Protein AF-0000000085068107 (afdb_homodimer)

Foldseek 3Di:
DPPQDPLLVLVVVLLVVDVVNVVLLQQLQCQLLAAQPPGDGGRNGDVSVSVLLRCLLQDADADPSNVQSQCVVLNSSCRGPVCLPPPPVSVVSQVSLQVSLQSSLVNQVAQSNCPRCVRVVPPLLLVCVQFDADVVGASGNQCVQQTHGDPPLAQAQAAWDWAALSDSDRSDDPPDDVVNSVVLLVDQQFFWDFFFWFWADKFFQAQQQWTDQDVPAIDHQCLQVPPDPCSNLLHRWMKTKTKHDSSTNFFTFGRGWFAWADKDKDAFGQRFQWDADPVGGIDGDRDDHCQSGFTWIWTWGQGPQGIKIKIFGFHHHPPQWDAPDDHGDTDGRGHTGTGGGPRTIMMMMTDSHHQWAAPPHDGRTTTHTNHGGTGHD/DPPQDPLLVLVVVLLVVDVVNVVLLQQLQCQLLADQPPGDGGRNHDVSVSVLLRCLLQDADQDDSNVQSVCVVLNSNCRGPVCLPPPPVSVVSQVSLQVSLQSSLVNQQAQSNCPRCVRVVPDLLQVCVQFDADVVGASGNQCVQQTHGDPPLAQAQAAWDWAALSDSDRSHDPPDDVVNSVVLLPDQQFFWDFFFWFWADKFFQAQQQWTDQDVPDIDHQCLQVPPDPCSNLLHRWMKTKTKHDSNTNFFTFGRGWFAWADKDKDAFGQRFDWDADPVRRIDGDRDDHCQSGFTWIWTWGQGPQGIKIKIWGFHHHPPQWDAPDDHGDTDRRGHTGTGGGPRTIMMMMTDSDHQWAAPPHDGRTTTHTNHTGTGHD

Solvent-accessible surface area (backbone atoms only — not comparable to full-atom values): 38391 Å² total; per-residue (Å²): 127,80,76,74,41,71,68,53,52,49,47,49,50,56,35,71,74,30,66,71,56,36,54,45,48,51,48,5,32,58,64,47,62,44,58,47,67,99,50,92,53,54,38,71,46,67,67,46,47,50,49,49,56,48,45,58,51,70,57,51,48,48,50,80,57,45,55,31,46,66,41,41,62,42,35,28,54,52,52,52,88,35,50,76,84,66,39,75,87,44,53,66,55,51,54,46,50,51,52,50,25,39,50,36,47,51,36,32,25,29,58,70,20,30,75,37,47,61,53,50,61,67,34,68,67,50,46,50,89,53,37,57,75,52,55,71,43,59,41,4,35,34,36,51,56,37,40,49,68,25,55,43,38,49,44,47,26,28,74,69,59,80,35,54,71,81,53,65,69,80,59,50,70,84,81,54,60,62,67,56,20,50,49,35,49,61,34,71,47,40,32,28,30,35,33,32,24,28,31,61,49,74,43,61,23,34,83,84,33,29,34,71,79,47,96,89,42,68,44,49,48,55,62,55,50,56,88,50,94,58,52,74,57,36,37,49,6,33,37,35,41,29,34,42,57,93,56,39,59,28,41,33,26,34,33,48,37,31,34,29,74,38,66,46,81,42,84,45,43,57,74,49,58,45,46,67,46,97,86,64,49,50,46,67,66,84,67,92,63,64,71,58,46,23,24,25,33,40,36,33,29,52,27,94,68,41,45,37,32,44,28,42,28,16,38,47,19,60,81,6,52,46,68,49,58,54,66,64,40,50,36,54,55,51,34,51,46,27,33,29,32,73,43,37,35,33,42,33,40,37,25,31,51,63,61,55,53,66,64,72,72,60,65,70,22,22,35,50,33,17,16,36,29,26,32,53,112,127,82,74,73,40,72,70,53,52,50,48,49,49,57,35,70,71,31,65,69,55,39,53,45,48,52,50,4,32,57,63,45,62,42,56,48,69,99,49,92,52,54,37,71,47,67,67,45,46,49,48,50,57,47,45,59,51,71,57,50,50,48,50,79,57,43,56,30,48,66,40,41,60,42,36,27,54,51,53,50,88,34,50,76,81,64,40,77,87,43,51,67,58,53,54,46,49,51,53,51,25,38,51,36,48,52,36,34,24,28,57,70,20,31,75,36,46,61,53,49,62,67,33,68,66,50,47,52,88,52,37,55,74,51,54,69,44,59,41,4,34,34,38,52,56,38,41,49,69,26,54,42,38,48,46,45,26,29,75,69,58,78,35,54,71,82,54,60,72,82,57,49,69,85,81,56,60,61,67,56,19,49,50,36,51,60,34,72,49,38,31,28,30,34,34,31,24,27,32,63,50,74,42,61,23,32,82,85,30,32,34,72,79,47,94,90,42,67,46,50,49,54,64,56,51,55,87,51,93,59,54,75,57,35,37,49,6,32,39,36,41,28,33,43,58,93,55,40,58,28,43,32,25,33,34,46,37,31,33,30,73,39,68,46,79,42,87,46,44,57,74,52,59,44,46,67,48,98,87,65,49,48,43,66,66,82,67,91,62,62,69,58,46,23,23,28,34,41,37,34,28,51,28,94,68,42,46,37,33,43,28,43,27,16,38,47,20,61,83,6,53,46,68,50,56,56,70,64,41,50,36,55,55,51,33,55,43,29,34,29,31,75,40,37,34,34,44,33,40,38,27,30,51,64,60,55,52,66,62,71,72,59,65,69,22,22,35,50,32,16,16,36,30,28,32,53,112

Nearest PDB structures (foldseek):
  8x4q-assembly1_A  TM=7.367E-01  e=9.822E-18  Psilocybe cubensis
  8x4q-assembly3_E  TM=7.174E-01  e=5.443E-17  Psilocybe cubensis
  9jfn-assembly3_C  TM=6.859E-01  e=8.235E-14  Aspergillus oryzae RIB40
  7cnz-assembly2_E  TM=7.225E-01  e=9.271E-12  Escherichia coli K-12
  7cnz-assembly2_G  TM=7.436E-01  e=4.566E-11  Escherichia coli K-12

Sequence (754 aa):
MTSTTSIVRNLKHIIESKQEYRLELIKCIEKAEWIPPYSDTAISNLDGFYEYLDKMLVTTPADSTFSDLFHGIYFIISQGSNKFQKDPNFAEFKNWMVLYTQQFGAFLNSPQSSNDLQSFIDDKGFVIENFIVPPGGFNSFNAFFCRNIKPGKRPIGAKTLAYENSAKGLDSNPDEDRNEIHKNMADDKVITVPADSVYKGTWKISETDTISVSKGNTYSIEELLKHTKYADRFKNGIFTHSYLTVLTYHRYHTPVRGTILELKQLSGDVFANVTRDEQGHLGASDGTDYQFSQERGLMVIDSPVGLVACLPIGMDVISSCNFSVDEGDYLNKGDEFGNFLFGGSDMIMLFERNDIDIQVTQEDMLYKMGQVFGKVKMTSTTSIVRNLKHIIESKQEYRLELIKCIEKAEWIPPYSDTAISNLDGFYEYLDKMLVTTPADSTFSDLFHGIYFIISQGSNKFQKDPNFAEFKNWMVLYTQQFGAFLNSPQSSNDLQSFIDDKGFVIENFIVPPGGFNSFNAFFCRNIKPGKRPIGAKTLAYENSAKGLDSNPDEDRNEIHKNMADDKVITVPADSVYKGTWKISETDTISVSKGNTYSIEELLKHTKYADRFKNGIFTHSYLTVLTYHRYHTPVRGTILELKQLSGDVFANVTRDEQGHLGASDGTDYQFSQERGLMVIDSPVGLVACLPIGMDVISSCNFSVDEGDYLNKGDEFGNFLFGGSDMIMLFERNDIDIQVTQEDMLYKMGQVFGKVK

Secondary structure (DSSP, 8-state):
--PPPHHHHHHHHHHHT-HHHHHHHHHHHHHH----TT-SS---SHHHHHHHHHHHTTPPP-STTHHHHHHHHHHHHTTSSSHHHH-TT-HHHHHHHHHHHHHHHHHHTSGGGGTT-HHHHH-GGG-GGGBPPPTT--SSHHHHHTPPBPTTSS-TTBPP--B-TT----SS-TTS-HHHHHHHHH-TTEEE--SSEEEEEEEEPPTTSEEEEETTEEEEHHHHH-S-TTGGGGTTSEEEEEE--TTS--EEE-SS-EEEEEEEEE--B----EEE-TTS-EEE--SSSGGGTB-EEEEEEEETTEEEEEEEEE-SSTT-EEESS-TT-EE-TT-EEEEE-TTEEEEEEEES---EEE----TT-EE-TTBEEEEE-/--PPPHHHHHHHHHHHT-HHHHHHHHHHHHHH----TT-SS---SHHHHHHHHHHHTTPPP-STTHHHHHHHHHHHHTTSSSHHHH-TT-HHHHHHHHHHHHHHHHHHTSGGGGTT-HHHHH-TTS-GGGBPPPTT--SSHHHHHTPPBPTTSS-TTBPP--B-TT----SS-TTS-HHHHHHHHH-TTEEE--SSEEEEEEEEPPTTSEEEEETTEEEEHHHHH-S-TTGGGGTTSEEEEEE--TTS--EEE-SS-EEEEEEEEE--B----EEE-TTS-EEE--SSSGGGTB-EEEEEEEETTEEEEEEEEE-SSTT-EEESS-TT-EE-TT-EEEEE-TTEEEEEEEES---EEE----TT-EE-TTBEEEEE-

Structure (mmCIF, N/CA/C/O backbone):
data_AF-0000000085068107-model_v1
#
loop_
_entity.id
_entity.type
_entity.pdbx_description
1 polymer 'Phosphatidylserine decarboxylase-related'
#
loop_
_atom_site.group_PDB
_atom_site.id
_atom_site.type_symbol
_atom_site.label_atom_id
_atom_site.label_alt_id
_atom_site.label_comp_id
_atom_site.label_asym_id
_atom_site.label_entity_id
_atom_site.label_seq_id
_atom_site.pdbx_PDB_ins_code
_atom_site.Cartn_x
_atom_site.Cartn_y
_atom_site.Cartn_z
_atom_site.occupancy
_atom_site.B_iso_or_equiv
_atom_site.auth_seq_id
_atom_site.auth_comp_id
_atom_site.auth_asym_id
_atom_site.auth_atom_id
_atom_site.pdbx_PDB_model_num
ATOM 1 N N . MET A 1 1 ? 35.938 16.703 13.32 1 36.09 1 MET A N 1
ATOM 2 C CA . MET A 1 1 ? 35.25 17.984 13.234 1 36.09 1 MET A CA 1
ATOM 3 C C . MET A 1 1 ? 34.281 18 12.047 1 36.09 1 MET A C 1
ATOM 5 O O . MET A 1 1 ? 34.719 17.844 10.898 1 36.09 1 MET A O 1
ATOM 9 N N . THR A 1 2 ? 33.188 17.547 12.188 1 48.81 2 THR A N 1
ATOM 10 C CA . THR A 1 2 ? 32.312 17.297 11.023 1 48.81 2 THR A CA 1
ATOM 11 C C . THR A 1 2 ? 32.188 18.562 10.188 1 48.81 2 THR A C 1
ATOM 13 O O . THR A 1 2 ? 32.125 19.672 10.734 1 48.81 2 THR A O 1
ATOM 16 N N . SER A 1 3 ? 32.719 18.469 8.938 1 62.16 3 SER A N 1
ATOM 17 C CA . SER A 1 3 ? 32.688 19.594 8.008 1 62.16 3 SER A CA 1
ATOM 18 C C . SER A 1 3 ? 31.312 20.219 7.93 1 62.16 3 SER A C 1
ATOM 20 O O . SER A 1 3 ? 30.312 19.516 7.891 1 62.16 3 SER A O 1
ATOM 22 N N . THR A 1 4 ? 31.359 21.406 8.336 1 77.38 4 THR A N 1
ATOM 23 C CA . THR A 1 4 ? 30.141 22.203 8.273 1 77.38 4 THR A CA 1
ATOM 24 C C . THR A 1 4 ? 29.5 22.109 6.887 1 77.38 4 THR A C 1
ATOM 26 O O . THR A 1 4 ? 30.188 22.312 5.875 1 77.38 4 THR A O 1
ATOM 29 N N . THR A 1 5 ? 28.344 21.719 6.859 1 84.94 5 THR A N 1
ATOM 30 C CA . THR A 1 5 ? 27.609 21.578 5.609 1 84.94 5 THR A CA 1
ATOM 31 C C . THR A 1 5 ? 27.391 22.938 4.953 1 84.94 5 THR A C 1
ATOM 33 O O . THR A 1 5 ? 27.484 23.984 5.617 1 84.94 5 THR A O 1
ATOM 36 N N . SER A 1 6 ? 27.188 22.969 3.697 1 87.25 6 SER A N 1
ATOM 37 C CA . SER A 1 6 ? 26.984 24.203 2.949 1 87.25 6 SER A CA 1
ATOM 38 C C . SER A 1 6 ? 25.781 24.984 3.484 1 87.25 6 SER A C 1
ATOM 40 O O . SER A 1 6 ? 25.828 26.219 3.602 1 87.25 6 SER A O 1
ATOM 42 N N . ILE A 1 7 ? 24.875 24.328 3.93 1 93.12 7 ILE A N 1
ATOM 43 C CA . ILE A 1 7 ? 23.656 25 4.367 1 93.12 7 ILE A CA 1
ATOM 44 C C . ILE A 1 7 ? 23.891 25.656 5.727 1 93.12 7 ILE A C 1
ATOM 46 O O . ILE A 1 7 ? 23.375 26.75 5.988 1 93.12 7 ILE A O 1
ATOM 50 N N . VAL A 1 8 ? 24.641 25.109 6.566 1 95.12 8 VAL A N 1
ATOM 51 C CA . VAL A 1 8 ? 24.938 25.703 7.871 1 95.12 8 VAL A CA 1
ATOM 52 C C . VAL A 1 8 ? 25.922 26.859 7.707 1 95.12 8 VAL A C 1
ATOM 54 O O . VAL A 1 8 ? 25.828 27.875 8.406 1 95.12 8 VAL A O 1
ATOM 57 N N . ARG A 1 9 ? 26.859 26.766 6.758 1 92.88 9 ARG A N 1
ATOM 58 C CA . ARG A 1 9 ? 27.766 27.891 6.445 1 92.88 9 ARG A CA 1
ATOM 59 C C . ARG A 1 9 ? 26.969 29.094 5.973 1 92.88 9 ARG A C 1
ATOM 61 O O . ARG A 1 9 ? 27.297 30.234 6.324 1 92.88 9 ARG A O 1
ATOM 68 N N . ASN A 1 10 ? 25.969 28.766 5.242 1 94 10 ASN A N 1
ATOM 69 C CA . ASN A 1 10 ? 25.109 29.844 4.777 1 94 10 ASN A CA 1
ATOM 70 C C . ASN A 1 10 ? 24.422 30.547 5.938 1 94 10 ASN A C 1
ATOM 72 O O . ASN A 1 10 ? 24.359 31.781 5.973 1 94 10 ASN A O 1
ATOM 76 N N . LEU A 1 11 ? 23.953 29.766 6.859 1 95.44 11 LEU A N 1
ATOM 77 C CA . LEU A 1 11 ? 23.344 30.391 8.031 1 95.44 11 LEU A CA 1
ATOM 78 C C . LEU A 1 11 ? 24.359 31.234 8.789 1 95.44 11 LEU A C 1
ATOM 80 O O . LEU A 1 11 ? 24.047 32.344 9.203 1 95.44 11 LEU A O 1
ATOM 84 N N . LYS A 1 12 ? 25.453 30.688 8.953 1 94.62 12 LYS A N 1
ATOM 85 C CA . LYS A 1 12 ? 26.516 31.422 9.633 1 94.62 12 LYS A CA 1
ATOM 86 C C . LYS A 1 12 ? 26.766 32.781 8.961 1 94.62 12 LYS A C 1
ATOM 88 O O . LYS A 1 12 ? 26.875 33.781 9.633 1 94.62 12 LYS A O 1
ATOM 93 N N . HIS A 1 13 ? 26.766 32.719 7.707 1 93.44 13 HIS A N 1
ATOM 94 C CA . HIS A 1 13 ? 26.969 33.969 6.957 1 93.44 13 HIS A CA 1
ATOM 95 C C . HIS A 1 13 ? 25.828 34.938 7.184 1 93.44 13 HIS A C 1
ATOM 97 O O . HIS A 1 13 ? 26.062 36.125 7.422 1 93.44 13 HIS A O 1
ATOM 103 N N . ILE A 1 14 ? 24.688 34.438 7.172 1 93.44 14 ILE A N 1
ATOM 104 C CA . ILE A 1 14 ? 23.5 35.25 7.355 1 93.44 14 ILE A CA 1
ATOM 105 C C . ILE A 1 14 ? 23.516 35.906 8.75 1 93.44 14 ILE A C 1
ATOM 107 O O . ILE A 1 14 ? 23.328 37.094 8.891 1 93.44 14 ILE A O 1
ATOM 111 N N . ILE A 1 15 ? 23.859 35.094 9.719 1 94.88 15 ILE A N 1
ATOM 112 C CA . ILE A 1 15 ? 23.812 35.531 11.109 1 94.88 15 ILE A CA 1
ATOM 113 C C . ILE A 1 15 ? 24.969 36.469 11.375 1 94.88 15 ILE A C 1
ATOM 115 O O . ILE A 1 15 ? 24.781 37.531 12.016 1 94.88 15 ILE A O 1
ATOM 119 N N . GLU A 1 16 ? 26.062 36.219 10.867 1 92.88 16 GLU A N 1
ATOM 120 C CA . GLU A 1 16 ? 27.234 37.031 11.125 1 92.88 16 GLU A CA 1
ATOM 121 C C . GLU A 1 16 ? 27.156 38.375 10.398 1 92.88 16 GLU A C 1
ATOM 123 O O . GLU A 1 16 ? 27.812 39.344 10.789 1 92.88 16 GLU A O 1
ATOM 128 N N . SER A 1 17 ? 26.359 38.375 9.367 1 92.81 17 SER A N 1
ATOM 129 C CA . SER A 1 17 ? 26.25 39.625 8.586 1 92.81 17 SER A CA 1
ATOM 130 C C . SER A 1 17 ? 25.266 40.594 9.219 1 92.81 17 SER A C 1
ATOM 132 O O . SER A 1 17 ? 25.188 41.75 8.82 1 92.81 17 SER A O 1
ATOM 134 N N . LYS A 1 18 ? 24.594 40.125 10.211 1 92.12 18 LYS A N 1
ATOM 135 C CA . LYS A 1 18 ? 23.578 40.938 10.875 1 92.12 18 LYS A CA 1
ATOM 136 C C . LYS A 1 18 ? 23.75 40.906 12.391 1 92.12 18 LYS A C 1
ATOM 138 O O . LYS A 1 18 ? 23.203 40.031 13.062 1 92.12 18 LYS A O 1
ATOM 143 N N . GLN A 1 19 ? 24.297 41.969 12.852 1 91.88 19 GLN A N 1
ATOM 144 C CA . GLN A 1 19 ? 24.688 42 14.258 1 91.88 19 GLN A CA 1
ATOM 145 C C . GLN A 1 19 ? 23.469 41.844 15.172 1 91.88 19 GLN A C 1
ATOM 147 O O . GLN A 1 19 ? 23.547 41.156 16.203 1 91.88 19 GLN A O 1
ATOM 152 N N . GLU A 1 20 ? 22.469 42.406 14.758 1 91.12 20 GLU A N 1
ATOM 153 C CA . GLU A 1 20 ? 21.266 42.375 15.578 1 91.12 20 GLU A CA 1
ATOM 154 C C . GLU A 1 20 ? 20.781 40.938 15.742 1 91.12 20 GLU A C 1
ATOM 156 O O . GLU A 1 20 ? 20.422 40.5 16.844 1 91.12 20 GLU A O 1
ATOM 161 N N . TYR A 1 21 ? 20.797 40.188 14.758 1 93 21 TYR A N 1
ATOM 162 C CA . TYR A 1 21 ? 20.312 38.812 14.797 1 93 21 TYR A CA 1
ATOM 163 C C . TYR A 1 21 ? 21.344 37.875 15.445 1 93 21 TYR A C 1
ATOM 165 O O . TYR A 1 21 ? 21 36.906 16.109 1 93 21 TYR A O 1
ATOM 173 N N . ARG A 1 22 ? 22.562 38.219 15.266 1 94.94 22 ARG A N 1
ATOM 174 C CA . ARG A 1 22 ? 23.625 37.469 15.945 1 94.94 22 ARG A CA 1
ATOM 175 C C . ARG A 1 22 ? 23.453 37.531 17.453 1 94.94 22 ARG A C 1
ATOM 177 O O . ARG A 1 22 ? 23.484 36.531 18.141 1 94.94 22 ARG A O 1
ATOM 184 N N . LEU A 1 23 ? 23.281 38.75 17.891 1 94.81 23 LEU A N 1
ATOM 185 C CA . LEU A 1 23 ? 23.141 38.969 19.328 1 94.81 23 LEU A CA 1
ATOM 186 C C . LEU A 1 23 ? 21.859 38.312 19.844 1 94.81 23 LEU A C 1
ATOM 188 O O . LEU A 1 23 ? 21.844 37.719 20.938 1 94.81 23 LEU A O 1
ATOM 192 N N . GLU A 1 24 ? 20.844 38.406 19.062 1 94.31 24 GLU A N 1
ATOM 193 C CA . GLU A 1 24 ? 19.578 37.75 19.422 1 94.31 24 GLU A CA 1
ATOM 194 C C . GLU A 1 24 ? 19.75 36.25 19.531 1 94.31 24 GLU A C 1
ATOM 196 O O . GLU A 1 24 ? 19.234 35.625 20.469 1 94.31 24 GLU A O 1
ATOM 201 N N . LEU A 1 25 ? 20.453 35.656 18.672 1 95.69 25 LEU A N 1
ATOM 202 C CA . LEU A 1 25 ? 20.641 34.219 18.672 1 95.69 25 LEU A CA 1
ATOM 203 C C . LEU A 1 25 ? 21.453 33.781 19.891 1 95.69 25 LEU A C 1
ATOM 205 O O . LEU A 1 25 ? 21.156 32.75 20.516 1 95.69 25 LEU A O 1
ATOM 209 N N . ILE A 1 26 ? 22.453 34.594 20.188 1 96.19 26 ILE A N 1
ATOM 210 C CA . ILE A 1 26 ? 23.281 34.281 21.375 1 96.19 26 ILE A CA 1
ATOM 211 C C . ILE A 1 26 ? 22.391 34.312 22.609 1 96.19 26 ILE A C 1
ATOM 213 O O . ILE A 1 26 ? 22.484 33.406 23.453 1 96.19 26 ILE A O 1
ATOM 217 N N . LYS A 1 27 ? 21.594 35.25 22.641 1 95.88 27 LYS A N 1
ATOM 218 C CA . LYS A 1 27 ? 20.688 35.344 23.766 1 95.88 27 LYS A CA 1
ATOM 219 C C . LYS A 1 27 ? 19.75 34.125 23.812 1 95.88 27 LYS A C 1
ATOM 221 O O . LYS A 1 27 ? 19.5 33.594 24.891 1 95.88 27 LYS A O 1
ATOM 226 N N . CYS A 1 28 ? 19.219 33.75 22.734 1 95.81 28 CYS A N 1
ATOM 227 C CA . CYS A 1 28 ? 18.328 32.594 22.656 1 95.81 28 CYS A CA 1
ATOM 228 C C . CYS A 1 28 ? 19.031 31.328 23.156 1 95.81 28 CYS A C 1
ATOM 230 O O . CYS A 1 28 ? 18.469 30.562 23.938 1 95.81 28 CYS A O 1
ATOM 232 N N . ILE A 1 29 ? 20.234 31.141 22.719 1 96.38 29 ILE A N 1
ATOM 233 C CA . ILE A 1 29 ? 21.016 29.969 23.078 1 96.38 29 ILE A CA 1
ATOM 234 C C . ILE A 1 29 ? 21.234 29.922 24.594 1 96.38 29 ILE A C 1
ATOM 236 O O . ILE A 1 29 ? 21.031 28.891 25.234 1 96.38 29 ILE A O 1
ATOM 240 N N . GLU A 1 30 ? 21.578 31.078 25.141 1 95.25 30 GLU A N 1
ATOM 241 C CA . GLU A 1 30 ? 21.859 31.172 26.578 1 95.25 30 GLU A CA 1
ATOM 242 C C . GLU A 1 30 ? 20.625 30.875 27.406 1 95.25 30 GLU A C 1
ATOM 244 O O . GLU A 1 30 ? 20.688 30.172 28.422 1 95.25 30 GLU A O 1
ATOM 249 N N . LYS A 1 31 ? 19.594 31.359 26.906 1 94.88 31 LYS A N 1
ATOM 250 C CA . LYS A 1 31 ? 18.359 31.203 27.656 1 94.88 31 LYS A CA 1
ATOM 251 C C . LYS A 1 31 ? 17.812 29.781 27.547 1 94.88 31 LYS A C 1
ATOM 253 O O . LYS A 1 31 ? 17.203 29.266 28.484 1 94.88 31 LYS A O 1
ATOM 258 N N . ALA A 1 32 ? 17.984 29.203 26.484 1 93.81 32 ALA A N 1
ATOM 259 C CA . ALA A 1 32 ? 17.438 27.875 26.219 1 93.81 32 ALA A CA 1
ATOM 260 C C . ALA A 1 32 ? 18.047 26.828 27.172 1 93.81 32 ALA A C 1
ATOM 262 O O . ALA A 1 32 ? 17.359 25.906 27.609 1 93.81 32 ALA A O 1
ATOM 263 N N . GLU A 1 33 ? 19.328 26.906 27.375 1 93.44 33 GLU A N 1
ATOM 264 C CA . GLU A 1 33 ? 20.062 25.922 28.172 1 93.44 33 GLU A CA 1
ATOM 265 C C . GLU A 1 33 ? 19.672 24.5 27.781 1 93.44 33 GLU A C 1
ATOM 267 O O . GLU A 1 33 ? 19.359 23.672 28.641 1 93.44 33 GLU A O 1
ATOM 272 N N . TRP A 1 34 ? 19.625 24.281 26.609 1 93.56 34 TRP A N 1
ATOM 273 C CA . TRP A 1 34 ? 19.094 23.031 26.109 1 93.56 34 TRP A CA 1
ATOM 274 C C . TRP A 1 34 ? 20.219 22.031 25.828 1 93.56 34 TRP A C 1
ATOM 276 O O . TRP A 1 34 ? 21.219 22.375 25.203 1 93.56 34 TRP A O 1
ATOM 286 N N . ILE A 1 35 ? 20.031 20.844 26.25 1 92.44 35 ILE A N 1
ATOM 287 C CA . ILE A 1 35 ? 20.906 19.703 25.953 1 92.44 35 ILE A CA 1
ATOM 288 C C . ILE A 1 35 ? 20.234 18.812 24.906 1 92.44 35 ILE A C 1
ATOM 290 O O . ILE A 1 35 ? 19.266 18.125 25.219 1 92.44 35 ILE A O 1
ATOM 294 N N . PRO A 1 36 ? 20.781 18.844 23.656 1 91.38 36 PRO A N 1
ATOM 295 C CA . PRO A 1 36 ? 20.172 18 22.625 1 91.38 36 PRO A CA 1
ATOM 296 C C . PRO A 1 36 ? 20.25 16.5 22.969 1 91.38 36 PRO A C 1
ATOM 298 O O . PRO A 1 36 ? 21.172 16.078 23.656 1 91.38 36 PRO A O 1
ATOM 301 N N . PRO A 1 37 ? 19.297 15.797 22.453 1 88.19 37 PRO A N 1
ATOM 302 C CA . PRO A 1 37 ? 19.438 14.344 22.531 1 88.19 37 PRO A CA 1
ATOM 303 C C . PRO A 1 37 ? 20.781 13.859 21.984 1 88.19 37 PRO A C 1
ATOM 305 O O . PRO A 1 37 ? 21.312 14.453 21.031 1 88.19 37 PRO A O 1
ATOM 308 N N . TYR A 1 38 ? 21.312 12.789 22.562 1 82.38 38 TYR A N 1
ATOM 309 C CA . TYR A 1 38 ? 22.547 12.133 22.141 1 82.38 38 TYR A CA 1
ATOM 310 C C . TYR A 1 38 ? 23.766 13 22.469 1 82.38 38 TYR A C 1
ATOM 312 O O . TYR A 1 38 ? 24.828 12.828 21.875 1 82.38 38 TYR A O 1
ATOM 320 N N . SER A 1 39 ? 23.531 14.117 23.172 1 86 39 SER A N 1
ATOM 321 C CA . SER A 1 39 ? 24.625 14.953 23.656 1 86 39 SER A CA 1
ATOM 322 C C . SER A 1 39 ? 24.672 14.977 25.188 1 86 39 SER A C 1
ATOM 324 O O . SER A 1 39 ? 23.656 14.75 25.844 1 86 39 SER A O 1
ATOM 326 N N . ASP A 1 40 ? 25.812 15.281 25.688 1 87.62 40 ASP A N 1
ATOM 327 C CA . ASP A 1 40 ? 25.984 15.352 27.125 1 87.62 40 ASP A CA 1
ATOM 328 C C . ASP A 1 40 ? 26 16.797 27.609 1 87.62 40 ASP A C 1
ATOM 330 O O . ASP A 1 40 ? 25.922 17.062 28.812 1 87.62 40 ASP A O 1
ATOM 334 N N . THR A 1 41 ? 26.172 17.656 26.688 1 88.44 41 THR A N 1
ATOM 335 C CA . THR A 1 41 ? 26.297 19.047 27.094 1 88.44 41 THR A CA 1
ATOM 336 C C . THR A 1 41 ? 25.266 19.922 26.375 1 88.44 41 THR A C 1
ATOM 338 O O . THR A 1 41 ? 24.797 19.562 25.281 1 88.44 41 THR A O 1
ATOM 341 N N . ALA A 1 42 ? 25 20.984 27.062 1 92.12 42 ALA A N 1
ATOM 342 C CA . ALA A 1 42 ? 24.078 21.953 26.484 1 92.12 42 ALA A CA 1
ATOM 343 C C . ALA A 1 42 ? 24.734 22.75 25.359 1 92.12 42 ALA A C 1
ATOM 345 O O . ALA A 1 42 ? 25.953 22.938 25.359 1 92.12 42 ALA A O 1
ATOM 346 N N . ILE A 1 43 ? 23.984 23.219 24.438 1 94.62 43 ILE A N 1
ATOM 347 C CA . ILE A 1 43 ? 24.438 24.203 23.469 1 94.62 43 ILE A CA 1
ATOM 348 C C . ILE A 1 43 ? 24.641 25.562 24.141 1 94.62 43 ILE A C 1
ATOM 350 O O . ILE A 1 43 ? 23.688 26.141 24.656 1 94.62 43 ILE A O 1
ATOM 354 N N . SER A 1 44 ? 25.859 26.047 24.125 1 94.44 44 SER A N 1
ATOM 355 C CA . SER A 1 44 ? 26.125 27.219 24.953 1 94.44 44 SER A CA 1
ATOM 356 C C . SER A 1 44 ? 26.609 28.391 24.125 1 94.44 44 SER A C 1
ATOM 358 O O . SER A 1 44 ? 26.766 29.5 24.641 1 94.44 44 SER A O 1
ATOM 360 N N . ASN A 1 45 ? 26.844 28.141 22.891 1 95.56 45 ASN A N 1
ATOM 361 C CA . ASN A 1 45 ? 27.312 29.219 22.031 1 95.56 45 ASN A CA 1
ATOM 362 C C . ASN A 1 45 ? 26.938 28.984 20.578 1 95.56 45 ASN A C 1
ATOM 364 O O . ASN A 1 45 ? 26.312 27.969 20.25 1 95.56 45 ASN A O 1
ATOM 368 N N . LEU A 1 46 ? 27.359 29.844 19.734 1 95.94 46 LEU A N 1
ATOM 369 C CA . LEU A 1 46 ? 26.984 29.797 18.312 1 95.94 46 LEU A CA 1
ATOM 370 C C . LEU A 1 46 ? 27.609 28.594 17.625 1 95.94 46 LEU A C 1
ATOM 372 O O . LEU A 1 46 ? 26.969 27.938 16.812 1 95.94 46 LEU A O 1
ATOM 376 N N . ASP A 1 47 ? 28.828 28.344 17.953 1 94.56 47 ASP A N 1
ATOM 377 C CA . ASP A 1 47 ? 29.5 27.203 17.344 1 94.56 47 ASP A CA 1
ATOM 378 C C . ASP A 1 47 ? 28.781 25.891 17.672 1 94.56 47 ASP A C 1
ATOM 380 O O . ASP A 1 47 ? 28.609 25.031 16.812 1 94.56 47 ASP A O 1
ATOM 384 N N . GLY A 1 48 ? 28.453 25.844 18.828 1 94.75 48 GLY A N 1
ATOM 385 C CA . GLY A 1 48 ? 27.688 24.672 19.234 1 94.75 48 GLY A CA 1
ATOM 386 C C . GLY A 1 48 ? 26.359 24.562 18.531 1 94.75 48 GLY A C 1
ATOM 387 O O . GLY A 1 48 ? 25.922 23.453 18.203 1 94.75 48 GLY A O 1
ATOM 388 N N . PHE A 1 49 ? 25.75 25.703 18.391 1 96.31 49 PHE A N 1
ATOM 389 C CA . PHE A 1 49 ? 24.469 25.734 17.688 1 96.31 49 PHE A CA 1
ATOM 390 C C . PHE A 1 49 ? 24.641 25.266 16.25 1 96.31 49 PHE A C 1
ATOM 392 O O . PHE A 1 49 ? 23.859 24.438 15.766 1 96.31 49 PHE A O 1
ATOM 399 N N . TYR A 1 50 ? 25.672 25.703 15.539 1 95.56 50 TYR A N 1
ATOM 400 C CA . TYR A 1 50 ? 25.938 25.312 14.164 1 95.56 50 TYR A CA 1
ATOM 401 C C . TYR A 1 50 ? 26.297 23.828 14.078 1 95.56 50 TYR A C 1
ATOM 403 O O . TYR A 1 50 ? 25.891 23.141 13.141 1 95.56 50 TYR A O 1
ATOM 411 N N . GLU A 1 51 ? 26.984 23.375 15.062 1 94.19 51 GLU A N 1
ATOM 412 C CA . GLU A 1 51 ? 27.328 21.953 15.109 1 94.19 51 GLU A CA 1
ATOM 413 C C . GLU A 1 51 ? 26.078 21.094 15.25 1 94.19 51 GLU A C 1
ATOM 415 O O . GLU A 1 51 ? 25.969 20.031 14.617 1 94.19 51 GLU A O 1
ATOM 420 N N . TYR A 1 52 ? 25.312 21.562 16.109 1 94.44 52 TYR A N 1
ATOM 421 C CA . TYR A 1 52 ? 24.031 20.875 16.297 1 94.44 52 TYR A CA 1
ATOM 422 C C . TYR A 1 52 ? 23.266 20.812 14.984 1 94.44 52 TYR A C 1
ATOM 424 O O . TYR A 1 52 ? 22.734 19.75 14.625 1 94.44 52 TYR A O 1
ATOM 432 N N . LEU A 1 53 ? 23.203 21.875 14.273 1 94.69 53 LEU A N 1
ATOM 433 C CA . LEU A 1 53 ? 22.484 21.922 13.008 1 94.69 53 LEU A CA 1
ATOM 434 C C . LEU A 1 53 ? 23.109 20.984 11.984 1 94.69 53 LEU A C 1
ATOM 436 O O . LEU A 1 53 ? 22.391 20.344 11.219 1 94.69 53 LEU A O 1
ATOM 440 N N . ASP A 1 54 ? 24.391 20.906 12 1 93.88 54 ASP A N 1
ATOM 441 C CA . ASP A 1 54 ? 25.094 20 11.102 1 93.88 54 ASP A CA 1
ATOM 442 C C . ASP A 1 54 ? 24.781 18.547 11.43 1 93.88 54 ASP A C 1
ATOM 444 O O . ASP A 1 54 ? 24.516 17.734 10.539 1 93.88 54 ASP A O 1
ATOM 448 N N . LYS A 1 55 ? 24.781 18.297 12.609 1 90.62 55 LYS A N 1
ATOM 449 C CA . LYS A 1 55 ? 24.547 16.922 13.062 1 90.62 55 LYS A CA 1
ATOM 450 C C . LYS A 1 55 ? 23.125 16.484 12.742 1 90.62 55 LYS A C 1
ATOM 452 O O . LYS A 1 55 ? 22.891 15.32 12.383 1 90.62 55 LYS A O 1
ATOM 457 N N . MET A 1 56 ? 22.312 17.344 12.906 1 90 56 MET A N 1
ATOM 458 C CA . MET A 1 56 ? 20.891 17.047 12.68 1 90 56 MET A CA 1
ATOM 459 C C . MET A 1 56 ? 20.672 16.562 11.25 1 90 56 MET A C 1
ATOM 461 O O . MET A 1 56 ? 19.828 15.688 11.016 1 90 56 MET A O 1
ATOM 465 N N . LEU A 1 57 ? 21.391 17 10.297 1 90.44 57 LEU A N 1
ATOM 466 C CA . LEU A 1 57 ? 21.188 16.719 8.883 1 90.44 57 LEU A CA 1
ATOM 467 C C . LEU A 1 57 ? 21.625 15.289 8.539 1 90.44 57 LEU A C 1
ATOM 469 O O . LEU A 1 57 ? 21.297 14.781 7.465 1 90.44 57 LEU A O 1
ATOM 473 N N . VAL A 1 58 ? 22.312 14.633 9.562 1 89.44 58 VAL A N 1
ATOM 474 C CA . VAL A 1 58 ? 22.844 13.328 9.211 1 89.44 58 VAL A CA 1
ATOM 475 C C . VAL A 1 58 ? 22.562 12.328 10.336 1 89.44 58 VAL A C 1
ATOM 477 O O . VAL A 1 58 ? 23.062 11.211 10.32 1 89.44 58 VAL A O 1
ATOM 480 N N . THR A 1 59 ? 21.891 12.805 11.25 1 90.88 59 THR A N 1
ATOM 481 C CA . THR A 1 59 ? 21.609 11.906 12.367 1 90.88 59 THR A CA 1
ATOM 482 C C . THR A 1 59 ? 20.5 10.922 12.016 1 90.88 59 THR A C 1
ATOM 484 O O . THR A 1 59 ? 19.391 11.328 11.648 1 90.88 59 THR A O 1
ATOM 487 N N . THR A 1 60 ? 20.797 9.711 12.188 1 90.69 60 THR A N 1
ATOM 488 C CA . THR A 1 60 ? 19.812 8.648 11.992 1 90.69 60 THR A CA 1
ATOM 489 C C . THR A 1 60 ? 18.875 8.562 13.195 1 90.69 60 THR A C 1
ATOM 491 O O . THR A 1 60 ? 19.328 8.477 14.336 1 90.69 60 THR A O 1
ATOM 494 N N . PRO A 1 61 ? 17.578 8.633 12.953 1 90.12 61 PRO A N 1
ATOM 495 C CA . PRO A 1 61 ? 16.656 8.453 14.078 1 90.12 61 PRO A CA 1
ATOM 496 C C . PRO A 1 61 ? 16.812 7.086 14.75 1 90.12 61 PRO A C 1
ATOM 498 O O . PRO A 1 61 ? 16.828 6.059 14.07 1 90.12 61 PRO A O 1
ATOM 501 N N . ALA A 1 62 ? 16.906 7.113 16.031 1 86.44 62 ALA A N 1
ATOM 502 C CA . ALA A 1 62 ? 17.141 5.863 16.75 1 86.44 62 ALA A CA 1
ATOM 503 C C . ALA A 1 62 ? 16.031 5.582 17.75 1 86.44 62 ALA A C 1
ATOM 505 O O . ALA A 1 62 ? 15.812 4.434 18.141 1 86.44 62 ALA A O 1
ATOM 506 N N . ASP A 1 63 ? 15.422 6.625 18.172 1 83.75 63 ASP A N 1
ATOM 507 C CA . ASP A 1 63 ? 14.312 6.488 19.125 1 83.75 63 ASP A CA 1
ATOM 508 C C . ASP A 1 63 ? 13.43 7.734 19.109 1 83.75 63 ASP A C 1
ATOM 510 O O . ASP A 1 63 ? 13.617 8.633 18.297 1 83.75 63 ASP A O 1
ATOM 514 N N . SER A 1 64 ? 12.477 7.793 20.031 1 77.69 64 SER A N 1
ATOM 515 C CA . SER A 1 64 ? 11.469 8.844 20 1 77.69 64 SER A CA 1
ATOM 516 C C . SER A 1 64 ? 12.062 10.195 20.375 1 77.69 64 SER A C 1
ATOM 518 O O . SER A 1 64 ? 11.484 11.242 20.078 1 77.69 64 SER A O 1
ATOM 520 N N . THR A 1 65 ? 13.227 10.281 21 1 82.44 65 THR A N 1
ATOM 521 C CA . THR A 1 65 ? 13.859 11.539 21.375 1 82.44 65 THR A CA 1
ATOM 522 C C . THR A 1 65 ? 14.383 12.266 20.141 1 82.44 65 THR A C 1
ATOM 524 O O . THR A 1 65 ? 14.742 13.445 20.203 1 82.44 65 THR A O 1
ATOM 527 N N . PHE A 1 66 ? 14.391 11.516 19.062 1 86.06 66 PHE A N 1
ATOM 528 C CA . PHE A 1 66 ? 14.773 12.133 17.797 1 86.06 66 PHE A CA 1
ATOM 529 C C . PHE A 1 66 ? 13.891 13.344 17.5 1 86.06 66 PHE A C 1
ATOM 531 O O . PHE A 1 66 ? 14.359 14.344 16.953 1 86.06 66 PHE A O 1
ATOM 538 N N . SER A 1 67 ? 12.688 13.273 17.906 1 84.56 67 SER A N 1
ATOM 539 C CA . SER A 1 67 ? 11.781 14.398 17.703 1 84.56 67 SER A CA 1
ATOM 540 C C . SER A 1 67 ? 12.25 15.641 18.453 1 84.56 67 SER A C 1
ATOM 542 O O . SER A 1 67 ? 12.117 16.766 17.953 1 84.56 67 SER A O 1
ATOM 544 N N . ASP A 1 68 ? 12.844 15.492 19.547 1 87.81 68 ASP A N 1
ATOM 545 C CA . ASP A 1 68 ? 13.414 16.594 20.328 1 87.81 68 ASP A CA 1
ATOM 546 C C . ASP A 1 68 ? 14.547 17.266 19.562 1 87.81 68 ASP A C 1
ATOM 548 O O . ASP A 1 68 ? 14.68 18.5 19.578 1 87.81 68 ASP A O 1
ATOM 552 N N . LEU A 1 69 ? 15.273 16.391 19.031 1 87.88 69 LEU A N 1
ATOM 553 C CA . LEU A 1 69 ? 16.391 16.922 18.266 1 87.88 69 LEU A CA 1
ATOM 554 C C . LEU A 1 69 ? 15.898 17.844 17.156 1 87.88 69 LEU A C 1
ATOM 556 O O . LEU A 1 69 ? 16.453 18.938 16.953 1 87.88 69 LEU A O 1
ATOM 560 N N . PHE A 1 70 ? 14.945 17.484 16.562 1 86.12 70 PHE A N 1
ATOM 561 C CA . PHE A 1 70 ? 14.398 18.281 15.453 1 86.12 70 PHE A CA 1
ATOM 562 C C . PHE A 1 70 ? 13.734 19.547 15.969 1 86.12 70 PHE A C 1
ATOM 564 O O . PHE A 1 70 ? 13.867 20.609 15.367 1 86.12 70 PHE A O 1
ATOM 571 N N . HIS A 1 71 ? 13.102 19.5 17.078 1 89.06 71 HIS A N 1
ATOM 572 C CA . HIS A 1 71 ? 12.398 20.641 17.641 1 89.06 71 HIS A CA 1
ATOM 573 C C . HIS A 1 71 ? 13.367 21.641 18.266 1 89.06 71 HIS A C 1
ATOM 575 O O . HIS A 1 71 ? 12.992 22.781 18.547 1 89.06 71 HIS A O 1
ATOM 581 N N . GLY A 1 72 ? 14.547 21.219 18.391 1 91.5 72 GLY A N 1
ATOM 582 C CA . GLY A 1 72 ? 15.539 22.016 19.109 1 91.5 72 GLY A CA 1
ATOM 583 C C . GLY A 1 72 ? 15.711 23.406 18.531 1 91.5 72 GLY A C 1
ATOM 584 O O . GLY A 1 72 ? 15.781 24.391 19.266 1 91.5 72 GLY A O 1
ATOM 585 N N . ILE A 1 73 ? 15.805 23.453 17.25 1 91.5 73 ILE A N 1
ATOM 586 C CA . ILE A 1 73 ? 16.031 24.734 16.625 1 91.5 73 ILE A CA 1
ATOM 587 C C . ILE A 1 73 ? 14.859 25.672 16.906 1 91.5 73 ILE A C 1
ATOM 589 O O . ILE A 1 73 ? 15.055 26.844 17.219 1 91.5 73 ILE A O 1
ATOM 593 N N . TYR A 1 74 ? 13.695 25.203 16.844 1 88.88 74 TYR A N 1
ATOM 594 C CA . TYR A 1 74 ? 12.508 26.016 17.094 1 88.88 74 TYR A CA 1
ATOM 595 C C . TYR A 1 74 ? 12.445 26.453 18.562 1 88.88 74 TYR A C 1
ATOM 597 O O . TYR A 1 74 ? 12.094 27.594 18.859 1 88.88 74 TYR A O 1
ATOM 605 N N . PHE A 1 75 ? 12.805 25.578 19.391 1 91.44 75 PHE A N 1
ATOM 606 C CA . PHE A 1 75 ? 12.836 25.891 20.812 1 91.44 75 PHE A CA 1
ATOM 607 C C . PHE A 1 75 ? 13.844 27 21.094 1 91.44 75 PHE A C 1
ATOM 609 O O . PHE A 1 75 ? 13.523 27.984 21.75 1 91.44 75 PHE A O 1
ATOM 616 N N . ILE A 1 76 ? 14.969 26.875 20.547 1 93.94 76 ILE A N 1
ATOM 617 C CA . ILE A 1 76 ? 16.047 27.812 20.828 1 93.94 76 ILE A CA 1
ATOM 618 C C . ILE A 1 76 ? 15.664 29.203 20.312 1 93.94 76 ILE A C 1
ATOM 620 O O . ILE A 1 76 ? 15.734 30.188 21.047 1 93.94 76 ILE A O 1
ATOM 624 N N . ILE A 1 77 ? 15.227 29.25 19.141 1 91.06 77 ILE A N 1
ATOM 625 C CA . ILE A 1 77 ? 15.008 30.562 18.547 1 91.06 77 ILE A CA 1
ATOM 626 C C . ILE A 1 77 ? 13.781 31.219 19.172 1 91.06 77 ILE A C 1
ATOM 628 O O . ILE A 1 77 ? 13.562 32.438 19.016 1 91.06 77 ILE A O 1
ATOM 632 N N . SER A 1 78 ? 13.023 30.531 19.875 1 88.94 78 SER A N 1
ATOM 633 C CA . SER A 1 78 ? 11.828 31.078 20.5 1 88.94 78 SER A CA 1
ATOM 634 C C . SER A 1 78 ? 12.141 31.656 21.875 1 88.94 78 SER A C 1
ATOM 636 O O . SER A 1 78 ? 11.289 32.281 22.5 1 88.94 78 SER A O 1
ATOM 638 N N . GLN A 1 79 ? 13.297 31.484 22.391 1 90.75 79 GLN A N 1
ATOM 639 C CA . GLN A 1 79 ? 13.648 31.875 23.75 1 90.75 79 GLN A CA 1
ATOM 640 C C . GLN A 1 79 ? 13.922 33.375 23.828 1 90.75 79 GLN A C 1
ATOM 642 O O . GLN A 1 79 ? 14.109 33.938 24.922 1 90.75 79 GLN A O 1
ATOM 647 N N . GLY A 1 80 ? 13.836 34 22.766 1 86.25 80 GLY A N 1
ATOM 648 C CA . GLY A 1 80 ? 14.094 35.438 22.75 1 86.25 80 GLY A CA 1
ATOM 649 C C . GLY A 1 80 ? 12.844 36.281 22.516 1 86.25 80 GLY A C 1
ATOM 650 O O . GLY A 1 80 ? 11.836 36.094 23.203 1 86.25 80 GLY A O 1
ATOM 651 N N . SER A 1 81 ? 13.047 37.281 21.656 1 81.38 81 SER A N 1
ATOM 652 C CA . SER A 1 81 ? 11.953 38.219 21.391 1 81.38 81 SER A CA 1
ATOM 653 C C . SER A 1 81 ? 11.086 37.719 20.234 1 81.38 81 SER A C 1
ATOM 655 O O . SER A 1 81 ? 10.305 38.5 19.688 1 81.38 81 SER A O 1
ATOM 657 N N . ASN A 1 82 ? 11.336 36.5 19.797 1 77.31 82 ASN A N 1
ATOM 658 C CA . ASN A 1 82 ? 10.641 35.875 18.688 1 77.31 82 ASN A CA 1
ATOM 659 C C . ASN A 1 82 ? 10.922 36.594 17.375 1 77.31 82 ASN A C 1
ATOM 661 O O . ASN A 1 82 ? 10.109 36.562 16.453 1 77.31 82 ASN A O 1
ATOM 665 N N . LYS A 1 83 ? 11.992 37.25 17.234 1 79 83 LYS A N 1
ATOM 666 C CA . LYS A 1 83 ? 12.383 38 16.031 1 79 83 LYS A CA 1
ATOM 667 C C . LYS A 1 83 ? 12.578 37.031 14.852 1 79 83 LYS A C 1
ATOM 669 O O . LYS A 1 83 ? 12.242 37.375 13.711 1 79 83 LYS A O 1
ATOM 674 N N . PHE A 1 84 ? 13.133 36 15.164 1 83.88 84 PHE A N 1
ATOM 675 C CA . PHE A 1 84 ? 13.422 35.062 14.094 1 83.88 84 PHE A CA 1
ATOM 676 C C . PHE A 1 84 ? 12.133 34.594 13.422 1 83.88 84 PHE A C 1
ATOM 678 O O . PHE A 1 84 ? 12.086 34.469 12.195 1 83.88 84 PHE A O 1
ATOM 685 N N . GLN A 1 85 ? 11.086 34.469 14.148 1 77.38 85 GLN A N 1
ATOM 686 C CA . GLN A 1 85 ? 9.836 33.906 13.633 1 77.38 85 GLN A CA 1
ATOM 687 C C . GLN A 1 85 ? 8.938 35.031 13.086 1 77.38 85 GLN A C 1
ATOM 689 O O . GLN A 1 85 ? 8.164 34.812 12.156 1 77.38 85 GLN A O 1
ATOM 694 N N . LYS A 1 86 ? 9.117 36.219 13.594 1 76.81 86 LYS A N 1
ATOM 695 C CA . LYS A 1 86 ? 8.07 37.219 13.352 1 76.81 86 LYS A CA 1
ATOM 696 C C . LYS A 1 86 ? 8.609 38.406 12.562 1 76.81 86 LYS A C 1
ATOM 698 O O . LYS A 1 86 ? 7.84 39.188 12 1 76.81 86 LYS A O 1
ATOM 703 N N . ASP A 1 87 ? 9.883 38.531 12.547 1 79.38 87 ASP A N 1
ATOM 704 C CA . ASP A 1 87 ? 10.422 39.719 11.883 1 79.38 87 ASP A CA 1
ATOM 705 C C . ASP A 1 87 ? 10.336 39.562 10.359 1 79.38 87 ASP A C 1
ATOM 707 O O . ASP A 1 87 ? 11.055 38.75 9.766 1 79.38 87 ASP A O 1
ATOM 711 N N . PRO A 1 88 ? 9.562 40.312 9.742 1 76.81 88 PRO A N 1
ATOM 712 C CA . PRO A 1 88 ? 9.43 40.219 8.289 1 76.81 88 PRO A CA 1
ATOM 713 C C . PRO A 1 88 ? 10.695 40.656 7.555 1 76.81 88 PRO A C 1
ATOM 715 O O . PRO A 1 88 ? 10.875 40.344 6.379 1 76.81 88 PRO A O 1
ATOM 718 N N . ASN A 1 89 ? 11.516 41.375 8.188 1 77.19 89 ASN A N 1
ATOM 719 C CA . ASN A 1 89 ? 12.742 41.844 7.555 1 77.19 89 ASN A CA 1
ATOM 720 C C . ASN A 1 89 ? 13.828 40.781 7.535 1 77.19 89 ASN A C 1
ATOM 722 O O . ASN A 1 89 ? 14.898 41 6.953 1 77.19 89 ASN A O 1
ATOM 726 N N . PHE A 1 90 ? 13.562 39.719 8.133 1 83.06 90 PHE A N 1
ATOM 727 C CA . PHE A 1 90 ? 14.547 38.656 8.125 1 83.06 90 PHE A CA 1
ATOM 728 C C . PHE A 1 90 ? 14.094 37.5 7.227 1 83.06 90 PHE A C 1
ATOM 730 O O . PHE A 1 90 ? 14.07 36.344 7.648 1 83.06 90 PHE A O 1
ATOM 737 N N . ALA A 1 91 ? 13.812 37.875 6.047 1 83.12 91 ALA A N 1
ATOM 738 C CA . ALA A 1 91 ? 13.328 36.938 5.039 1 83.12 91 ALA A CA 1
ATOM 739 C C . ALA A 1 91 ? 14.383 35.875 4.734 1 83.12 91 ALA A C 1
ATOM 741 O O . ALA A 1 91 ? 14.055 34.719 4.441 1 83.12 91 ALA A O 1
ATOM 742 N N . GLU A 1 92 ? 15.625 36.219 4.906 1 87.69 92 GLU A N 1
ATOM 743 C CA . GLU A 1 92 ? 16.719 35.281 4.613 1 87.69 92 GLU A CA 1
ATOM 744 C C . GLU A 1 92 ? 16.688 34.094 5.551 1 87.69 92 GLU A C 1
ATOM 746 O O . GLU A 1 92 ? 16.984 32.969 5.129 1 87.69 92 GLU A O 1
ATOM 751 N N . PHE A 1 93 ? 16.391 34.375 6.758 1 89.62 93 PHE A N 1
ATOM 752 C CA . PHE A 1 93 ? 16.359 33.281 7.719 1 89.62 93 PHE A CA 1
ATOM 753 C C . PHE A 1 93 ? 15.203 32.344 7.41 1 89.62 93 PHE A C 1
ATOM 755 O O . PHE A 1 93 ? 15.367 31.125 7.469 1 89.62 93 PHE A O 1
ATOM 762 N N . LYS A 1 94 ? 14.156 32.938 7.129 1 83.81 94 LYS A N 1
ATOM 763 C CA . LYS A 1 94 ? 13 32.125 6.77 1 83.81 94 LYS A CA 1
ATOM 764 C C . LYS A 1 94 ? 13.305 31.234 5.566 1 83.81 94 LYS A C 1
ATOM 766 O O . LYS A 1 94 ? 12.984 30.031 5.562 1 83.81 94 LYS A O 1
ATOM 771 N N . ASN A 1 95 ? 13.844 31.797 4.574 1 84.44 95 ASN A N 1
ATOM 772 C CA . ASN A 1 95 ? 14.227 31.031 3.393 1 84.44 95 ASN A CA 1
ATOM 773 C C . ASN A 1 95 ? 15.234 29.938 3.734 1 84.44 95 ASN A C 1
ATOM 775 O O . ASN A 1 95 ? 15.172 28.844 3.189 1 84.44 95 ASN A O 1
ATOM 779 N N . TRP A 1 96 ? 16.172 30.297 4.598 1 89.62 96 TRP A N 1
ATOM 780 C CA . TRP A 1 96 ? 17.156 29.312 5.039 1 89.62 96 TRP A CA 1
ATOM 781 C C . TRP A 1 96 ? 16.484 28.156 5.754 1 89.62 96 TRP A C 1
ATOM 783 O O . TRP A 1 96 ? 16.828 27 5.52 1 89.62 96 TRP A O 1
ATOM 793 N N . MET A 1 97 ? 15.562 28.562 6.594 1 88.31 97 MET A N 1
ATOM 794 C CA . MET A 1 97 ? 14.844 27.531 7.34 1 88.31 97 MET A CA 1
ATOM 795 C C . MET A 1 97 ? 14.133 26.578 6.391 1 88.31 97 MET A C 1
ATOM 797 O O . MET A 1 97 ? 14.117 25.359 6.617 1 88.31 97 MET A O 1
ATOM 801 N N . VAL A 1 98 ? 13.539 27.062 5.383 1 82.31 98 VAL A N 1
ATOM 802 C CA . VAL A 1 98 ? 12.852 26.25 4.387 1 82.31 98 VAL A CA 1
ATOM 803 C C . VAL A 1 98 ? 13.836 25.266 3.752 1 82.31 98 VAL A C 1
ATOM 805 O O . VAL A 1 98 ? 13.562 24.062 3.689 1 82.31 98 VAL A O 1
ATOM 808 N N . LEU A 1 99 ? 14.984 25.719 3.357 1 84.25 99 LEU A N 1
ATOM 809 C CA . LEU A 1 99 ? 15.992 24.891 2.721 1 84.25 99 LEU A CA 1
ATOM 810 C C . LEU A 1 99 ? 16.547 23.859 3.701 1 84.25 99 LEU A C 1
ATOM 812 O O . LEU A 1 99 ? 16.781 22.703 3.328 1 84.25 99 LEU A O 1
ATOM 816 N N . TYR A 1 100 ? 16.766 24.375 4.887 1 90.31 100 TYR A N 1
ATOM 817 C CA . TYR A 1 100 ? 17.312 23.484 5.914 1 90.31 100 TYR A CA 1
ATOM 818 C C . TYR A 1 100 ? 16.359 22.328 6.191 1 90.31 100 TYR A C 1
ATOM 820 O O . TYR A 1 100 ? 16.781 21.172 6.254 1 90.31 100 TYR A O 1
ATOM 828 N N . THR A 1 101 ? 15.086 22.656 6.328 1 87.12 101 THR A N 1
ATOM 829 C CA . THR A 1 101 ? 14.109 21.609 6.621 1 87.12 101 THR A CA 1
ATOM 830 C C . THR A 1 101 ? 13.922 20.688 5.418 1 87.12 101 THR A C 1
ATOM 832 O O . THR A 1 101 ? 13.672 19.5 5.574 1 87.12 101 THR A O 1
ATOM 835 N N . GLN A 1 102 ? 14.047 21.172 4.266 1 83.44 102 GLN A N 1
ATOM 836 C CA . GLN A 1 102 ? 13.992 20.344 3.064 1 83.44 102 GLN A CA 1
ATOM 837 C C . GLN A 1 102 ? 15.148 19.344 3.041 1 83.44 102 GLN A C 1
ATOM 839 O O . GLN A 1 102 ? 14.953 18.172 2.688 1 83.44 102 GLN A O 1
ATOM 844 N N . GLN A 1 103 ? 16.312 19.844 3.361 1 87.88 103 GLN A N 1
ATOM 845 C CA . GLN A 1 103 ? 17.484 18.953 3.408 1 87.88 103 GLN A CA 1
ATOM 846 C C . GLN A 1 103 ? 17.312 17.891 4.477 1 87.88 103 GLN A C 1
ATOM 848 O O . GLN A 1 103 ? 17.672 16.719 4.266 1 87.88 103 GLN A O 1
ATOM 853 N N . PHE A 1 104 ? 16.812 18.375 5.527 1 89.38 104 PHE A N 1
ATOM 854 C CA . PHE A 1 104 ? 16.531 17.438 6.605 1 89.38 104 PHE A CA 1
ATOM 855 C C . PHE A 1 104 ? 15.539 16.359 6.148 1 89.38 104 PHE A C 1
ATOM 857 O O . PHE A 1 104 ? 15.773 15.172 6.359 1 89.38 104 PHE A O 1
ATOM 864 N N . GLY A 1 105 ? 14.477 16.766 5.586 1 87.81 105 GLY A N 1
ATOM 865 C CA . GLY A 1 105 ? 13.5 15.836 5.043 1 87.81 105 GLY A CA 1
ATOM 866 C C . GLY A 1 105 ? 14.086 14.883 4.02 1 87.81 105 GLY A C 1
ATOM 867 O O . GLY A 1 105 ? 13.742 13.695 4 1 87.81 105 GLY A O 1
ATOM 868 N N . ALA A 1 106 ? 15 15.375 3.209 1 87.19 106 ALA A N 1
ATOM 869 C CA . ALA A 1 106 ? 15.664 14.555 2.199 1 87.19 106 ALA A CA 1
ATOM 870 C C . ALA A 1 106 ? 16.5 13.453 2.85 1 87.19 106 ALA A C 1
ATOM 872 O O . ALA A 1 106 ? 16.562 12.328 2.352 1 87.19 106 ALA A O 1
ATOM 873 N N . PHE A 1 107 ? 17.219 13.805 3.871 1 90.94 107 PHE A N 1
ATOM 874 C CA . PHE A 1 107 ? 18 12.805 4.594 1 90.94 107 PHE A CA 1
ATOM 875 C C . PHE A 1 107 ? 17.094 11.695 5.113 1 90.94 107 PHE A C 1
ATOM 877 O O . PHE A 1 107 ? 17.422 10.508 5.004 1 90.94 107 PHE A O 1
ATOM 884 N N . LEU A 1 108 ? 15.914 12.102 5.617 1 92 108 LEU A N 1
ATOM 885 C CA . LEU A 1 108 ? 15 11.133 6.203 1 92 108 LEU A CA 1
ATOM 886 C C . LEU A 1 108 ? 14.375 10.258 5.121 1 92 108 LEU A C 1
ATOM 888 O O . LEU A 1 108 ? 13.773 9.227 5.426 1 92 108 LEU A O 1
ATOM 892 N N . ASN A 1 109 ? 14.562 10.609 3.871 1 89.94 109 ASN A N 1
ATOM 893 C CA . ASN A 1 109 ? 14.117 9.789 2.744 1 89.94 109 ASN A CA 1
ATOM 894 C C . ASN A 1 109 ? 15.242 8.906 2.217 1 89.94 109 ASN A C 1
ATOM 896 O O . ASN A 1 109 ? 15.031 8.102 1.311 1 89.94 109 ASN A O 1
ATOM 900 N N . SER A 1 110 ? 16.391 8.992 2.807 1 89.31 110 SER A N 1
ATOM 901 C CA . SER A 1 110 ? 17.547 8.25 2.316 1 89.31 110 SER A CA 1
ATOM 902 C C . SER A 1 110 ? 17.672 6.898 3.018 1 89.31 110 SER A C 1
ATOM 904 O O . SER A 1 110 ? 17.172 6.719 4.129 1 89.31 110 SER A O 1
ATOM 906 N N . PRO A 1 111 ? 18.375 5.973 2.379 1 87.38 111 PRO A N 1
ATOM 907 C CA . PRO A 1 111 ? 18.594 4.668 3.012 1 87.38 111 PRO A CA 1
ATOM 908 C C . PRO A 1 111 ? 19.359 4.773 4.324 1 87.38 111 PRO A C 1
ATOM 910 O O . PRO A 1 111 ? 19.125 3.998 5.254 1 87.38 111 PRO A O 1
ATOM 913 N N . GLN A 1 112 ? 20.219 5.68 4.453 1 89.88 112 GLN A N 1
ATOM 914 C CA . GLN A 1 112 ? 21 5.855 5.668 1 89.88 112 GLN A CA 1
ATOM 915 C C . GLN A 1 112 ? 20.109 6.168 6.863 1 89.88 112 GLN A C 1
ATOM 917 O O . GLN A 1 112 ? 20.453 5.836 8 1 89.88 112 GLN A O 1
ATOM 922 N N . SER A 1 113 ? 19.031 6.77 6.625 1 92.12 113 SER A N 1
ATOM 923 C CA . SER A 1 113 ? 18.141 7.188 7.707 1 92.12 113 SER A CA 1
ATOM 924 C C . SER A 1 113 ? 17.453 5.992 8.352 1 92.12 113 SER A C 1
ATOM 926 O O . SER A 1 113 ? 16.844 6.117 9.414 1 92.12 113 SER A O 1
ATOM 928 N N . SER A 1 114 ? 17.516 4.801 7.746 1 90.5 114 SER A N 1
ATOM 929 C CA . SER A 1 114 ? 16.828 3.621 8.266 1 90.5 114 SER A CA 1
ATOM 930 C C . SER A 1 114 ? 17.812 2.666 8.938 1 90.5 114 SER A C 1
ATOM 932 O O . SER A 1 114 ? 17.453 1.522 9.234 1 90.5 114 SER A O 1
ATOM 934 N N . ASN A 1 115 ? 18.953 3.062 9.266 1 88.81 115 ASN A N 1
ATOM 935 C CA . ASN A 1 115 ? 20 2.182 9.781 1 88.81 115 ASN A CA 1
ATOM 936 C C . ASN A 1 115 ? 19.719 1.762 11.219 1 88.81 115 ASN A C 1
ATOM 938 O O . ASN A 1 115 ? 20.297 0.794 11.719 1 88.81 115 ASN A O 1
ATOM 942 N N . ASP A 1 116 ? 18.844 2.475 11.93 1 89.75 116 ASP A N 1
ATOM 943 C CA . ASP A 1 116 ? 18.594 2.182 13.336 1 89.75 116 ASP A CA 1
ATOM 944 C C . ASP A 1 116 ? 17.094 2.209 13.648 1 89.75 116 ASP A C 1
ATOM 946 O O . ASP A 1 116 ? 16.672 2.838 14.617 1 89.75 116 ASP A O 1
ATOM 950 N N . LEU A 1 117 ? 16.359 1.468 12.836 1 89.94 117 LEU A N 1
ATOM 951 C CA . LEU A 1 117 ? 14.914 1.466 13.008 1 89.94 117 LEU A CA 1
ATOM 952 C C . LEU A 1 117 ? 14.492 0.465 14.078 1 89.94 117 LEU A C 1
ATOM 954 O O . LEU A 1 117 ? 13.336 0.446 14.492 1 89.94 117 LEU A O 1
ATOM 958 N N . GLN A 1 118 ? 15.438 -0.328 14.539 1 87.06 118 GLN A N 1
ATOM 959 C CA . GLN A 1 118 ? 15.086 -1.454 15.398 1 87.06 118 GLN A CA 1
ATOM 960 C C . GLN A 1 118 ? 14.414 -0.977 16.688 1 87.06 118 GLN A C 1
ATOM 962 O O . GLN A 1 118 ? 13.461 -1.594 17.156 1 87.06 118 GLN A O 1
ATOM 967 N N . SER A 1 119 ? 14.938 0.081 17.281 1 84.88 119 SER A N 1
ATOM 968 C CA . SER A 1 119 ? 14.359 0.604 18.5 1 84.88 119 SER A CA 1
ATOM 969 C C . SER A 1 119 ? 12.906 1.024 18.297 1 84.88 119 SER A C 1
ATOM 971 O O . SER A 1 119 ? 12.07 0.857 19.188 1 84.88 119 SER A O 1
ATOM 973 N N . PHE A 1 120 ? 12.625 1.551 17.141 1 85.75 120 PHE A N 1
ATOM 974 C CA . PHE A 1 120 ? 11.25 1.923 16.844 1 85.75 120 PHE A CA 1
ATOM 975 C C . PHE A 1 120 ? 10.383 0.684 16.656 1 85.75 120 PHE A C 1
ATOM 977 O O . PHE A 1 120 ? 9.25 0.634 17.156 1 85.75 120 PHE A O 1
ATOM 984 N N . ILE A 1 121 ? 10.938 -0.22 16.016 1 85 121 ILE A N 1
ATOM 985 C CA . ILE A 1 121 ? 10.227 -1.465 15.742 1 85 121 ILE A CA 1
ATOM 986 C C . ILE A 1 121 ? 9.922 -2.188 17.047 1 85 121 ILE A C 1
ATOM 988 O O . ILE A 1 121 ? 8.852 -2.771 17.203 1 85 121 ILE A O 1
ATOM 992 N N . ASP A 1 122 ? 10.773 -2.088 18.016 1 85.5 122 ASP A N 1
ATOM 993 C CA . ASP A 1 122 ? 10.625 -2.773 19.297 1 85.5 122 ASP A CA 1
ATOM 994 C C . ASP A 1 122 ? 9.719 -1.986 20.234 1 85.5 122 ASP A C 1
ATOM 996 O O . ASP A 1 122 ? 9.25 -2.521 21.25 1 85.5 122 ASP A O 1
ATOM 1000 N N . ASP A 1 123 ? 9.555 -0.737 20 1 82.62 123 ASP A N 1
ATOM 1001 C CA . ASP A 1 123 ? 8.688 0.096 20.828 1 82.62 123 ASP A CA 1
ATOM 1002 C C . ASP A 1 123 ? 7.227 -0.316 20.672 1 82.62 123 ASP A C 1
ATOM 1004 O O . ASP A 1 123 ? 6.656 -0.208 19.578 1 82.62 123 ASP A O 1
ATOM 1008 N N . LYS A 1 124 ? 6.562 -0.75 21.688 1 79.62 124 LYS A N 1
ATOM 1009 C CA . LYS A 1 124 ? 5.199 -1.274 21.688 1 79.62 124 LYS A CA 1
ATOM 1010 C C . LYS A 1 124 ? 4.191 -0.187 21.328 1 79.62 124 LYS A C 1
ATOM 1012 O O . LYS A 1 124 ? 3.053 -0.485 20.953 1 79.62 124 LYS A O 1
ATOM 1017 N N . GLY A 1 125 ? 4.684 1.039 21.453 1 79.56 125 GLY A N 1
ATOM 1018 C CA . GLY A 1 125 ? 3.809 2.143 21.094 1 79.56 125 GLY A CA 1
ATOM 1019 C C . GLY A 1 125 ? 3.486 2.191 19.609 1 79.56 125 GLY A C 1
ATOM 1020 O O . GLY A 1 125 ? 2.414 2.656 19.219 1 79.56 125 GLY A O 1
ATOM 1021 N N . PHE A 1 126 ? 4.316 1.66 18.844 1 82.31 126 PHE A N 1
ATOM 1022 C CA . PHE A 1 126 ? 4.125 1.703 17.391 1 82.31 126 PHE A CA 1
ATOM 1023 C C . PHE A 1 126 ? 3.289 0.518 16.922 1 82.31 126 PHE A C 1
ATOM 1025 O O . PHE A 1 126 ? 2.771 0.522 15.805 1 82.31 126 PHE A O 1
ATOM 1032 N N . VAL A 1 127 ? 3.092 -0.508 17.719 1 82.19 127 VAL A N 1
ATOM 1033 C CA . VAL A 1 127 ? 2.301 -1.699 17.422 1 82.19 127 VAL A CA 1
ATOM 1034 C C . VAL A 1 127 ? 2.598 -2.178 16 1 82.19 127 VAL A C 1
ATOM 1036 O O . VAL A 1 127 ? 1.68 -2.385 15.203 1 82.19 127 VAL A O 1
ATOM 1039 N N . ILE A 1 128 ? 3.818 -2.426 15.672 1 85.25 128 ILE A N 1
ATOM 1040 C CA . ILE A 1 128 ? 4.309 -2.699 14.32 1 85.25 128 ILE A CA 1
ATOM 1041 C C . ILE A 1 128 ? 3.615 -3.938 13.758 1 85.25 128 ILE A C 1
ATOM 1043 O O . ILE A 1 128 ? 3.506 -4.098 12.547 1 85.25 128 ILE A O 1
ATOM 1047 N N . GLU A 1 129 ? 3.098 -4.812 14.586 1 83.88 129 GLU A N 1
ATOM 1048 C CA . GLU A 1 129 ? 2.436 -6.035 14.148 1 83.88 129 GLU A CA 1
ATOM 1049 C C . GLU A 1 129 ? 1.194 -5.727 13.312 1 83.88 129 GLU A C 1
ATOM 1051 O O . GLU A 1 129 ? 0.704 -6.586 12.578 1 83.88 129 GLU A O 1
ATOM 1056 N N . ASN A 1 130 ? 0.683 -4.496 13.422 1 86.5 130 ASN A N 1
ATOM 1057 C CA . ASN A 1 130 ? -0.498 -4.09 12.664 1 86.5 130 ASN A CA 1
ATOM 1058 C C . ASN A 1 130 ? -0.12 -3.455 11.328 1 86.5 130 ASN A C 1
ATOM 1060 O O . ASN A 1 130 ? -0.993 -3.031 10.57 1 86.5 130 ASN A O 1
ATOM 1064 N N . PHE A 1 131 ? 1.109 -3.527 11.023 1 89.12 131 PHE A N 1
ATOM 1065 C CA . PHE A 1 131 ? 1.545 -2.816 9.828 1 89.12 131 PHE A CA 1
ATOM 1066 C C . PHE A 1 131 ? 2.291 -3.752 8.883 1 89.12 131 PHE A C 1
ATOM 1068 O O . PHE A 1 131 ? 2.742 -4.824 9.289 1 89.12 131 PHE A O 1
ATOM 1075 N N . ILE A 1 132 ? 2.363 -3.309 7.695 1 87.56 132 ILE A N 1
ATOM 1076 C CA . ILE A 1 132 ? 3.021 -4.082 6.648 1 87.56 132 ILE A CA 1
ATOM 1077 C C . ILE A 1 132 ? 4.5 -3.697 6.578 1 87.56 132 ILE A C 1
ATOM 1079 O O . ILE A 1 132 ? 4.832 -2.518 6.441 1 87.56 132 ILE A O 1
ATOM 1083 N N . VAL A 1 133 ? 5.332 -4.715 6.676 1 86.12 133 VAL A N 1
ATOM 1084 C CA . VAL A 1 133 ? 6.758 -4.531 6.418 1 86.12 133 VAL A CA 1
ATOM 1085 C C . VAL A 1 133 ? 7.09 -4.969 4.992 1 86.12 133 VAL A C 1
ATOM 1087 O O . VAL A 1 133 ? 6.863 -6.125 4.625 1 86.12 133 VAL A O 1
ATOM 1090 N N . PRO A 1 134 ? 7.609 -4.02 4.176 1 85.38 134 PRO A N 1
ATOM 1091 C CA . PRO A 1 134 ? 7.934 -4.402 2.799 1 85.38 134 PRO A CA 1
ATOM 1092 C C . PRO A 1 134 ? 9.055 -5.438 2.725 1 85.38 134 PRO A C 1
ATOM 1094 O O . PRO A 1 134 ? 9.852 -5.562 3.658 1 85.38 134 PRO A O 1
ATOM 1097 N N . PRO A 1 135 ? 9.031 -6.188 1.616 1 82.12 135 PRO A N 1
ATOM 1098 C CA . PRO A 1 135 ? 10.164 -7.094 1.438 1 82.12 135 PRO A CA 1
ATOM 1099 C C . PRO A 1 135 ? 11.508 -6.371 1.474 1 82.12 135 PRO A C 1
ATOM 1101 O O . PRO A 1 135 ? 11.703 -5.395 0.75 1 82.12 135 PRO A O 1
ATOM 1104 N N . GLY A 1 136 ? 12.359 -6.844 2.338 1 81.81 136 GLY A N 1
ATOM 1105 C CA . GLY A 1 136 ? 13.664 -6.215 2.502 1 81.81 136 GLY A CA 1
ATOM 1106 C C . GLY A 1 136 ? 13.672 -5.141 3.574 1 81.81 136 GLY A C 1
ATOM 1107 O O . GLY A 1 136 ? 14.727 -4.578 3.885 1 81.81 136 GLY A O 1
ATOM 1108 N N . GLY A 1 137 ? 12.484 -4.867 4.066 1 86.75 137 GLY A N 1
ATOM 1109 C CA . GLY A 1 137 ? 12.398 -3.865 5.113 1 86.75 137 GLY A CA 1
ATOM 1110 C C . GLY A 1 137 ? 12.172 -2.463 4.582 1 86.75 137 GLY A C 1
ATOM 1111 O O . GLY A 1 137 ? 11.898 -2.281 3.395 1 86.75 137 GLY A O 1
ATOM 1112 N N . PHE A 1 138 ? 12.234 -1.53 5.398 1 89.38 138 PHE A N 1
ATOM 1113 C CA . PHE A 1 138 ? 12.008 -0.137 5.031 1 89.38 138 PHE A CA 1
ATOM 1114 C C . PHE A 1 138 ? 13.297 0.497 4.504 1 89.38 138 PHE A C 1
ATOM 1116 O O . PHE A 1 138 ? 14.352 0.375 5.125 1 89.38 138 PHE A O 1
ATOM 1123 N N . ASN A 1 139 ? 13.211 1.258 3.459 1 88.31 139 ASN A N 1
ATOM 1124 C CA . ASN A 1 139 ? 14.383 1.823 2.787 1 88.31 139 ASN A CA 1
ATOM 1125 C C . ASN A 1 139 ? 14.773 3.172 3.387 1 88.31 139 ASN A C 1
ATOM 1127 O O . ASN A 1 139 ? 15.812 3.73 3.037 1 88.31 139 ASN A O 1
ATOM 1131 N N . SER A 1 140 ? 14.008 3.697 4.234 1 92.06 140 SER A N 1
ATOM 1132 C CA . SER A 1 140 ? 14.25 4.984 4.875 1 92.06 140 SER A CA 1
ATOM 1133 C C . SER A 1 140 ? 13.414 5.148 6.137 1 92.06 140 SER A C 1
ATOM 1135 O O . SER A 1 140 ? 12.469 4.387 6.359 1 92.06 140 SER A O 1
ATOM 1137 N N . PHE A 1 141 ? 13.781 6.066 6.938 1 93 141 PHE A N 1
ATOM 1138 C CA . PHE A 1 141 ? 12.992 6.352 8.125 1 93 141 PHE A CA 1
ATOM 1139 C C . PHE A 1 141 ? 11.578 6.773 7.746 1 93 141 PHE A C 1
ATOM 1141 O O . PHE A 1 141 ? 10.602 6.312 8.352 1 93 141 PHE A O 1
ATOM 1148 N N . ASN A 1 142 ? 11.5 7.664 6.723 1 93.19 142 ASN A N 1
ATOM 1149 C CA . ASN A 1 142 ? 10.172 8.133 6.332 1 93.19 142 ASN A CA 1
ATOM 1150 C C . ASN A 1 142 ? 9.328 7.008 5.754 1 93.19 142 ASN A C 1
ATOM 1152 O O . ASN A 1 142 ? 8.102 6.992 5.926 1 93.19 142 ASN A O 1
ATOM 1156 N N . ALA A 1 143 ? 9.938 6.059 5.145 1 92.12 143 ALA A N 1
ATOM 1157 C CA . ALA A 1 143 ? 9.195 4.883 4.703 1 92.12 143 ALA A CA 1
ATOM 1158 C C . ALA A 1 143 ? 8.617 4.125 5.895 1 92.12 143 ALA A C 1
ATOM 1160 O O . ALA A 1 143 ? 7.496 3.607 5.82 1 92.12 143 ALA A O 1
ATOM 1161 N N . PHE A 1 144 ? 9.391 4.035 6.895 1 92.25 144 PHE A N 1
ATOM 1162 C CA . PHE A 1 144 ? 8.914 3.426 8.133 1 92.25 144 PHE A CA 1
ATOM 1163 C C . PHE A 1 144 ? 7.82 4.277 8.766 1 92.25 144 PHE A C 1
ATOM 1165 O O . PHE A 1 144 ? 6.785 3.758 9.188 1 92.25 144 PHE A O 1
ATOM 1172 N N . PHE A 1 145 ? 8.078 5.586 8.836 1 92 145 PHE A N 1
ATOM 1173 C CA . PHE A 1 145 ? 7.199 6.523 9.531 1 92 145 PHE A CA 1
ATOM 1174 C C . PHE A 1 145 ? 5.805 6.52 8.906 1 92 145 PHE A C 1
ATOM 1176 O O . PHE A 1 145 ? 4.801 6.566 9.617 1 92 145 PHE A O 1
ATOM 1183 N N . CYS A 1 146 ? 5.715 6.449 7.586 1 92.62 146 CYS A N 1
ATOM 1184 C CA . CYS A 1 146 ? 4.422 6.426 6.906 1 92.62 146 CYS A CA 1
ATOM 1185 C C . CYS A 1 146 ? 4.059 5.008 6.477 1 92.62 146 CYS A C 1
ATOM 1187 O O . CYS A 1 146 ? 3.432 4.816 5.434 1 92.62 146 CYS A O 1
ATOM 1189 N N . ARG A 1 147 ? 4.391 4.039 7.266 1 91.19 147 ARG A N 1
ATOM 1190 C CA . ARG A 1 147 ? 4.133 2.627 7.004 1 91.19 147 ARG A CA 1
ATOM 1191 C C . ARG A 1 147 ? 2.656 2.379 6.727 1 91.19 147 ARG A C 1
ATOM 1193 O O . ARG A 1 147 ? 1.793 3.09 7.246 1 91.19 147 ARG A O 1
ATOM 1200 N N . ASN A 1 148 ? 2.48 1.401 5.945 1 90.75 148 ASN A N 1
ATOM 1201 C CA . ASN A 1 148 ? 1.109 1.034 5.605 1 90.75 148 ASN A CA 1
ATOM 1202 C C . ASN A 1 148 ? 0.497 0.121 6.664 1 90.75 148 ASN A C 1
ATOM 1204 O O . ASN A 1 148 ? 1.166 -0.775 7.18 1 90.75 148 ASN A O 1
ATOM 1208 N N . ILE A 1 149 ? -0.723 0.327 6.945 1 91 149 ILE A N 1
ATOM 1209 C CA . ILE A 1 149 ? -1.454 -0.493 7.906 1 91 149 ILE A CA 1
ATOM 1210 C C . ILE A 1 149 ? -1.972 -1.754 7.215 1 91 149 ILE A C 1
ATOM 1212 O O . ILE A 1 149 ? -2.336 -1.721 6.039 1 91 149 ILE A O 1
ATOM 1216 N N . LYS A 1 150 ? -2.008 -2.852 7.98 1 88.69 150 LYS A N 1
ATOM 1217 C CA . LYS A 1 150 ? -2.607 -4.078 7.461 1 88.69 150 LYS A CA 1
ATOM 1218 C C . LYS A 1 150 ? -4.109 -3.912 7.258 1 88.69 150 LYS A C 1
ATOM 1220 O O . LYS A 1 150 ? -4.789 -3.299 8.086 1 88.69 150 LYS A O 1
ATOM 1225 N N . PRO A 1 151 ? -4.613 -4.535 6.164 1 87.69 151 PRO A N 1
ATOM 1226 C CA . PRO A 1 151 ? -6.066 -4.492 5.984 1 87.69 151 PRO A CA 1
ATOM 1227 C C . PRO A 1 151 ? -6.824 -5.078 7.172 1 87.69 151 PRO A C 1
ATOM 1229 O O . PRO A 1 151 ? -6.367 -6.047 7.785 1 87.69 151 PRO A O 1
ATOM 1232 N N . GLY A 1 152 ? -7.961 -4.477 7.512 1 85.31 152 GLY A N 1
ATOM 1233 C CA . GLY A 1 152 ? -8.805 -4.977 8.586 1 85.31 152 GLY A CA 1
ATOM 1234 C C . GLY A 1 152 ? -8.484 -4.359 9.938 1 85.31 152 GLY A C 1
ATOM 1235 O O . GLY A 1 152 ? -9.266 -4.469 10.883 1 85.31 152 GLY A O 1
ATOM 1236 N N . LYS A 1 153 ? -7.348 -3.707 9.969 1 89.69 153 LYS A N 1
ATOM 1237 C CA . LYS A 1 153 ? -6.934 -3.17 11.266 1 89.69 153 LYS A CA 1
ATOM 1238 C C . LYS A 1 153 ? -7.555 -1.799 11.516 1 89.69 153 LYS A C 1
ATOM 1240 O O . LYS A 1 153 ? -7.555 -1.31 12.641 1 89.69 153 LYS A O 1
ATOM 1245 N N . ARG A 1 154 ? -8.047 -1.231 10.484 1 90.69 154 ARG A N 1
ATOM 1246 C CA . ARG A 1 154 ? -8.836 -0.006 10.57 1 90.69 154 ARG A CA 1
ATOM 1247 C C . ARG A 1 154 ? -10.125 -0.126 9.766 1 90.69 154 ARG A C 1
ATOM 1249 O O . ARG A 1 154 ? -10.273 0.511 8.719 1 90.69 154 ARG A O 1
ATOM 1256 N N . PRO A 1 155 ? -11.125 -0.804 10.32 1 90.88 155 PRO A N 1
ATOM 1257 C CA . PRO A 1 155 ? -12.352 -0.96 9.539 1 90.88 155 PRO A CA 1
ATOM 1258 C C . PRO A 1 155 ? -13.07 0.364 9.297 1 90.88 155 PRO A C 1
ATOM 1260 O O . PRO A 1 155 ? -13.266 1.144 10.234 1 90.88 155 PRO A O 1
ATOM 1263 N N . ILE A 1 156 ? -13.398 0.598 8.023 1 94.19 156 ILE A N 1
ATOM 1264 C CA . ILE A 1 156 ? -14.109 1.819 7.652 1 94.19 156 ILE A CA 1
ATOM 1265 C C . ILE A 1 156 ? -15.57 1.719 8.086 1 94.19 156 ILE A C 1
ATOM 1267 O O . ILE A 1 156 ? -16.312 0.845 7.621 1 94.19 156 ILE A O 1
ATOM 1271 N N . GLY A 1 157 ? -15.992 2.613 9.016 1 95.88 157 GLY A N 1
ATOM 1272 C CA . GLY A 1 157 ? -17.344 2.582 9.562 1 95.88 157 GLY A CA 1
ATOM 1273 C C . GLY A 1 157 ? -17.406 1.987 10.953 1 95.88 157 GLY A C 1
ATOM 1274 O O . GLY A 1 157 ? -18.484 1.737 11.477 1 95.88 157 GLY A O 1
ATOM 1275 N N . ALA A 1 158 ? -16.281 1.696 11.531 1 94 158 ALA A N 1
ATOM 1276 C CA . ALA A 1 158 ? -16.25 1.164 12.891 1 94 158 ALA A CA 1
ATOM 1277 C C . ALA A 1 158 ? -16.859 2.146 13.883 1 94 158 ALA A C 1
ATOM 1279 O O . ALA A 1 158 ? -16.906 3.352 13.625 1 94 158 ALA A O 1
ATOM 1280 N N . LYS A 1 159 ? -17.234 1.672 14.992 1 94.44 159 LYS A N 1
ATOM 1281 C CA . LYS A 1 159 ? -17.844 2.484 16.047 1 94.44 159 LYS A CA 1
ATOM 1282 C C . LYS A 1 159 ? -16.844 3.502 16.594 1 94.44 159 LYS A C 1
ATOM 1284 O O . LYS A 1 159 ? -15.656 3.217 16.688 1 94.44 159 LYS A O 1
ATOM 1289 N N . THR A 1 160 ? -17.406 4.59 16.969 1 94.69 160 THR A N 1
ATOM 1290 C CA . THR A 1 160 ? -16.609 5.637 17.578 1 94.69 160 THR A CA 1
ATOM 1291 C C . THR A 1 160 ? -16.141 5.219 18.969 1 94.69 160 THR A C 1
ATOM 1293 O O . THR A 1 160 ? -16.969 5.023 19.875 1 94.69 160 THR A O 1
ATOM 1296 N N . LEU A 1 161 ? -14.883 5.152 19.094 1 92 161 LEU A N 1
ATOM 1297 C CA . LEU A 1 161 ? -14.273 4.84 20.375 1 92 161 LEU A CA 1
ATOM 1298 C C . LEU A 1 161 ? -13.102 5.773 20.672 1 92 161 LEU A C 1
ATOM 1300 O O . LEU A 1 161 ? -12.227 5.961 19.812 1 92 161 LEU A O 1
ATOM 1304 N N . ALA A 1 162 ? -13.094 6.305 21.797 1 92.19 162 ALA A N 1
ATOM 1305 C CA . ALA A 1 162 ? -12.008 7.188 22.219 1 92.19 162 ALA A CA 1
ATOM 1306 C C . ALA A 1 162 ? -10.938 6.406 22.969 1 92.19 162 ALA A C 1
ATOM 1308 O O . ALA A 1 162 ? -11.242 5.559 23.812 1 92.19 162 ALA A O 1
ATOM 1309 N N . TYR A 1 163 ? -9.742 6.738 22.672 1 88.12 163 TYR A N 1
ATOM 1310 C CA . TYR A 1 163 ? -8.617 6.109 23.344 1 88.12 163 TYR A CA 1
ATOM 1311 C C . TYR A 1 163 ? -7.723 7.156 24 1 88.12 163 TYR A C 1
ATOM 1313 O O . TYR A 1 163 ? -7.66 8.305 23.547 1 88.12 163 TYR A O 1
ATOM 1321 N N . GLU A 1 164 ? -7.031 6.668 24.953 1 82.94 164 GLU A N 1
ATOM 1322 C CA . GLU A 1 164 ? -5.988 7.531 25.5 1 82.94 164 GLU A CA 1
ATOM 1323 C C . GLU A 1 164 ? -4.82 7.664 24.531 1 82.94 164 GLU A C 1
ATOM 1325 O O . GLU A 1 164 ? -4.477 6.711 23.828 1 82.94 164 GLU A O 1
ATOM 1330 N N . ASN A 1 165 ? -4.312 8.836 24.391 1 69.12 165 ASN A N 1
ATOM 1331 C CA . ASN A 1 165 ? -3.229 9.156 23.469 1 69.12 165 ASN A CA 1
ATOM 1332 C C . ASN A 1 165 ? -2.066 8.172 23.609 1 69.12 165 ASN A C 1
ATOM 1334 O O . ASN A 1 165 ? -1.388 7.867 22.625 1 69.12 165 ASN A O 1
ATOM 1338 N N . SER A 1 166 ? -1.872 7.766 24.891 1 59 166 SER A N 1
ATOM 1339 C CA . SER A 1 166 ? -0.789 6.82 25.141 1 59 166 SER A CA 1
ATOM 1340 C C . SER A 1 166 ? -1.212 5.395 24.812 1 59 166 SER A C 1
ATOM 1342 O O . SER A 1 166 ? -0.416 4.461 24.938 1 59 166 SER A O 1
ATOM 1344 N N . ALA A 1 167 ? -2.609 5.406 24.594 1 54.5 167 ALA A N 1
ATOM 1345 C CA . ALA A 1 167 ? -3.225 4.086 24.562 1 54.5 167 ALA A CA 1
ATOM 1346 C C . ALA A 1 167 ? -2.652 3.246 23.422 1 54.5 167 ALA A C 1
ATOM 1348 O O . ALA A 1 167 ? -2.496 3.736 22.297 1 54.5 167 ALA A O 1
ATOM 1349 N N . LYS A 1 168 ? -1.98 2.455 23.969 1 49.28 168 LYS A N 1
ATOM 1350 C CA . LYS A 1 168 ? -1.54 1.244 23.281 1 49.28 168 LYS A CA 1
ATOM 1351 C C . LYS A 1 168 ? -2.729 0.365 22.906 1 49.28 168 LYS A C 1
ATOM 1353 O O . LYS A 1 168 ? -3.615 0.122 23.719 1 49.28 168 LYS A O 1
ATOM 1358 N N . GLY A 1 169 ? -3.467 0.601 22.016 1 50.47 169 GLY A N 1
ATOM 1359 C CA . GLY A 1 169 ? -4.617 -0.287 22 1 50.47 169 GLY A CA 1
ATOM 1360 C C . GLY A 1 169 ? -4.969 -0.78 20.609 1 50.47 169 GLY A C 1
ATOM 1361 O O . GLY A 1 169 ? -4.34 -0.383 19.625 1 50.47 169 GLY A O 1
ATOM 1362 N N . LEU A 1 170 ? -6.324 -1.465 20.703 1 53.75 170 LEU A N 1
ATOM 1363 C CA . LEU A 1 170 ? -6.871 -2.457 19.781 1 53.75 170 LEU A CA 1
ATOM 1364 C C . LEU A 1 170 ? -7.262 -1.812 18.453 1 53.75 170 LEU A C 1
ATOM 1366 O O . LEU A 1 170 ? -7.992 -0.82 18.438 1 53.75 170 LEU A O 1
ATOM 1370 N N . ASP A 1 171 ? -6.539 -1.85 17.438 1 61.62 171 ASP A N 1
ATOM 1371 C CA . ASP A 1 171 ? -6.812 -1.389 16.078 1 61.62 171 ASP A CA 1
ATOM 1372 C C . ASP A 1 171 ? -8.195 -1.846 15.617 1 61.62 171 ASP A C 1
ATOM 1374 O O . ASP A 1 171 ? -8.898 -1.1 14.938 1 61.62 171 ASP A O 1
ATOM 1378 N N . SER A 1 172 ? -8.648 -3.082 15.797 1 64.81 172 SER A N 1
ATOM 1379 C CA . SER A 1 172 ? -9.992 -3.514 15.422 1 64.81 172 SER A CA 1
ATOM 1380 C C . SER A 1 172 ? -10.672 -4.27 16.562 1 64.81 172 SER A C 1
ATOM 1382 O O . SER A 1 172 ? -10.031 -5.062 17.25 1 64.81 172 SER A O 1
ATOM 1384 N N . ASN A 1 173 ? -11.922 -3.707 16.984 1 73.06 173 ASN A N 1
ATOM 1385 C CA . ASN A 1 173 ? -12.75 -4.449 17.922 1 73.06 173 ASN A CA 1
ATOM 1386 C C . ASN A 1 173 ? -13.344 -5.699 17.281 1 73.06 173 ASN A C 1
ATOM 1388 O O . ASN A 1 173 ? -14.258 -5.605 16.469 1 73.06 173 ASN A O 1
ATOM 1392 N N . PRO A 1 174 ? -12.805 -6.789 17.625 1 71.94 174 PRO A N 1
ATOM 1393 C CA . PRO A 1 174 ? -13.281 -8.016 16.984 1 71.94 174 PRO A CA 1
ATOM 1394 C C . PRO A 1 174 ? -14.75 -8.305 17.297 1 71.94 174 PRO A C 1
ATOM 1396 O O . PRO A 1 174 ? -15.398 -9.07 16.578 1 71.94 174 PRO A O 1
ATOM 1399 N N . ASP A 1 175 ? -15.289 -7.68 18.328 1 81.44 175 ASP A N 1
ATOM 1400 C CA . ASP A 1 175 ? -16.641 -7.996 18.766 1 81.44 175 ASP A CA 1
ATOM 1401 C C . ASP A 1 175 ? -17.656 -7.07 18.109 1 81.44 175 ASP A C 1
ATOM 1403 O O . ASP A 1 175 ? -18.875 -7.27 18.234 1 81.44 175 ASP A O 1
ATOM 1407 N N . GLU A 1 176 ? -17.125 -6.199 17.469 1 88.44 176 GLU A N 1
ATOM 1408 C CA . GLU A 1 176 ? -18.062 -5.293 16.812 1 88.44 176 GLU A CA 1
ATOM 1409 C C . GLU A 1 176 ? -18.797 -5.988 15.68 1 88.44 176 GLU A C 1
ATOM 1411 O O . GLU A 1 176 ? -18.219 -6.805 14.961 1 88.44 176 GLU A O 1
ATOM 1416 N N . ASP A 1 177 ? -20.094 -5.605 15.555 1 91.44 177 ASP A N 1
ATOM 1417 C CA . ASP A 1 177 ? -20.938 -6.18 14.516 1 91.44 177 ASP A CA 1
ATOM 1418 C C . ASP A 1 177 ? -20.453 -5.758 13.125 1 91.44 177 ASP A C 1
ATOM 1420 O O . ASP A 1 177 ? -20.578 -4.59 12.75 1 91.44 177 ASP A O 1
ATOM 1424 N N . ARG A 1 178 ? -20.062 -6.719 12.344 1 90.12 178 ARG A N 1
ATOM 1425 C CA . ARG A 1 178 ? -19.484 -6.453 11.031 1 90.12 178 ARG A CA 1
ATOM 1426 C C . ARG A 1 178 ? -20.531 -5.914 10.07 1 90.12 178 ARG A C 1
ATOM 1428 O O . ARG A 1 178 ? -20.219 -5.133 9.172 1 90.12 178 ARG A O 1
ATOM 1435 N N . ASN A 1 179 ? -21.766 -6.332 10.234 1 93.5 179 ASN A N 1
ATOM 1436 C CA . ASN A 1 179 ? -22.844 -5.809 9.398 1 93.5 179 ASN A CA 1
ATOM 1437 C C . ASN A 1 179 ? -23.062 -4.32 9.648 1 93.5 179 ASN A C 1
ATOM 1439 O O . ASN A 1 179 ? -23.375 -3.57 8.727 1 93.5 179 ASN A O 1
ATOM 1443 N N . GLU A 1 180 ? -22.938 -3.963 10.859 1 94.81 180 GLU A N 1
ATOM 1444 C CA . GLU A 1 180 ? -23.078 -2.547 11.172 1 94.81 180 GLU A CA 1
ATOM 1445 C C . GLU A 1 180 ? -21.922 -1.73 10.586 1 94.81 180 GLU A C 1
ATOM 1447 O O . GLU A 1 180 ? -22.141 -0.64 10.055 1 94.81 180 GLU A O 1
ATOM 1452 N N . ILE A 1 181 ? -20.734 -2.279 10.68 1 94.06 181 ILE A N 1
ATOM 1453 C CA . ILE A 1 181 ? -19.562 -1.628 10.086 1 94.06 181 ILE A CA 1
ATOM 1454 C C . ILE A 1 181 ? -19.781 -1.45 8.586 1 94.06 181 ILE A C 1
ATOM 1456 O O . ILE A 1 181 ? -19.562 -0.36 8.047 1 94.06 181 ILE A O 1
ATOM 1460 N N . HIS A 1 182 ? -20.234 -2.467 7.957 1 94.38 182 HIS A N 1
ATOM 1461 C CA . HIS A 1 182 ? -20.469 -2.428 6.52 1 94.38 182 HIS A CA 1
ATOM 1462 C C . HIS A 1 182 ? -21.547 -1.4 6.172 1 94.38 182 HIS A C 1
ATOM 1464 O O . HIS A 1 182 ? -21.406 -0.651 5.203 1 94.38 182 HIS A O 1
ATOM 1470 N N . LYS A 1 183 ? -22.609 -1.396 6.926 1 96.12 183 LYS A N 1
ATOM 1471 C CA . LYS A 1 183 ? -23.688 -0.433 6.711 1 96.12 183 LYS A CA 1
ATOM 1472 C C . LYS A 1 183 ? -23.172 0.999 6.824 1 96.12 183 LYS A C 1
ATOM 1474 O O . LYS A 1 183 ? -23.516 1.853 6 1 96.12 183 LYS A O 1
ATOM 1479 N N . ASN A 1 184 ? -22.359 1.204 7.84 1 97 184 ASN A N 1
ATOM 1480 C CA . ASN A 1 184 ? -21.781 2.531 8.031 1 97 184 ASN A CA 1
ATOM 1481 C C . ASN A 1 184 ? -20.875 2.92 6.871 1 97 184 ASN A C 1
ATOM 1483 O O . ASN A 1 184 ? -20.906 4.059 6.402 1 97 184 ASN A O 1
ATOM 1487 N N . MET A 1 185 ? -20.078 2.045 6.465 1 95.62 185 MET A N 1
ATOM 1488 C CA . MET A 1 185 ? -19.188 2.289 5.34 1 95.62 185 MET A CA 1
ATOM 1489 C C . MET A 1 185 ? -19.969 2.633 4.082 1 95.62 185 MET A C 1
ATOM 1491 O O . MET A 1 185 ? -19.594 3.535 3.332 1 95.62 185 MET A O 1
ATOM 1495 N N . ALA A 1 186 ? -21.125 1.971 3.883 1 96.12 186 ALA A N 1
ATOM 1496 C CA . ALA A 1 186 ? -21.922 2.111 2.662 1 96.12 186 ALA A CA 1
ATOM 1497 C C . ALA A 1 186 ? -22.828 3.34 2.732 1 96.12 186 ALA A C 1
ATOM 1499 O O . ALA A 1 186 ? -23.312 3.82 1.706 1 96.12 186 ALA A O 1
ATOM 1500 N N . ASP A 1 187 ? -23.141 3.857 3.926 1 97.88 187 ASP A N 1
ATOM 1501 C CA . ASP A 1 187 ? -24.078 4.961 4.133 1 97.88 187 ASP A CA 1
ATOM 1502 C C . ASP A 1 187 ? -23.406 6.305 3.852 1 97.88 187 ASP A C 1
ATOM 1504 O O . ASP A 1 187 ? -22.516 6.727 4.594 1 97.88 187 ASP A O 1
ATOM 1508 N N . ASP A 1 188 ? -23.891 6.969 2.885 1 97.56 188 ASP A N 1
ATOM 1509 C CA . ASP A 1 188 ? -23.328 8.25 2.479 1 97.56 188 ASP A CA 1
ATOM 1510 C C . ASP A 1 188 ? -23.438 9.281 3.598 1 97.56 188 ASP A C 1
ATOM 1512 O O . ASP A 1 188 ? -22.719 10.281 3.609 1 97.56 188 ASP A O 1
ATOM 1516 N N . LYS A 1 189 ? -24.297 9.109 4.496 1 98.38 189 LYS A N 1
ATOM 1517 C CA . LYS A 1 189 ? -24.516 10.07 5.574 1 98.38 189 LYS A CA 1
ATOM 1518 C C . LYS A 1 189 ? -23.453 9.922 6.664 1 98.38 189 LYS A C 1
ATOM 1520 O O . LYS A 1 189 ? -23.328 10.781 7.535 1 98.38 189 LYS A O 1
ATOM 1525 N N . VAL A 1 190 ? -22.766 8.844 6.613 1 98.56 190 VAL A N 1
ATOM 1526 C CA . VAL A 1 190 ? -21.75 8.586 7.629 1 98.56 190 VAL A CA 1
ATOM 1527 C C . VAL A 1 190 ? -20.422 9.156 7.176 1 98.56 190 VAL A C 1
ATOM 1529 O O . VAL A 1 190 ? -19.984 8.922 6.047 1 98.56 190 VAL A O 1
ATOM 1532 N N . ILE A 1 191 ? -19.812 9.891 8.047 1 98.69 191 ILE A N 1
ATOM 1533 C CA . ILE A 1 191 ? -18.469 10.453 7.867 1 98.69 191 ILE A CA 1
ATOM 1534 C C . ILE A 1 191 ? -17.484 9.742 8.781 1 98.69 191 ILE A C 1
ATOM 1536 O O . ILE A 1 191 ? -17.797 9.461 9.945 1 98.69 191 ILE A O 1
ATOM 1540 N N . THR A 1 192 ? -16.297 9.477 8.297 1 98.62 192 THR A N 1
ATOM 1541 C CA . THR A 1 192 ? -15.344 8.727 9.109 1 98.62 192 THR A CA 1
ATOM 1542 C C . THR A 1 192 ? -14.141 9.586 9.469 1 98.62 192 THR A C 1
ATOM 1544 O O . THR A 1 192 ? -13.922 10.641 8.867 1 98.62 192 THR A O 1
ATOM 1547 N N . VAL A 1 193 ? -13.406 9.164 10.523 1 98.12 193 VAL A N 1
ATOM 1548 C CA . VAL A 1 193 ? -12.164 9.805 10.953 1 98.12 193 VAL A CA 1
ATOM 1549 C C . VAL A 1 193 ? -11.086 9.594 9.898 1 98.12 193 VAL A C 1
ATOM 1551 O O . VAL A 1 193 ? -10.781 8.461 9.523 1 98.12 193 VAL A O 1
ATOM 1554 N N . PRO A 1 194 ? -10.477 10.656 9.445 1 98.25 194 PRO A N 1
ATOM 1555 C CA . PRO A 1 194 ? -9.594 10.555 8.281 1 98.25 194 PRO A CA 1
ATOM 1556 C C . PRO A 1 194 ? -8.195 10.047 8.641 1 98.25 194 PRO A C 1
AT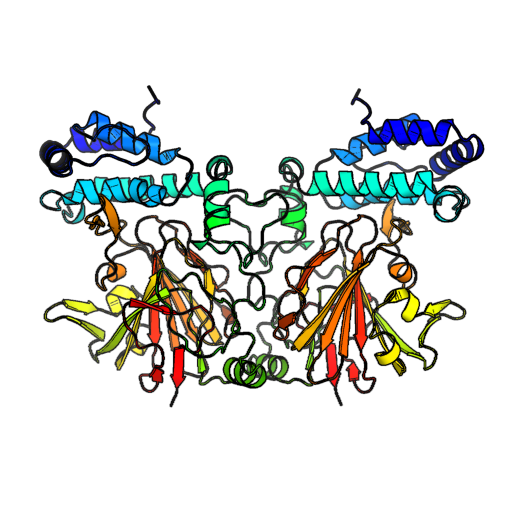OM 1558 O O . PRO A 1 194 ? -7.461 9.578 7.77 1 98.25 194 PRO A O 1
ATOM 1561 N N . ALA A 1 195 ? -7.789 10.18 9.883 1 96.5 195 ALA A N 1
ATOM 1562 C CA . ALA A 1 195 ? -6.457 9.781 10.328 1 96.5 195 ALA A CA 1
ATOM 1563 C C . ALA A 1 195 ? -6.453 9.453 11.82 1 96.5 195 ALA A C 1
ATOM 1565 O O . ALA A 1 195 ? -7.246 10.008 12.586 1 96.5 195 ALA A O 1
ATOM 1566 N N . ASP A 1 196 ? -5.539 8.477 12.211 1 94.12 196 ASP A N 1
ATOM 1567 C CA . ASP A 1 196 ? -5.297 8.391 13.641 1 94.12 196 ASP A CA 1
ATOM 1568 C C . ASP A 1 196 ? -4.871 9.742 14.211 1 94.12 196 ASP A C 1
ATOM 1570 O O . ASP A 1 196 ? -3.818 10.273 13.852 1 94.12 196 ASP A O 1
ATOM 1574 N N . SER A 1 197 ? -5.719 10.25 15.078 1 94.12 197 SER A N 1
ATOM 1575 C CA . SER A 1 197 ? -5.418 11.602 15.531 1 94.12 197 SER A CA 1
ATOM 1576 C C . SER A 1 197 ? -6.102 11.898 16.859 1 94.12 197 SER A C 1
ATOM 1578 O O . SER A 1 197 ? -7.098 11.266 17.219 1 94.12 197 SER A O 1
ATOM 1580 N N . VAL A 1 198 ? -5.547 12.812 17.531 1 93.5 198 VAL A N 1
ATOM 1581 C CA . VAL A 1 198 ? -6.086 13.305 18.797 1 93.5 198 VAL A CA 1
ATOM 1582 C C . VAL A 1 198 ? -7.004 14.5 18.531 1 93.5 198 VAL A C 1
ATOM 1584 O O . VAL A 1 198 ? -6.574 15.516 17.984 1 93.5 198 VAL A O 1
ATOM 1587 N N . TYR A 1 199 ? -8.172 14.352 18.984 1 95.75 199 TYR A N 1
ATOM 1588 C CA . TYR A 1 199 ? -9.195 15.359 18.719 1 95.75 199 TYR A CA 1
ATOM 1589 C C . TYR A 1 199 ? -8.961 16.609 19.562 1 95.75 199 TYR A C 1
ATOM 1591 O O . TYR A 1 199 ? -8.773 16.516 20.781 1 95.75 199 TYR A O 1
ATOM 1599 N N . LYS A 1 200 ? -8.984 17.766 18.922 1 94.38 200 LYS A N 1
ATOM 1600 C CA . LYS A 1 200 ? -8.812 19.031 19.625 1 94.38 200 LYS A CA 1
ATOM 1601 C C . LYS A 1 200 ? -10.133 19.797 19.734 1 94.38 200 LYS A C 1
ATOM 1603 O O . LYS A 1 200 ? -10.453 20.375 20.766 1 94.38 200 LYS A O 1
ATOM 1608 N N . GLY A 1 201 ? -10.883 19.844 18.531 1 95.5 201 GLY A N 1
ATOM 1609 C CA . GLY A 1 201 ? -12.125 20.578 18.641 1 95.5 201 GLY A CA 1
ATOM 1610 C C . GLY A 1 201 ? -12.875 20.703 17.328 1 95.5 201 GLY A C 1
ATOM 1611 O O . GLY A 1 201 ? -12.352 20.312 16.281 1 95.5 201 GLY A O 1
ATOM 1612 N N . THR A 1 202 ? -14.086 21.156 17.484 1 96.44 202 THR A N 1
ATOM 1613 C CA . THR A 1 202 ? -14.992 21.484 16.391 1 96.44 202 THR A CA 1
ATOM 1614 C C . THR A 1 202 ? -15.555 22.891 16.562 1 96.44 202 THR A C 1
ATOM 1616 O O . THR A 1 202 ? -15.969 23.266 17.672 1 96.44 202 THR A O 1
ATOM 1619 N N . TRP A 1 203 ? -15.547 23.703 15.523 1 96.19 203 TRP A N 1
ATOM 1620 C CA . TRP A 1 203 ? -16.047 25.078 15.562 1 96.19 203 TRP A CA 1
ATOM 1621 C C . TRP A 1 203 ? -16.984 25.359 14.398 1 96.19 203 TRP A C 1
ATOM 1623 O O . TRP A 1 203 ? -16.812 24.812 13.305 1 96.19 203 TRP A O 1
ATOM 1633 N N . LYS A 1 204 ? -17.891 26.125 14.656 1 96 204 LYS A N 1
ATOM 1634 C CA . LYS A 1 204 ? -18.703 26.656 13.578 1 96 204 LYS A CA 1
ATOM 1635 C C . LYS A 1 204 ? -17.969 27.75 12.805 1 96 204 LYS A C 1
ATOM 1637 O O . LYS A 1 204 ? -17.312 28.609 13.406 1 96 204 LYS A O 1
ATOM 1642 N N . ILE A 1 205 ? -18.094 27.656 11.531 1 95.88 205 ILE A N 1
ATOM 1643 C CA . ILE A 1 205 ? -17.578 28.734 10.695 1 95.88 205 ILE A CA 1
ATOM 1644 C C . ILE A 1 205 ? -18.656 29.812 10.547 1 95.88 205 ILE A C 1
ATOM 1646 O O . ILE A 1 205 ? -19.781 29.516 10.172 1 95.88 205 ILE A O 1
ATOM 1650 N N . SER A 1 206 ? -18.234 31.016 10.766 1 94.81 206 SER A N 1
ATOM 1651 C CA . SER A 1 206 ? -19.203 32.125 10.719 1 94.81 206 SER A CA 1
ATOM 1652 C C . SER A 1 206 ? -19.562 32.469 9.281 1 94.81 206 SER A C 1
ATOM 1654 O O . SER A 1 206 ? -18.922 32 8.336 1 94.81 206 SER A O 1
ATOM 1656 N N . GLU A 1 207 ? -20.484 33.281 9.188 1 92.94 207 GLU A N 1
ATOM 1657 C CA . GLU A 1 207 ? -20.906 33.812 7.895 1 92.94 207 GLU A CA 1
ATOM 1658 C C . GLU A 1 207 ? -19.797 34.656 7.273 1 92.94 207 GLU A C 1
ATOM 1660 O O . GLU A 1 207 ? -19.719 34.781 6.051 1 92.94 207 GLU A O 1
ATOM 1665 N N . THR A 1 208 ? -18.984 35.188 8.141 1 87.94 208 THR A N 1
ATOM 1666 C CA . THR A 1 208 ? -17.891 36.031 7.668 1 87.94 208 THR A CA 1
ATOM 1667 C C . THR A 1 208 ? -16.625 35.219 7.469 1 87.94 208 THR A C 1
ATOM 1669 O O . THR A 1 208 ? -15.531 35.781 7.391 1 87.94 208 THR A O 1
ATOM 1672 N N . ASP A 1 209 ? -16.766 33.906 7.539 1 90.06 209 ASP A N 1
ATOM 1673 C CA . ASP A 1 209 ? -15.711 32.969 7.141 1 90.06 209 ASP A CA 1
ATOM 1674 C C . ASP A 1 209 ? -14.609 32.906 8.195 1 90.06 209 ASP A C 1
ATOM 1676 O O . ASP A 1 209 ? -13.422 32.906 7.867 1 90.06 209 ASP A O 1
ATOM 1680 N N . THR A 1 210 ? -15 33 9.43 1 91.5 210 THR A N 1
ATOM 1681 C CA . THR A 1 210 ? -14.031 32.938 10.516 1 91.5 210 THR A CA 1
ATOM 1682 C C . THR A 1 210 ? -14.445 31.906 11.555 1 91.5 210 THR A C 1
ATOM 1684 O O . THR A 1 210 ? -15.617 31.531 11.641 1 91.5 210 THR A O 1
ATOM 1687 N N . ILE A 1 211 ? -13.406 31.406 12.219 1 91.94 211 ILE A N 1
ATOM 1688 C CA . ILE A 1 211 ? -13.68 30.625 13.414 1 91.94 211 ILE A CA 1
ATOM 1689 C C . ILE A 1 211 ? -13.102 31.344 14.641 1 91.94 211 ILE A C 1
ATOM 1691 O O . ILE A 1 211 ? -12.078 32.031 14.539 1 91.94 211 ILE A O 1
ATOM 1695 N N . SER A 1 212 ? -13.82 31.188 15.766 1 90.44 212 SER A N 1
ATOM 1696 C CA . SER A 1 212 ? -13.359 31.703 17.047 1 90.44 212 SER A CA 1
ATOM 1697 C C . SER A 1 212 ? -12.93 30.578 17.984 1 90.44 212 SER A C 1
ATOM 1699 O O . SER A 1 212 ? -13.773 29.844 18.516 1 90.44 212 SER A O 1
ATOM 1701 N N . VAL A 1 213 ? -11.664 30.406 18.172 1 86.94 213 VAL A N 1
ATOM 1702 C CA . VAL A 1 213 ? -11.133 29.297 18.969 1 86.94 213 VAL A CA 1
ATOM 1703 C C . VAL A 1 213 ? -11.148 29.672 20.453 1 86.94 213 VAL A C 1
ATOM 1705 O O . VAL A 1 213 ? -11.445 28.828 21.297 1 86.94 213 VAL A O 1
ATOM 1708 N N . SER A 1 214 ? -10.773 30.781 20.766 1 79.5 214 SER A N 1
ATOM 1709 C CA . SER A 1 214 ? -10.852 31.375 22.109 1 79.5 214 SER A CA 1
ATOM 1710 C C . SER A 1 214 ? -11.078 32.875 22.031 1 79.5 214 SER A C 1
ATOM 1712 O O . SER A 1 214 ? -11.133 33.469 20.953 1 79.5 214 SER A O 1
ATOM 1714 N N . LYS A 1 215 ? -11.391 33.406 23.234 1 72.56 215 LYS A N 1
ATOM 1715 C CA . LYS A 1 215 ? -11.648 34.844 23.266 1 72.56 215 LYS A CA 1
ATOM 1716 C C . LYS A 1 215 ? -10.484 35.625 22.672 1 72.56 215 LYS A C 1
ATOM 1718 O O . LYS A 1 215 ? -9.352 35.5 23.125 1 72.56 215 LYS A O 1
ATOM 1723 N N . GLY A 1 216 ? -10.75 36.188 21.641 1 75.44 216 GLY A N 1
ATOM 1724 C CA . GLY A 1 216 ? -9.773 37.062 21 1 75.44 216 GLY A CA 1
ATOM 1725 C C . GLY A 1 216 ? -8.961 36.344 19.938 1 75.44 216 GLY A C 1
ATOM 1726 O O . GLY A 1 216 ? -8.188 36.969 19.219 1 75.44 216 GLY A O 1
ATOM 1727 N N . ASN A 1 217 ? -9.117 35.094 19.734 1 86.69 217 ASN A N 1
ATOM 1728 C CA . ASN A 1 217 ? -8.391 34.344 18.719 1 86.69 217 ASN A CA 1
ATOM 1729 C C . ASN A 1 217 ? -9.312 33.875 17.594 1 86.69 217 ASN A C 1
ATOM 1731 O O . ASN A 1 217 ? -10.016 32.875 17.734 1 86.69 217 ASN A O 1
ATOM 1735 N N . THR A 1 218 ? -9.344 34.656 16.578 1 89.31 218 THR A N 1
ATOM 1736 C CA . THR A 1 218 ? -10.172 34.406 15.398 1 89.31 218 THR A CA 1
ATOM 1737 C C . THR A 1 218 ? -9.297 34.156 14.172 1 89.31 218 THR A C 1
ATOM 1739 O O . THR A 1 218 ? -8.281 34.812 13.977 1 89.31 218 THR A O 1
ATOM 1742 N N . TYR A 1 219 ? -9.727 33.281 13.406 1 90.88 219 TYR A N 1
ATOM 1743 C CA . TYR A 1 219 ? -8.953 32.875 12.234 1 90.88 219 TYR A CA 1
ATOM 1744 C C . TYR A 1 219 ? -9.844 32.812 10.992 1 90.88 219 TYR A C 1
ATOM 1746 O O . TYR A 1 219 ? -11 32.375 11.078 1 90.88 219 TYR A O 1
ATOM 1754 N N . SER A 1 220 ? -9.273 33.156 9.914 1 90 220 SER A N 1
ATOM 1755 C CA . SER A 1 220 ? -10.008 33.219 8.656 1 90 220 SER A CA 1
ATOM 1756 C C . SER A 1 220 ? -9.859 31.922 7.867 1 90 220 SER A C 1
ATOM 1758 O O . SER A 1 220 ? -8.75 31.453 7.637 1 90 220 SER A O 1
ATOM 1760 N N . ILE A 1 221 ? -10.977 31.453 7.402 1 91.62 221 ILE A N 1
ATOM 1761 C CA . ILE A 1 221 ? -10.977 30.25 6.582 1 91.62 221 ILE A CA 1
ATOM 1762 C C . ILE A 1 221 ? -10.406 30.562 5.199 1 91.62 221 ILE A C 1
ATOM 1764 O O . ILE A 1 221 ? -9.727 29.734 4.59 1 91.62 221 ILE A O 1
ATOM 1768 N N . GLU A 1 222 ? -10.703 31.656 4.762 1 87.56 222 GLU A N 1
ATOM 1769 C CA . GLU A 1 222 ? -10.148 32.094 3.482 1 87.56 222 GLU A CA 1
ATOM 1770 C C . GLU A 1 222 ? -8.625 32.062 3.512 1 87.56 222 GLU A C 1
ATOM 1772 O O . GLU A 1 222 ? -7.98 31.641 2.547 1 87.56 222 GLU A O 1
ATOM 1777 N N . GLU A 1 223 ? -8.062 32.531 4.598 1 85.44 223 GLU A N 1
ATOM 1778 C CA . GLU A 1 223 ? -6.613 32.5 4.742 1 85.44 223 GLU A CA 1
ATOM 1779 C C . GLU A 1 223 ? -6.082 31.078 4.793 1 85.44 223 GLU A C 1
ATOM 1781 O O . GLU A 1 223 ? -5.027 30.766 4.223 1 85.44 223 GLU A O 1
ATOM 1786 N N . LEU A 1 224 ? -6.855 30.234 5.465 1 91.25 224 LEU A N 1
ATOM 1787 C CA . LEU A 1 224 ? -6.48 28.828 5.578 1 91.25 224 LEU A CA 1
ATOM 1788 C C . LEU A 1 224 ? -6.473 28.156 4.207 1 91.25 224 LEU A C 1
ATOM 1790 O O . LEU A 1 224 ? -5.562 27.391 3.895 1 91.25 224 LEU A O 1
ATOM 1794 N N . LEU A 1 225 ? -7.422 28.438 3.418 1 91.19 225 LEU A N 1
ATOM 1795 C CA . LEU A 1 225 ? -7.625 27.766 2.146 1 91.19 225 LEU A CA 1
ATOM 1796 C C . LEU A 1 225 ? -6.934 28.516 1.011 1 91.19 225 LEU A C 1
ATOM 1798 O O . LEU A 1 225 ? -6.898 28.031 -0.125 1 91.19 225 LEU A O 1
ATOM 1802 N N . LYS A 1 226 ? -6.211 29.422 1.309 1 76.44 226 LYS A N 1
ATOM 1803 C CA . LYS A 1 226 ? -5.512 30.281 0.35 1 76.44 226 LYS A CA 1
ATOM 1804 C C . LYS A 1 226 ? -6.07 30.094 -1.059 1 76.44 226 LYS A C 1
ATOM 1806 O O . LYS A 1 226 ? -5.852 29.047 -1.685 1 76.44 226 LYS A O 1
ATOM 1811 N N . HIS A 1 227 ? -6.805 30.891 -1.691 1 70.75 227 HIS A N 1
ATOM 1812 C CA . HIS A 1 227 ? -7.129 31.016 -3.107 1 70.75 227 HIS A CA 1
ATOM 1813 C C . HIS A 1 227 ? -7.895 29.797 -3.611 1 70.75 227 HIS A C 1
ATOM 1815 O O . HIS A 1 227 ? -7.684 29.344 -4.742 1 70.75 227 HIS A O 1
ATOM 1821 N N . THR A 1 228 ? -8.438 28.906 -2.84 1 80.69 228 THR A N 1
ATOM 1822 C CA . THR A 1 228 ? -9.336 27.938 -3.453 1 80.69 228 THR A CA 1
ATOM 1823 C C . THR A 1 228 ? -10.609 28.609 -3.951 1 80.69 228 THR A C 1
ATOM 1825 O O . THR A 1 228 ? -11.062 29.594 -3.365 1 80.69 228 THR A O 1
ATOM 1828 N N . LYS A 1 229 ? -11.109 28.109 -5.012 1 88.38 229 LYS A N 1
ATOM 1829 C CA . LYS A 1 229 ? -12.352 28.656 -5.555 1 88.38 229 LYS A CA 1
ATOM 1830 C C . LYS A 1 229 ? -13.555 28.188 -4.746 1 88.38 229 LYS A C 1
ATOM 1832 O O . LYS A 1 229 ? -14.672 28.688 -4.938 1 88.38 229 LYS A O 1
ATOM 1837 N N . TYR A 1 230 ? -13.312 27.422 -3.672 1 92.38 230 TYR A N 1
ATOM 1838 C CA . TYR A 1 230 ? -14.445 26.844 -2.949 1 92.38 230 TYR A CA 1
ATOM 1839 C C . TYR A 1 230 ? -14.547 27.422 -1.545 1 92.38 230 TYR A C 1
ATOM 1841 O O . TYR A 1 230 ? -15.375 26.984 -0.743 1 92.38 230 TYR A O 1
ATOM 1849 N N . ALA A 1 231 ? -13.766 28.375 -1.216 1 91.38 231 ALA A N 1
ATOM 1850 C CA . ALA A 1 231 ? -13.688 28.906 0.143 1 91.38 231 ALA A CA 1
ATOM 1851 C C . ALA A 1 231 ? -15.062 29.375 0.63 1 91.38 231 ALA A C 1
ATOM 1853 O O . ALA A 1 231 ? -15.453 29.094 1.766 1 91.38 231 ALA A O 1
ATOM 1854 N N . ASP A 1 232 ? -15.828 30.016 -0.22 1 92.75 232 ASP A N 1
ATOM 1855 C CA . ASP A 1 232 ? -17.125 30.594 0.147 1 92.75 232 ASP A CA 1
ATOM 1856 C C . ASP A 1 232 ? -18.125 29.5 0.494 1 92.75 232 ASP A C 1
ATOM 1858 O O . ASP A 1 232 ? -19.062 29.734 1.265 1 92.75 232 ASP A O 1
ATOM 1862 N N . ARG A 1 233 ? -17.906 28.344 0.032 1 95.56 233 ARG A N 1
ATOM 1863 C CA . ARG A 1 233 ? -18.859 27.25 0.211 1 95.56 233 ARG A CA 1
ATOM 1864 C C . ARG A 1 233 ? -18.781 26.688 1.622 1 95.56 233 ARG A C 1
ATOM 1866 O O . ARG A 1 233 ? -19.672 25.953 2.055 1 95.56 233 ARG A O 1
ATOM 1873 N N . PHE A 1 234 ? -17.781 27.094 2.357 1 96.44 234 PHE A N 1
ATOM 1874 C CA . PHE A 1 234 ? -17.609 26.531 3.693 1 96.44 234 PHE A CA 1
ATOM 1875 C C . PHE A 1 234 ? -18.141 27.484 4.754 1 96.44 234 PHE A C 1
ATOM 1877 O O . PHE A 1 234 ? -18.172 27.156 5.941 1 96.44 234 PHE A O 1
ATOM 1884 N N . LYS A 1 235 ? -18.609 28.688 4.297 1 94.94 235 LYS A N 1
ATOM 1885 C CA . LYS A 1 235 ? -19.266 29.594 5.242 1 94.94 235 LYS A CA 1
ATOM 1886 C C . LYS A 1 235 ? -20.469 28.922 5.902 1 94.94 235 LYS A C 1
ATOM 1888 O O . LYS A 1 235 ? -21.219 28.203 5.246 1 94.94 235 LYS A O 1
ATOM 1893 N N . ASN A 1 236 ? -20.562 29.219 7.223 1 96.88 236 ASN A N 1
ATOM 1894 C CA . ASN A 1 236 ? -21.625 28.656 8.039 1 96.88 236 ASN A CA 1
ATOM 1895 C C . ASN A 1 236 ? -21.484 27.156 8.18 1 96.88 236 ASN A C 1
ATOM 1897 O O . ASN A 1 236 ? -22.438 26.469 8.586 1 96.88 236 ASN A O 1
ATOM 1901 N N . GLY A 1 237 ? -20.375 26.625 7.777 1 97.88 237 GLY A N 1
ATOM 1902 C CA . GLY A 1 237 ? -20.109 25.203 7.922 1 97.88 237 GLY A CA 1
ATOM 1903 C C . GLY A 1 237 ? -19.422 24.859 9.227 1 97.88 237 GLY A C 1
ATOM 1904 O O . GLY A 1 237 ? -19.703 25.469 10.258 1 97.88 237 GLY A O 1
ATOM 1905 N N . ILE A 1 238 ? -18.641 23.797 9.141 1 97.88 238 ILE A N 1
ATOM 1906 C CA . ILE A 1 238 ? -18 23.281 10.336 1 97.88 238 ILE A CA 1
ATOM 1907 C C . ILE A 1 238 ? -16.484 23.156 10.094 1 97.88 238 ILE A C 1
ATOM 1909 O O . ILE A 1 238 ? -16.062 22.75 9.016 1 97.88 238 ILE A O 1
ATOM 1913 N N . PHE A 1 239 ? -15.727 23.562 11.07 1 97.44 239 PHE A N 1
ATOM 1914 C CA . PHE A 1 239 ? -14.281 23.406 11.156 1 97.44 239 PHE A CA 1
ATOM 1915 C C . PHE A 1 239 ? -13.906 22.422 12.258 1 97.44 239 PHE A C 1
ATOM 1917 O O . PHE A 1 239 ? -14.414 22.5 13.375 1 97.44 239 PHE A O 1
ATOM 1924 N N . THR A 1 240 ? -13.062 21.406 11.898 1 97.56 240 THR A N 1
ATOM 1925 C CA . THR A 1 240 ? -12.562 20.516 12.938 1 97.56 240 THR A CA 1
ATOM 1926 C C . THR A 1 240 ? -11.039 20.438 12.883 1 97.56 240 THR A C 1
ATOM 1928 O O . THR A 1 240 ? -10.438 20.625 11.82 1 97.56 240 THR A O 1
ATOM 1931 N N . HIS A 1 241 ? -10.461 20.188 14.039 1 96.44 241 HIS A N 1
ATOM 1932 C CA . HIS A 1 241 ? -9.008 20.094 14.164 1 96.44 241 HIS A CA 1
ATOM 1933 C C . HIS A 1 241 ? -8.602 18.906 15.031 1 96.44 241 HIS A C 1
ATOM 1935 O O . HIS A 1 241 ? -9.172 18.703 16.109 1 96.44 241 HIS A O 1
ATOM 1941 N N . SER A 1 242 ? -7.719 18.141 14.523 1 95.31 242 SER A N 1
ATOM 1942 C CA . SER A 1 242 ? -7.047 17.078 15.266 1 95.31 242 SER A CA 1
ATOM 1943 C C . SER A 1 242 ? -5.551 17.062 14.984 1 95.31 242 SER A C 1
ATOM 1945 O O . SER A 1 242 ? -5.09 17.688 14.023 1 95.31 242 SER A O 1
ATOM 1947 N N . TYR A 1 243 ? -4.809 16.438 15.883 1 92.06 243 TYR A N 1
ATOM 1948 C CA . TYR A 1 243 ? -3.367 16.344 15.68 1 92.06 243 TYR A CA 1
ATOM 1949 C C . TYR A 1 243 ? -2.871 14.922 15.875 1 92.06 243 TYR A C 1
ATOM 1951 O O . TYR A 1 243 ? -3.521 14.125 16.547 1 92.06 243 TYR A O 1
ATOM 1959 N N . LEU A 1 244 ? -1.786 14.633 15.234 1 90.12 244 LEU A N 1
ATOM 1960 C CA . LEU A 1 244 ? -1.184 13.305 15.32 1 90.12 244 LEU A CA 1
ATOM 1961 C C . LEU A 1 244 ? 0.023 13.312 16.25 1 90.12 244 LEU A C 1
ATOM 1963 O O . LEU A 1 244 ? 0.684 14.344 16.406 1 90.12 244 LEU A O 1
ATOM 1967 N N . THR A 1 245 ? 0.26 12.234 16.812 1 84.44 245 THR A N 1
ATOM 1968 C CA . THR A 1 245 ? 1.484 12.039 17.594 1 84.44 245 THR A CA 1
ATOM 1969 C C . THR A 1 245 ? 2.479 11.18 16.812 1 84.44 245 THR A C 1
ATOM 1971 O O . THR A 1 245 ? 2.123 10.57 15.797 1 84.44 245 THR A O 1
ATOM 1974 N N . VAL A 1 246 ? 3.676 11.094 17.312 1 81.44 246 VAL A N 1
ATOM 1975 C CA . VAL A 1 246 ? 4.738 10.375 16.609 1 81.44 246 VAL A CA 1
ATOM 1976 C C . VAL A 1 246 ? 4.387 8.891 16.516 1 81.44 246 VAL A C 1
ATOM 1978 O O . VAL A 1 246 ? 4.797 8.211 15.578 1 81.44 246 VAL A O 1
ATOM 1981 N N . LEU A 1 247 ? 3.514 8.391 17.359 1 82.44 247 LEU A N 1
ATOM 1982 C CA . LEU A 1 247 ? 3.219 6.961 17.453 1 82.44 247 LEU A CA 1
ATOM 1983 C C . LEU A 1 247 ? 2.051 6.582 16.562 1 82.44 247 LEU A C 1
ATOM 1985 O O . LEU A 1 247 ? 1.829 5.402 16.281 1 82.44 247 LEU A O 1
ATOM 1989 N N . THR A 1 248 ? 1.338 7.578 16.109 1 88.19 248 THR A N 1
ATOM 1990 C CA . THR A 1 248 ? 0.109 7.305 15.367 1 88.19 248 THR A CA 1
ATOM 1991 C C . THR A 1 248 ? 0.422 6.875 13.938 1 88.19 248 THR A C 1
ATOM 1993 O O . THR A 1 248 ? 1.548 7.043 13.469 1 88.19 248 THR A O 1
ATOM 1996 N N . TYR A 1 249 ? -0.541 6.164 13.352 1 91.38 249 TYR A N 1
ATOM 1997 C CA . TYR A 1 249 ? -0.528 5.859 11.93 1 91.38 249 TYR A CA 1
ATOM 1998 C C . TYR A 1 249 ? -0.587 7.133 11.094 1 91.38 249 TYR A C 1
ATOM 2000 O O . TYR A 1 249 ? -1.535 7.914 11.211 1 91.38 249 TYR A O 1
ATOM 2008 N N . HIS A 1 250 ? 0.456 7.375 10.203 1 93.69 250 HIS A N 1
ATOM 2009 C CA . HIS A 1 250 ? 0.639 8.68 9.578 1 93.69 250 HIS A CA 1
ATOM 2010 C C . HIS A 1 250 ? 0.216 8.656 8.109 1 93.69 250 HIS A C 1
ATOM 2012 O O . HIS A 1 250 ? 0.906 9.203 7.25 1 93.69 250 HIS A O 1
ATOM 2018 N N . ARG A 1 251 ? -0.789 8.062 7.875 1 94.62 251 ARG A N 1
ATOM 2019 C CA . ARG A 1 251 ? -1.456 8.203 6.582 1 94.62 251 ARG A CA 1
ATOM 2020 C C . ARG A 1 251 ? -2.898 8.672 6.762 1 94.62 251 ARG A C 1
ATOM 2022 O O . ARG A 1 251 ? -3.475 8.523 7.84 1 94.62 251 ARG A O 1
ATOM 2029 N N . TYR A 1 252 ? -3.445 9.242 5.762 1 96.56 252 TYR A N 1
ATOM 2030 C CA . TYR A 1 252 ? -4.801 9.766 5.883 1 96.56 252 TYR A CA 1
ATOM 2031 C C . TYR A 1 252 ? -5.68 9.289 4.734 1 96.56 252 TYR A C 1
ATOM 2033 O O . TYR A 1 252 ? -5.184 9.031 3.633 1 96.56 252 TYR A O 1
ATOM 2041 N N . HIS A 1 253 ? -6.914 9.156 5.082 1 97.12 253 HIS A N 1
ATOM 2042 C CA . HIS A 1 253 ? -7.922 8.516 4.246 1 97.12 253 HIS A CA 1
ATOM 2043 C C . HIS A 1 253 ? -9.172 9.383 4.121 1 97.12 253 HIS A C 1
ATOM 2045 O O . HIS A 1 253 ? -9.477 10.164 5.023 1 97.12 253 HIS A O 1
ATOM 2051 N N . THR A 1 254 ? -9.875 9.188 3.045 1 98.06 254 THR A N 1
ATOM 2052 C CA . THR A 1 254 ? -11.047 10.031 2.805 1 98.06 254 THR A CA 1
ATOM 2053 C C . THR A 1 254 ? -12.148 9.734 3.812 1 98.06 254 THR A C 1
ATOM 2055 O O . THR A 1 254 ? -12.547 8.578 3.979 1 98.06 254 THR A O 1
ATOM 2058 N N . PRO A 1 255 ? -12.734 10.781 4.379 1 98.62 255 PRO A N 1
ATOM 2059 C CA . PRO A 1 255 ? -13.828 10.578 5.336 1 98.62 255 PRO A CA 1
ATOM 2060 C C . PRO A 1 255 ? -15.164 10.305 4.652 1 98.62 255 PRO A C 1
ATOM 2062 O O . PRO A 1 255 ? -16.109 9.867 5.305 1 98.62 255 PRO A O 1
ATOM 2065 N N . VAL A 1 256 ? -15.273 10.656 3.438 1 98.38 256 VAL A N 1
ATOM 2066 C CA . VAL A 1 256 ? -16.438 10.484 2.59 1 98.38 256 VAL A CA 1
ATOM 2067 C C . VAL A 1 256 ? -16.016 10.023 1.199 1 98.38 256 VAL A C 1
ATOM 2069 O O . VAL A 1 256 ? -14.852 10.18 0.817 1 98.38 256 VAL A O 1
ATOM 2072 N N . ARG A 1 257 ? -16.969 9.375 0.468 1 96.44 257 ARG A N 1
ATOM 2073 C CA . ARG A 1 257 ? -16.656 9.109 -0.935 1 96.44 257 ARG A CA 1
ATOM 2074 C C . ARG A 1 257 ? -16.906 10.344 -1.795 1 96.44 257 ARG A C 1
ATOM 2076 O O . ARG A 1 257 ? -17.641 11.25 -1.395 1 96.44 257 ARG A O 1
ATOM 2083 N N . GLY A 1 258 ? -16.188 10.406 -2.938 1 95.88 258 GLY A N 1
ATOM 2084 C CA . GLY A 1 258 ? -16.484 11.492 -3.861 1 95.88 258 GLY A CA 1
ATOM 2085 C C . GLY A 1 258 ? -15.352 11.75 -4.844 1 95.88 258 GLY A C 1
ATOM 2086 O O . GLY A 1 258 ? -14.391 10.984 -4.91 1 95.88 258 GLY A O 1
ATOM 2087 N N . THR A 1 259 ? -15.586 12.758 -5.574 1 94.31 259 THR A N 1
ATOM 2088 C CA . THR A 1 259 ? -14.609 13.164 -6.586 1 94.31 259 THR A CA 1
ATOM 2089 C C . THR A 1 259 ? -13.766 14.328 -6.082 1 94.31 259 THR A C 1
ATOM 2091 O O . THR A 1 259 ? -14.289 15.297 -5.539 1 94.31 259 THR A O 1
ATOM 2094 N N . ILE A 1 260 ? -12.477 14.234 -6.234 1 95.94 260 ILE A N 1
ATOM 2095 C CA . ILE A 1 260 ? -11.57 15.305 -5.852 1 95.94 260 ILE A CA 1
ATOM 2096 C C . ILE A 1 260 ? -11.719 16.484 -6.82 1 95.94 260 ILE A C 1
ATOM 2098 O O . ILE A 1 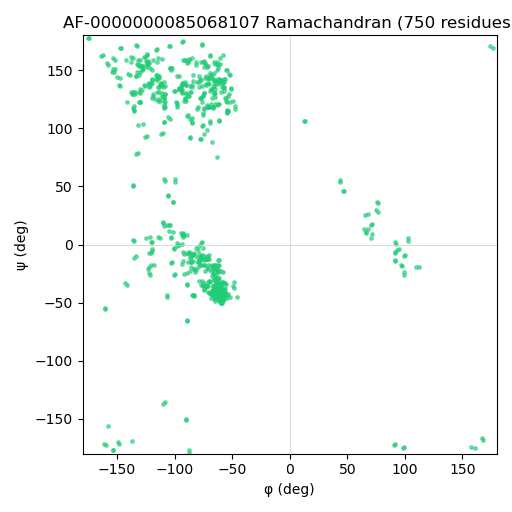260 ? -11.43 16.344 -8.016 1 95.94 260 ILE A O 1
ATOM 2102 N N . LEU A 1 261 ? -12.117 17.609 -6.316 1 96.62 261 LEU A N 1
ATOM 2103 C CA . LEU A 1 261 ? -12.273 18.812 -7.129 1 96.62 261 LEU A CA 1
ATOM 2104 C C . LEU A 1 261 ? -10.977 19.609 -7.188 1 96.62 261 LEU A C 1
ATOM 2106 O O . LEU A 1 261 ? -10.68 20.234 -8.203 1 96.62 261 LEU A O 1
ATOM 2110 N N . GLU A 1 262 ? -10.305 19.562 -6.105 1 96.25 262 GLU A N 1
ATOM 2111 C CA . GLU A 1 262 ? -9.07 20.344 -5.984 1 96.25 262 GLU A CA 1
ATOM 2112 C C . GLU A 1 262 ? -8.062 19.625 -5.098 1 96.25 262 GLU A C 1
ATOM 2114 O O . GLU A 1 262 ? -8.422 19.062 -4.066 1 96.25 262 GLU A O 1
ATOM 2119 N N . LEU A 1 263 ? -6.918 19.625 -5.512 1 94.75 263 LEU A N 1
ATOM 2120 C CA . LEU A 1 263 ? -5.762 19.109 -4.781 1 94.75 263 LEU A CA 1
ATOM 2121 C C . LEU A 1 263 ? -4.586 20.078 -4.887 1 94.75 263 LEU A C 1
ATOM 2123 O O . LEU A 1 263 ? -4.074 20.328 -5.98 1 94.75 263 LEU A O 1
ATOM 2127 N N . LYS A 1 264 ? -4.168 20.688 -3.691 1 92.44 264 LYS A N 1
ATOM 2128 C CA . LYS A 1 264 ? -3.131 21.719 -3.719 1 92.44 264 LYS A CA 1
ATOM 2129 C C . LYS A 1 264 ? -2.158 21.547 -2.555 1 92.44 264 LYS A C 1
ATOM 2131 O O . LYS A 1 264 ? -2.547 21.094 -1.477 1 92.44 264 LYS A O 1
ATOM 2136 N N . GLN A 1 265 ? -0.992 21.891 -2.898 1 89.44 265 GLN A N 1
ATOM 2137 C CA . GLN A 1 265 ? -0.004 22.125 -1.852 1 89.44 265 GLN A CA 1
ATOM 2138 C C . GLN A 1 265 ? 0.113 23.625 -1.545 1 89.44 265 GLN A C 1
ATOM 2140 O O . GLN A 1 265 ? 0.398 24.422 -2.438 1 89.44 265 GLN A O 1
ATOM 2145 N N . LEU A 1 266 ? -0.129 23.938 -0.347 1 86.75 266 LEU A N 1
ATOM 2146 C CA . LEU A 1 266 ? -0.079 25.344 0.058 1 86.75 266 LEU A CA 1
ATOM 2147 C C . LEU A 1 266 ? 1.15 25.609 0.919 1 86.75 266 LEU A C 1
ATOM 2149 O O . LEU A 1 266 ? 1.292 25.047 2.004 1 86.75 266 LEU A O 1
ATOM 2153 N N . SER A 1 267 ? 1.944 26.469 0.369 1 80.75 267 SER A N 1
ATOM 2154 C CA . SER A 1 267 ? 3.16 26.812 1.095 1 80.75 267 SER A CA 1
ATOM 2155 C C . SER A 1 267 ? 2.844 27.656 2.328 1 80.75 267 SER A C 1
ATOM 2157 O O . SER A 1 267 ? 1.885 28.438 2.33 1 80.75 267 SER A O 1
ATOM 2159 N N . GLY A 1 268 ? 3.535 27.422 3.344 1 79.19 268 GLY A N 1
ATOM 2160 C CA . GLY A 1 268 ? 3.4 28.172 4.578 1 79.19 268 GLY A CA 1
ATOM 2161 C C . GLY A 1 268 ? 4.703 28.297 5.348 1 79.19 268 GLY A C 1
ATOM 2162 O O . GLY A 1 268 ? 5.781 28.109 4.785 1 79.19 268 GLY A O 1
ATOM 2163 N N . ASP A 1 269 ? 4.445 28.812 6.504 1 75.38 269 ASP A N 1
ATOM 2164 C CA . ASP A 1 269 ? 5.602 29 7.375 1 75.38 269 ASP A CA 1
ATOM 2165 C C . ASP A 1 269 ? 6.117 27.672 7.906 1 75.38 269 ASP A C 1
ATOM 2167 O O . ASP A 1 269 ? 5.395 26.672 7.902 1 75.38 269 ASP A O 1
ATOM 2171 N N . VAL A 1 270 ? 7.398 27.688 8.188 1 74.88 270 VAL A N 1
ATOM 2172 C CA . VAL A 1 270 ? 8 26.438 8.68 1 74.88 270 VAL A CA 1
ATOM 2173 C C . VAL A 1 270 ? 8.289 26.562 10.172 1 74.88 270 VAL A C 1
ATOM 2175 O O . VAL A 1 270 ? 8.984 25.719 10.742 1 74.88 270 VAL A O 1
ATOM 2178 N N . PHE A 1 271 ? 7.645 27.562 10.805 1 77.19 271 PHE A N 1
ATOM 2179 C CA . PHE A 1 271 ? 7.969 27.75 12.219 1 77.19 271 PHE A CA 1
ATOM 2180 C C . PHE A 1 271 ? 6.977 27 13.102 1 77.19 271 PHE A C 1
ATOM 2182 O O . PHE A 1 271 ? 5.777 26.969 12.805 1 77.19 271 PHE A O 1
ATOM 2189 N N . ALA A 1 272 ? 7.469 26.391 14.023 1 76.31 272 ALA A N 1
ATOM 2190 C CA . ALA A 1 272 ? 6.656 25.688 15.016 1 76.31 272 ALA A CA 1
ATOM 2191 C C . ALA A 1 272 ? 6.785 26.344 16.391 1 76.31 272 ALA A C 1
ATOM 2193 O O . ALA A 1 272 ? 7.836 26.891 16.719 1 76.31 272 ALA A O 1
ATOM 2194 N N . ASN A 1 273 ? 5.676 26.359 17.094 1 78.25 273 ASN A N 1
ATOM 2195 C CA . ASN A 1 273 ? 5.73 26.734 18.5 1 78.25 273 ASN A CA 1
ATOM 2196 C C . ASN A 1 273 ? 6.07 25.547 19.391 1 78.25 273 ASN A C 1
ATOM 2198 O O . ASN A 1 273 ? 5.262 24.625 19.547 1 78.25 273 ASN A O 1
ATOM 2202 N N . VAL A 1 274 ? 7.289 25.625 19.906 1 84.25 274 VAL A N 1
ATOM 2203 C CA . VAL A 1 274 ? 7.801 24.484 20.656 1 84.25 274 VAL A CA 1
ATOM 2204 C C . VAL A 1 274 ? 7.992 24.875 22.125 1 84.25 274 VAL A C 1
ATOM 2206 O O . VAL A 1 274 ? 8.5 25.953 22.422 1 84.25 274 VAL A O 1
ATOM 2209 N N . THR A 1 275 ? 7.562 24 22.969 1 85 275 THR A N 1
ATOM 2210 C CA . THR A 1 275 ? 7.758 24.172 24.391 1 85 275 THR A CA 1
ATOM 2211 C C . THR A 1 275 ? 8.477 22.969 25 1 85 275 THR A C 1
ATOM 2213 O O . THR A 1 275 ? 8.602 21.938 24.344 1 85 275 THR A O 1
ATOM 2216 N N . ARG A 1 276 ? 8.938 23.188 26.125 1 89.56 276 ARG A N 1
ATOM 2217 C CA . ARG A 1 276 ? 9.617 22.156 26.906 1 89.56 276 ARG A CA 1
ATOM 2218 C C . ARG A 1 276 ? 8.766 21.703 28.078 1 89.56 276 ARG A C 1
ATOM 2220 O O . ARG A 1 276 ? 8.258 22.531 28.844 1 89.56 276 ARG A O 1
ATOM 2227 N N . ASP A 1 277 ? 8.617 20.391 28.172 1 84.56 277 ASP A N 1
ATOM 2228 C CA . ASP A 1 277 ? 7.82 19.906 29.297 1 84.56 277 ASP A CA 1
ATOM 2229 C C . ASP A 1 277 ? 8.688 19.703 30.531 1 84.56 277 ASP A C 1
ATOM 2231 O O . ASP A 1 277 ? 9.875 20.047 30.531 1 84.56 277 ASP A O 1
ATOM 2235 N N . GLU A 1 278 ? 8.008 19.25 31.562 1 83.88 278 GLU A N 1
ATOM 2236 C CA . GLU A 1 278 ? 8.672 19.109 32.844 1 83.88 278 GLU A CA 1
ATOM 2237 C C . GLU A 1 278 ? 9.82 18.094 32.781 1 83.88 278 GLU A C 1
ATOM 2239 O O . GLU A 1 278 ? 10.781 18.188 33.531 1 83.88 278 GLU A O 1
ATOM 2244 N N . GLN A 1 279 ? 9.734 17.188 31.812 1 81.75 279 GLN A N 1
ATOM 2245 C CA . GLN A 1 279 ? 10.766 16.156 31.688 1 81.75 279 GLN A CA 1
ATOM 2246 C C . GLN A 1 279 ? 11.852 16.578 30.703 1 81.75 279 GLN A C 1
ATOM 2248 O O . GLN A 1 279 ? 12.805 15.836 30.453 1 81.75 279 GLN A O 1
ATOM 2253 N N . GLY A 1 280 ? 11.672 17.781 30.156 1 83.94 280 GLY A N 1
ATOM 2254 C CA . GLY A 1 280 ? 12.688 18.312 29.266 1 83.94 280 GLY A CA 1
ATOM 2255 C C . GLY A 1 280 ? 12.438 17.984 27.812 1 83.94 280 GLY A C 1
ATOM 2256 O O . GLY A 1 280 ? 13.211 18.391 26.938 1 83.94 280 GLY A O 1
ATOM 2257 N N . HIS A 1 281 ? 11.398 17.312 27.609 1 87.12 281 HIS A N 1
ATOM 2258 C CA . HIS A 1 281 ? 11.078 16.969 26.219 1 87.12 281 HIS A CA 1
ATOM 2259 C C . HIS A 1 281 ? 10.453 18.156 25.5 1 87.12 281 HIS A C 1
ATOM 2261 O O . HIS A 1 281 ? 9.648 18.891 26.078 1 87.12 281 HIS A O 1
ATOM 2267 N N . LEU A 1 282 ? 10.93 18.234 24.266 1 88.31 282 LEU A N 1
ATOM 2268 C CA . LEU A 1 282 ? 10.391 19.312 23.422 1 88.31 282 LEU A CA 1
ATOM 2269 C C . LEU A 1 282 ? 9.195 18.828 22.625 1 88.31 282 LEU A C 1
ATOM 2271 O O . LEU A 1 282 ? 9.188 17.688 22.141 1 88.31 282 LEU A O 1
ATOM 2275 N N . GLY A 1 283 ? 8.156 19.641 22.531 1 82.31 283 GLY A N 1
ATOM 2276 C CA . GLY A 1 283 ? 6.988 19.312 21.734 1 82.31 283 GLY A CA 1
ATOM 2277 C C . GLY A 1 283 ? 6.324 20.547 21.125 1 82.31 283 GLY A C 1
ATOM 2278 O O . GLY A 1 283 ? 6.305 21.609 21.734 1 82.31 283 GLY A O 1
ATOM 2279 N N . ALA A 1 284 ? 5.863 20.359 19.953 1 76.56 284 ALA A N 1
ATOM 2280 C CA . ALA A 1 284 ? 5.105 21.438 19.312 1 76.56 284 ALA A CA 1
ATOM 2281 C C . ALA A 1 284 ? 3.73 21.594 19.953 1 76.56 284 ALA A C 1
ATOM 2283 O O . ALA A 1 284 ? 3.139 20.625 20.422 1 76.56 284 ALA A O 1
ATOM 2284 N N . SER A 1 285 ? 3.328 22.875 20 1 75.44 285 SER A N 1
ATOM 2285 C CA . SER A 1 285 ? 1.993 23.156 20.516 1 75.44 285 SER A CA 1
ATOM 2286 C C . SER A 1 285 ? 0.918 22.469 19.688 1 75.44 285 SER A C 1
ATOM 2288 O O . SER A 1 285 ? 1.029 22.406 18.469 1 75.44 285 SER A O 1
ATOM 2290 N N . ASP A 1 286 ? -0.101 21.984 20.391 1 70.56 286 ASP A N 1
ATOM 2291 C CA . ASP A 1 286 ? -1.19 21.266 19.734 1 70.56 286 ASP A CA 1
ATOM 2292 C C . ASP A 1 286 ? -2.43 22.156 19.609 1 70.56 286 ASP A C 1
ATOM 2294 O O . ASP A 1 286 ? -3.477 21.703 19.141 1 70.56 286 ASP A O 1
ATOM 2298 N N . GLY A 1 287 ? -2.244 23.422 20 1 77.44 287 GLY A N 1
ATOM 2299 C CA . GLY A 1 287 ? -3.377 24.344 19.922 1 77.44 287 GLY A CA 1
ATOM 2300 C C . GLY A 1 287 ? -3.775 24.672 18.484 1 77.44 287 GLY A C 1
ATOM 2301 O O . GLY A 1 287 ? -3.055 24.344 17.547 1 77.44 287 GLY A O 1
ATOM 2302 N N . THR A 1 288 ? -4.961 25.172 18.359 1 79.56 288 THR A N 1
ATOM 2303 C CA . THR A 1 288 ? -5.465 25.594 17.062 1 79.56 288 THR A CA 1
ATOM 2304 C C . THR A 1 288 ? -5.059 27.031 16.75 1 79.56 288 THR A C 1
ATOM 2306 O O . THR A 1 288 ? -5.699 27.984 17.219 1 79.56 288 THR A O 1
ATOM 2309 N N . ASP A 1 289 ? -4.016 27.25 16.125 1 80.69 289 ASP A N 1
ATOM 2310 C CA . ASP A 1 289 ? -3.51 28.594 15.859 1 80.69 289 ASP A CA 1
ATOM 2311 C C . ASP A 1 289 ? -2.51 28.578 14.703 1 80.69 289 ASP A C 1
ATOM 2313 O O . ASP A 1 289 ? -2.785 29.109 13.633 1 80.69 289 ASP A O 1
ATOM 2317 N N . TYR A 1 290 ? -1.511 27.766 14.852 1 73.31 290 TYR A N 1
ATOM 2318 C CA . TYR A 1 290 ? -0.382 27.828 13.93 1 73.31 290 TYR A CA 1
ATOM 2319 C C . TYR A 1 290 ? -0.719 27.172 12.602 1 73.31 290 TYR A C 1
ATOM 2321 O O . TYR A 1 290 ? -0.071 27.422 11.586 1 73.31 290 TYR A O 1
ATOM 2329 N N . GLN A 1 291 ? -1.737 26.375 12.562 1 78.75 291 GLN A N 1
ATOM 2330 C CA . GLN A 1 291 ? -2.111 25.625 11.367 1 78.75 291 GLN A CA 1
ATOM 2331 C C . GLN A 1 291 ? -2.479 26.562 10.227 1 78.75 291 GLN A C 1
ATOM 2333 O O . GLN A 1 291 ? -2.314 26.219 9.055 1 78.75 291 GLN A O 1
ATOM 2338 N N . PHE A 1 292 ? -2.832 27.734 10.57 1 82.06 292 PHE A N 1
ATOM 2339 C CA . PHE A 1 292 ? -3.307 28.688 9.57 1 82.06 292 PHE A CA 1
ATOM 2340 C C . PHE A 1 292 ? -2.137 29.297 8.812 1 82.06 292 PHE A C 1
ATOM 2342 O O . PHE A 1 292 ? -2.324 29.891 7.746 1 82.06 292 PHE A O 1
ATOM 2349 N N . SER A 1 293 ? -1.01 29.078 9.352 1 80.12 293 SER A N 1
ATOM 2350 C CA . SER A 1 293 ? 0.142 29.672 8.688 1 80.12 293 SER A CA 1
ATOM 2351 C C . SER A 1 293 ? 1.135 28.609 8.227 1 80.12 293 SER A C 1
ATOM 2353 O O . SER A 1 293 ? 2.068 28.922 7.48 1 80.12 293 SER A O 1
ATOM 2355 N N . GLN A 1 294 ? 0.949 27.438 8.523 1 82.62 294 GLN A N 1
ATOM 2356 C CA . GLN A 1 294 ? 1.891 26.359 8.211 1 82.62 294 GLN A CA 1
ATOM 2357 C C . GLN A 1 294 ? 1.67 25.828 6.805 1 82.62 294 GLN A C 1
ATOM 2359 O O . GLN A 1 294 ? 0.616 26.047 6.207 1 82.62 294 GLN A O 1
ATOM 2364 N N . GLU A 1 295 ? 2.725 25.172 6.328 1 84.25 295 GLU A N 1
ATOM 2365 C CA . GLU A 1 295 ? 2.547 24.422 5.094 1 84.25 295 GLU A CA 1
ATOM 2366 C C . GLU A 1 295 ? 1.449 23.359 5.234 1 84.25 295 GLU A C 1
ATOM 2368 O O . GLU A 1 295 ? 1.346 22.703 6.273 1 84.25 295 GLU A O 1
ATOM 2373 N N . ARG A 1 296 ? 0.626 23.297 4.219 1 89.88 296 ARG A N 1
ATOM 2374 C CA . ARG A 1 296 ? -0.503 22.375 4.312 1 89.88 296 ARG A CA 1
ATOM 2375 C C . ARG A 1 296 ? -0.937 21.891 2.934 1 89.88 296 ARG A C 1
ATOM 2377 O O . ARG A 1 296 ? -0.611 22.516 1.922 1 89.88 296 ARG A O 1
ATOM 2384 N N . GLY A 1 297 ? -1.45 20.734 2.963 1 91.81 297 GLY A N 1
ATOM 2385 C CA . GLY A 1 297 ? -2.193 20.266 1.806 1 91.81 297 GLY A CA 1
ATOM 2386 C C . GLY A 1 297 ? -3.664 20.641 1.847 1 91.81 297 GLY A C 1
ATOM 2387 O O . GLY A 1 297 ? -4.195 20.953 2.91 1 91.81 297 GLY A O 1
ATOM 2388 N N . LEU A 1 298 ? -4.297 20.672 0.657 1 95.06 298 LEU A N 1
ATOM 2389 C CA . LEU A 1 298 ? -5.73 20.906 0.533 1 95.06 298 LEU A CA 1
ATOM 2390 C C . LEU A 1 298 ? -6.359 19.922 -0.455 1 95.06 298 LEU A C 1
ATOM 2392 O O . LEU A 1 298 ? -5.941 19.859 -1.612 1 95.06 298 LEU A O 1
ATOM 2396 N N . MET A 1 299 ? -7.246 19.188 0.055 1 96.62 299 MET A N 1
ATOM 2397 C CA . MET A 1 299 ? -8.117 18.406 -0.805 1 96.62 299 MET A CA 1
ATOM 2398 C C . MET A 1 299 ? -9.578 18.797 -0.616 1 96.62 299 MET A C 1
ATOM 2400 O O . MET A 1 299 ? -10.086 18.812 0.509 1 96.62 299 MET A O 1
ATOM 2404 N N . VAL A 1 300 ? -10.25 19.141 -1.684 1 97.56 300 VAL A N 1
ATOM 2405 C CA . VAL A 1 300 ? -11.688 19.391 -1.668 1 97.56 300 VAL A CA 1
ATOM 2406 C C . VAL A 1 300 ? -12.406 18.266 -2.42 1 97.56 300 VAL A C 1
ATOM 2408 O O . VAL A 1 300 ? -12.125 18.016 -3.594 1 97.56 300 VAL A O 1
ATOM 2411 N N . ILE A 1 301 ? -13.352 17.703 -1.771 1 97.31 301 ILE A N 1
ATOM 2412 C CA . ILE A 1 301 ? -14.086 16.578 -2.334 1 97.31 301 ILE A CA 1
ATOM 2413 C C . ILE A 1 301 ? -15.547 16.984 -2.545 1 97.31 301 ILE A C 1
ATOM 2415 O O . ILE A 1 301 ? -16.172 17.562 -1.653 1 97.31 301 ILE A O 1
ATOM 2419 N N . ASP A 1 302 ? -16.016 16.703 -3.719 1 97.56 302 ASP A N 1
ATOM 2420 C CA . ASP A 1 302 ? -17.453 16.734 -3.973 1 97.56 302 ASP A CA 1
ATOM 2421 C C . ASP A 1 302 ? -18.109 15.414 -3.578 1 97.56 302 ASP A C 1
ATOM 2423 O O . ASP A 1 302 ? -17.938 14.398 -4.258 1 97.56 302 ASP A O 1
ATOM 2427 N N . SER A 1 303 ? -18.797 15.414 -2.455 1 97.56 303 SER A N 1
ATOM 2428 C CA . SER A 1 303 ? -19.375 14.203 -1.887 1 97.56 303 SER A CA 1
ATOM 2429 C C . SER A 1 303 ? -20.906 14.273 -1.871 1 97.56 303 SER A C 1
ATOM 2431 O O . SER A 1 303 ? -21.484 15.336 -2.08 1 97.56 303 SER A O 1
ATOM 2433 N N . PRO A 1 304 ? -21.641 13.133 -1.606 1 96.94 304 PRO A N 1
ATOM 2434 C CA . PRO A 1 304 ? -23.094 13.141 -1.487 1 96.94 304 PRO A CA 1
ATOM 2435 C C . PRO A 1 304 ? -23.594 14 -0.329 1 96.94 304 PRO A C 1
ATOM 2437 O O . PRO A 1 304 ? -24.766 14.367 -0.285 1 96.94 304 PRO A O 1
ATOM 2440 N N . VAL A 1 305 ? -22.703 14.391 0.547 1 97.62 305 VAL A N 1
ATOM 2441 C CA . VAL A 1 305 ? -23.125 15.203 1.681 1 97.62 305 VAL A CA 1
ATOM 2442 C C . VAL A 1 305 ? -22.594 16.625 1.529 1 97.62 305 VAL A C 1
ATOM 2444 O O . VAL A 1 305 ? -22.469 17.359 2.514 1 97.62 305 VAL A O 1
ATOM 2447 N N . GLY A 1 306 ? -22.234 16.984 0.39 1 97.81 306 GLY A N 1
ATOM 2448 C CA . GLY A 1 306 ? -21.688 18.312 0.144 1 97.81 306 GLY A CA 1
ATOM 2449 C C . GLY A 1 306 ? -20.172 18.328 0.102 1 97.81 306 GLY A C 1
ATOM 2450 O O . GLY A 1 306 ? -19.531 17.266 0.168 1 97.81 306 GLY A O 1
ATOM 2451 N N . LEU A 1 307 ? -19.625 19.516 -0.023 1 98.06 307 LEU A N 1
ATOM 2452 C CA . LEU A 1 307 ? -18.172 19.641 -0.094 1 98.06 307 LEU A CA 1
ATOM 2453 C C . LEU A 1 307 ? -17.531 19.328 1.255 1 98.06 307 LEU A C 1
ATOM 2455 O O . LEU A 1 307 ? -18.047 19.75 2.299 1 98.06 307 LEU A O 1
ATOM 2459 N N . VAL A 1 308 ? -16.531 18.656 1.229 1 98.56 308 VAL A N 1
ATOM 2460 C CA . VAL A 1 308 ? -15.68 18.375 2.379 1 98.56 308 VAL A CA 1
ATOM 2461 C C . VAL A 1 308 ? -14.227 18.672 2.027 1 98.56 308 VAL A C 1
ATOM 2463 O O . VAL A 1 308 ? -13.734 18.25 0.974 1 98.56 308 VAL A O 1
ATOM 2466 N N . ALA A 1 309 ? -13.594 19.375 2.82 1 97.94 309 ALA A N 1
ATOM 2467 C CA . ALA A 1 309 ? -12.172 19.625 2.631 1 97.94 309 ALA A CA 1
ATOM 2468 C C . ALA A 1 309 ? -11.344 18.953 3.721 1 97.94 309 ALA A C 1
ATOM 2470 O O . ALA A 1 309 ? -11.742 18.922 4.887 1 97.94 309 ALA A O 1
ATOM 2471 N N . CYS A 1 310 ? -10.297 18.406 3.373 1 97.81 310 CYS A N 1
ATOM 2472 C CA . CYS A 1 310 ? -9.289 17.859 4.277 1 97.81 310 CYS A CA 1
ATOM 2473 C C . CYS A 1 310 ? -7.953 18.578 4.094 1 97.81 310 CYS A C 1
ATOM 2475 O O . CYS A 1 310 ? -7.441 18.656 2.979 1 97.81 310 CYS A O 1
ATOM 2477 N N . LEU A 1 311 ? -7.434 19.031 5.164 1 95.81 311 LEU A N 1
ATOM 2478 C CA . LEU A 1 311 ? -6.168 19.75 5.133 1 95.81 311 LEU A CA 1
ATOM 2479 C C . LEU A 1 311 ? -5.148 19.094 6.062 1 95.81 311 LEU A C 1
ATOM 2481 O O . LEU A 1 311 ? -5.117 19.391 7.258 1 95.81 311 LEU A O 1
ATOM 2485 N N . PRO A 1 312 ? -4.32 18.188 5.492 1 95.38 312 PRO A N 1
ATOM 2486 C CA . PRO A 1 312 ? -3.148 17.812 6.281 1 95.38 312 PRO A CA 1
ATOM 2487 C C . PRO A 1 312 ? -2.172 18.969 6.48 1 95.38 312 PRO A C 1
ATOM 2489 O O . PRO A 1 312 ? -1.826 19.656 5.52 1 95.38 312 PRO A O 1
ATOM 2492 N N . ILE A 1 313 ? -1.807 19.141 7.723 1 91.25 313 ILE A N 1
ATOM 2493 C CA . ILE A 1 313 ? -0.94 20.266 8.062 1 91.25 313 ILE A CA 1
ATOM 2494 C C . ILE A 1 313 ? 0.449 19.75 8.43 1 91.25 313 ILE A C 1
ATOM 2496 O O . ILE A 1 313 ? 0.584 18.844 9.258 1 91.25 313 ILE A O 1
ATOM 2500 N N . GLY A 1 314 ? 1.436 20.312 7.742 1 84.25 314 GLY A N 1
ATOM 2501 C CA . GLY A 1 314 ? 2.816 20.062 8.125 1 84.25 314 GLY A CA 1
ATOM 2502 C C . GLY A 1 314 ? 3.355 21.062 9.117 1 84.25 314 GLY A C 1
ATOM 2503 O O . GLY A 1 314 ? 2.961 22.234 9.102 1 84.25 314 GLY A O 1
ATOM 2504 N N . MET A 1 315 ? 4.043 20.719 10.078 1 71.38 315 MET A N 1
ATOM 2505 C CA . MET A 1 315 ? 4.57 21.656 11.07 1 71.38 315 MET A CA 1
ATOM 2506 C C . MET A 1 315 ? 5.938 22.188 10.641 1 71.38 315 MET A C 1
ATOM 2508 O O . MET A 1 315 ? 6.129 23.391 10.523 1 71.38 315 MET A O 1
ATOM 2512 N N . ASP A 1 316 ? 6.824 21.344 10.609 1 67.94 316 ASP A N 1
ATOM 2513 C CA . ASP A 1 316 ? 8.18 21.891 10.641 1 67.94 316 ASP A CA 1
ATOM 2514 C C . ASP A 1 316 ? 8.977 21.438 9.406 1 67.94 316 ASP A C 1
ATOM 2516 O O . ASP A 1 316 ? 10.047 21.984 9.133 1 67.94 316 ASP A O 1
ATOM 2520 N N . VAL A 1 317 ? 8.5 20.453 8.852 1 63.34 317 VAL A N 1
ATOM 2521 C CA . VAL A 1 317 ? 9.258 20 7.688 1 63.34 317 VAL A CA 1
ATOM 2522 C C . VAL A 1 317 ? 8.422 20.188 6.422 1 63.34 317 VAL A C 1
ATOM 2524 O O . VAL A 1 317 ? 7.305 19.672 6.328 1 63.34 317 VAL A O 1
ATOM 2527 N N . ILE A 1 318 ? 9.07 20.922 5.59 1 59.97 318 ILE A N 1
ATOM 2528 C CA . ILE A 1 318 ? 8.422 21.141 4.305 1 59.97 318 ILE A CA 1
ATOM 2529 C C . ILE A 1 318 ? 8.242 19.812 3.584 1 59.97 318 ILE A C 1
ATOM 2531 O O . ILE A 1 318 ? 9.086 18.922 3.695 1 59.97 318 ILE A O 1
ATOM 2535 N N . SER A 1 319 ? 7.184 19.672 2.996 1 62.81 319 SER A N 1
ATOM 2536 C CA . SER A 1 319 ? 6.867 18.531 2.141 1 62.81 319 SER A CA 1
ATOM 2537 C C . SER A 1 319 ? 6.531 17.297 2.967 1 62.81 319 SER A C 1
ATOM 2539 O O . SER A 1 319 ? 6.883 16.172 2.59 1 62.81 319 SER A O 1
ATOM 2541 N N . SER A 1 320 ? 6.055 17.641 4.098 1 78.12 320 SER A N 1
ATOM 2542 C CA . SER A 1 320 ? 5.707 16.531 4.961 1 78.12 320 SER A CA 1
ATOM 2543 C C . SER A 1 320 ? 4.305 16.016 4.664 1 78.12 320 SER A C 1
ATOM 2545 O O . SER A 1 320 ? 3.9 14.961 5.168 1 78.12 320 SER A O 1
ATOM 2547 N N . CYS A 1 321 ? 3.586 16.703 3.859 1 87.75 321 CYS A N 1
ATOM 2548 C CA . CYS A 1 321 ? 2.26 16.266 3.445 1 87.75 321 CYS A CA 1
ATOM 2549 C C . CYS A 1 321 ? 2.26 15.836 1.984 1 87.75 321 CYS A C 1
ATOM 2551 O O . CYS A 1 321 ? 2.525 16.641 1.093 1 87.75 321 CYS A O 1
ATOM 2553 N N . ASN A 1 322 ? 1.973 14.672 1.823 1 90.12 322 ASN A N 1
ATOM 2554 C CA . ASN A 1 322 ? 2.008 14.125 0.471 1 90.12 322 ASN A CA 1
ATOM 2555 C C . ASN A 1 322 ? 0.638 13.609 0.038 1 90.12 322 ASN A C 1
ATOM 2557 O O . ASN A 1 322 ? -0.186 13.242 0.878 1 90.12 322 ASN A O 1
ATOM 2561 N N . PHE A 1 323 ? 0.396 13.688 -1.291 1 93.06 323 PHE A N 1
ATOM 2562 C CA . PHE A 1 323 ? -0.829 13.133 -1.852 1 93.06 323 PHE A CA 1
ATOM 2563 C C . PHE A 1 323 ? -0.526 11.891 -2.688 1 93.06 323 PHE A C 1
ATOM 2565 O O . PHE A 1 323 ? 0.469 11.852 -3.412 1 93.06 323 PHE A O 1
ATOM 2572 N N . SER A 1 324 ? -1.316 10.883 -2.498 1 92.31 324 SER A N 1
ATOM 2573 C CA . SER A 1 324 ? -1.21 9.656 -3.281 1 92.31 324 SER A CA 1
ATOM 2574 C C . SER A 1 324 ? -2.27 9.602 -4.375 1 92.31 324 SER A C 1
ATOM 2576 O O . SER A 1 324 ? -2.529 8.547 -4.945 1 92.31 324 SER A O 1
ATOM 2578 N N . VAL A 1 325 ? -2.988 10.695 -4.645 1 93.75 325 VAL A N 1
ATOM 2579 C CA . VAL A 1 325 ? -4.113 10.773 -5.57 1 93.75 325 VAL A CA 1
ATOM 2580 C C . VAL A 1 325 ? -3.955 11.992 -6.48 1 93.75 325 VAL A C 1
ATOM 2582 O O . VAL A 1 325 ? -3.029 12.789 -6.305 1 93.75 325 VAL A O 1
ATOM 2585 N N . ASP A 1 326 ? -4.777 12.062 -7.438 1 89.5 326 ASP A N 1
ATOM 2586 C CA . ASP A 1 326 ? -4.77 13.172 -8.383 1 89.5 326 ASP A CA 1
ATOM 2587 C C . ASP A 1 326 ? -6.121 13.883 -8.398 1 89.5 326 ASP A C 1
ATOM 2589 O O . ASP A 1 326 ? -7.145 13.289 -8.047 1 89.5 326 ASP A O 1
ATOM 2593 N N . GLU A 1 327 ? -6.074 15.133 -8.812 1 92.69 327 GLU A N 1
ATOM 2594 C CA . GLU A 1 327 ? -7.32 15.852 -9.055 1 92.69 327 GLU A CA 1
ATOM 2595 C C . GLU A 1 327 ? -8.188 15.133 -10.078 1 92.69 327 GLU A C 1
ATOM 2597 O O . GLU A 1 327 ? -7.68 14.633 -11.086 1 92.69 327 GLU A O 1
ATOM 2602 N N . GLY A 1 328 ? -9.461 15.062 -9.719 1 91.19 328 GLY A N 1
ATOM 2603 C CA . GLY A 1 328 ? -10.391 14.406 -10.625 1 91.19 328 GLY A CA 1
ATOM 2604 C C . GLY A 1 328 ? -10.656 12.961 -10.258 1 91.19 328 GLY A C 1
ATOM 2605 O O . GLY A 1 328 ? -11.633 12.367 -10.727 1 91.19 328 GLY A O 1
ATOM 2606 N N . ASP A 1 329 ? -9.781 12.391 -9.469 1 89.75 329 ASP A N 1
ATOM 2607 C CA . ASP A 1 329 ? -9.984 11.008 -9.039 1 89.75 329 ASP A CA 1
ATOM 2608 C C . ASP A 1 329 ? -11.273 10.867 -8.234 1 89.75 329 ASP A C 1
ATOM 2610 O O . ASP A 1 329 ? -11.648 11.773 -7.488 1 89.75 329 ASP A O 1
ATOM 2614 N N . TYR A 1 330 ? -11.984 9.797 -8.398 1 90.94 330 TYR A N 1
ATOM 2615 C CA . TYR A 1 330 ? -13.062 9.391 -7.504 1 90.94 330 TYR A CA 1
ATOM 2616 C C . TYR A 1 330 ? -12.547 8.43 -6.441 1 90.94 330 TYR A C 1
ATOM 2618 O O . TYR A 1 330 ? -11.875 7.441 -6.758 1 90.94 330 TYR A O 1
ATOM 2626 N N . LEU A 1 331 ? -12.852 8.703 -5.234 1 94.06 331 LEU A N 1
ATOM 2627 C CA . LEU A 1 331 ? -12.406 7.887 -4.113 1 94.06 331 LEU A CA 1
ATOM 2628 C C . LEU A 1 331 ? -13.594 7.371 -3.307 1 94.06 331 LEU A C 1
ATOM 2630 O O . LEU A 1 331 ? -14.57 8.094 -3.104 1 94.06 331 LEU A O 1
ATOM 2634 N N . ASN A 1 332 ? -13.531 6.141 -2.889 1 92.62 332 ASN A N 1
ATOM 2635 C CA . ASN A 1 332 ? -14.461 5.617 -1.898 1 92.62 332 ASN A CA 1
ATOM 2636 C C . ASN A 1 332 ? -14.141 6.129 -0.498 1 92.62 332 ASN A C 1
ATOM 2638 O O . ASN A 1 332 ? -13.039 6.621 -0.25 1 92.62 332 ASN A O 1
ATOM 2642 N N . LYS A 1 333 ? -15.195 6.078 0.333 1 95.38 333 LYS A N 1
ATOM 2643 C CA . LYS A 1 333 ? -14.93 6.348 1.743 1 95.38 333 LYS A CA 1
ATOM 2644 C C . LYS A 1 333 ? -13.852 5.418 2.289 1 95.38 333 LYS A C 1
ATOM 2646 O O . LYS A 1 333 ? -13.922 4.199 2.119 1 95.38 333 LYS A O 1
ATOM 2651 N N . GLY A 1 334 ? -12.742 6.031 2.867 1 95.56 334 GLY A N 1
ATOM 2652 C CA . GLY A 1 334 ? -11.695 5.227 3.473 1 95.56 334 GLY A CA 1
ATOM 2653 C C . GLY A 1 334 ? -10.492 5.039 2.57 1 95.56 334 GLY A C 1
ATOM 2654 O O . GLY A 1 334 ? -9.461 4.516 3.002 1 95.56 334 GLY A O 1
ATOM 2655 N N . ASP A 1 335 ? -10.602 5.418 1.339 1 94.12 335 ASP A N 1
ATOM 2656 C CA . ASP A 1 335 ? -9.438 5.344 0.457 1 94.12 335 ASP A CA 1
ATOM 2657 C C . ASP A 1 335 ? -8.336 6.289 0.922 1 94.12 335 ASP A C 1
ATOM 2659 O O . ASP A 1 335 ? -8.609 7.41 1.356 1 94.12 335 ASP A O 1
ATOM 2663 N N . GLU A 1 336 ? -7.09 5.828 0.818 1 95.06 336 GLU A N 1
ATOM 2664 C CA . GLU A 1 336 ? -5.953 6.688 1.149 1 95.06 336 GLU A CA 1
ATOM 2665 C C . GLU A 1 336 ? -5.82 7.836 0.154 1 95.06 336 GLU A C 1
ATOM 2667 O O . GLU A 1 336 ? -5.961 7.633 -1.055 1 95.06 336 GLU A O 1
ATOM 2672 N N . PHE A 1 337 ? -5.617 9.047 0.682 1 96.62 337 PHE A N 1
ATOM 2673 C CA . PHE A 1 337 ? -5.352 10.125 -0.264 1 96.62 337 PHE A CA 1
ATOM 2674 C C . PHE A 1 337 ? -3.988 10.75 0.003 1 96.62 337 PHE A C 1
ATOM 2676 O O . PHE A 1 337 ? -3.58 11.68 -0.697 1 96.62 337 PHE A O 1
ATOM 2683 N N . GLY A 1 338 ? -3.268 10.172 1.021 1 95.25 338 GLY A N 1
ATOM 2684 C CA . GLY A 1 338 ? -1.905 10.641 1.227 1 95.25 338 GLY A CA 1
ATOM 2685 C C . GLY A 1 338 ? -1.305 10.172 2.537 1 95.25 338 GLY A C 1
ATOM 2686 O O . GLY A 1 338 ? -1.822 9.242 3.166 1 95.25 338 GLY A O 1
ATOM 2687 N N . ASN A 1 339 ? -0.139 10.797 2.861 1 94.31 339 ASN A N 1
ATOM 2688 C CA . ASN A 1 339 ? 0.565 10.461 4.094 1 94.31 339 ASN A CA 1
ATOM 2689 C C . ASN A 1 339 ? 1.374 11.648 4.617 1 94.31 339 ASN A C 1
ATOM 2691 O O . ASN A 1 339 ? 1.593 12.617 3.896 1 94.31 339 ASN A O 1
ATOM 2695 N N . PHE A 1 340 ? 1.653 11.57 5.863 1 92.94 340 PHE A N 1
ATOM 2696 C CA . PHE A 1 340 ? 2.609 12.461 6.504 1 92.94 340 PHE A CA 1
ATOM 2697 C C . PHE A 1 340 ? 3.996 11.828 6.551 1 92.94 340 PHE A C 1
ATOM 2699 O O . PHE A 1 340 ? 4.133 10.648 6.871 1 92.94 340 PHE A O 1
ATOM 2706 N N . LEU A 1 341 ? 4.926 12.578 6.215 1 91.5 341 LEU A N 1
ATOM 2707 C CA . LEU A 1 341 ? 6.297 12.258 6.59 1 91.5 341 LEU A CA 1
ATOM 2708 C C . LEU A 1 341 ? 6.68 12.945 7.898 1 91.5 341 LEU A C 1
ATOM 2710 O O . LEU A 1 341 ? 5.859 13.641 8.5 1 91.5 341 LEU A O 1
ATOM 2714 N N . PHE A 1 342 ? 7.797 12.602 8.297 1 86.94 342 PHE A N 1
ATOM 2715 C CA . PHE A 1 342 ? 8.211 13.195 9.562 1 86.94 342 PHE A CA 1
ATOM 2716 C C . PHE A 1 342 ? 8.086 14.719 9.516 1 86.94 342 PHE A C 1
ATOM 2718 O O . PHE A 1 342 ? 8.539 15.352 8.555 1 86.94 342 PHE A O 1
ATOM 2725 N N . GLY A 1 343 ? 7.406 15.242 10.555 1 77.88 343 GLY A N 1
ATOM 2726 C CA . GLY A 1 343 ? 7.121 16.672 10.602 1 77.88 343 GLY A CA 1
ATOM 2727 C C . GLY A 1 343 ? 5.648 16.984 10.398 1 77.88 343 GLY A C 1
ATOM 2728 O O . GLY A 1 343 ? 5.223 18.125 10.617 1 77.88 343 GLY A O 1
ATOM 2729 N N . GLY A 1 344 ? 4.895 15.977 9.805 1 68.75 344 GLY A N 1
ATOM 2730 C CA . GLY A 1 344 ? 3.457 16.141 9.648 1 68.75 344 GLY A CA 1
ATOM 2731 C C . GLY A 1 344 ? 2.689 15.891 10.938 1 68.75 344 GLY A C 1
ATOM 2732 O O . GLY A 1 344 ? 3.002 14.953 11.68 1 68.75 344 GLY A O 1
ATOM 2733 N N . SER A 1 345 ? 1.543 16.781 11.133 1 78.56 345 SER A N 1
ATOM 2734 C CA . SER A 1 345 ? 1.154 16.797 12.539 1 78.56 345 SER A CA 1
ATOM 2735 C C . SER A 1 345 ? -0.361 16.875 12.688 1 78.56 345 SER A C 1
ATOM 2737 O O . SER A 1 345 ? -0.924 16.312 13.633 1 78.56 345 SER A O 1
ATOM 2739 N N . ASP A 1 346 ? -1.004 17.562 11.758 1 91.62 346 ASP A N 1
ATOM 2740 C CA . ASP A 1 346 ? -2.391 17.875 12.078 1 91.62 346 ASP A CA 1
ATOM 2741 C C . ASP A 1 346 ? -3.318 17.531 10.914 1 91.62 346 ASP A C 1
ATOM 2743 O O . ASP A 1 346 ? -2.869 17.422 9.773 1 91.62 346 ASP A O 1
ATOM 2747 N N . MET A 1 347 ? -4.539 17.375 11.227 1 95.69 347 MET A N 1
ATOM 2748 C CA . MET A 1 347 ? -5.605 17.203 10.25 1 95.69 347 MET A CA 1
ATOM 2749 C C . MET A 1 347 ? -6.766 18.156 10.523 1 95.69 347 MET A C 1
ATOM 2751 O O . MET A 1 347 ? -7.312 18.156 11.633 1 95.69 347 MET A O 1
ATOM 2755 N N . ILE A 1 348 ? -7.094 18.969 9.523 1 96.44 348 ILE A N 1
ATOM 2756 C CA . ILE A 1 348 ? -8.273 19.828 9.57 1 96.44 348 ILE A CA 1
ATOM 2757 C C . ILE A 1 348 ? -9.305 19.344 8.555 1 96.44 348 ILE A C 1
ATOM 2759 O O . ILE A 1 348 ? -8.953 18.969 7.434 1 96.44 348 ILE A O 1
ATOM 2763 N N . MET A 1 349 ? -10.516 19.328 8.961 1 98.19 349 MET A N 1
ATOM 2764 C CA . MET A 1 349 ? -11.625 19.094 8.031 1 98.19 349 MET A CA 1
ATOM 2765 C C . MET A 1 349 ? -12.578 20.281 8.023 1 98.19 349 MET A C 1
ATOM 2767 O O . MET A 1 349 ? -12.844 20.875 9.07 1 98.19 349 MET A O 1
ATOM 2771 N N . LEU A 1 350 ? -13.062 20.594 6.863 1 97.81 350 LEU A N 1
ATOM 2772 C CA . LEU A 1 350 ? -14.141 21.562 6.68 1 97.81 350 LEU A CA 1
ATOM 2773 C C . LEU A 1 350 ? -15.352 20.906 6.023 1 97.81 350 LEU A C 1
ATOM 2775 O O . LEU A 1 350 ? -15.203 20.109 5.09 1 97.81 350 LEU A O 1
ATOM 2779 N N . PHE A 1 351 ? -16.422 21.266 6.508 1 98.31 351 PHE A N 1
ATOM 2780 C CA . PHE A 1 351 ? -17.688 20.781 5.941 1 98.31 351 PHE A CA 1
ATOM 2781 C C . PHE A 1 351 ? -18.547 21.953 5.488 1 98.31 351 PHE A C 1
ATOM 2783 O O . PHE A 1 351 ? -18.719 22.922 6.219 1 98.31 351 PHE A O 1
ATOM 2790 N N . GLU A 1 352 ? -19.109 21.766 4.32 1 97.38 352 GLU A N 1
ATOM 2791 C CA . GLU A 1 352 ? -20.078 22.75 3.818 1 97.38 352 GLU A CA 1
ATOM 2792 C C . GLU A 1 352 ? -21.344 22.766 4.676 1 97.38 352 GLU A C 1
ATOM 2794 O O . GLU A 1 352 ? -21.906 23.828 4.949 1 97.38 352 GLU A O 1
ATOM 2799 N N . ARG A 1 353 ? -21.641 21.641 5.086 1 95.88 353 ARG A N 1
ATOM 2800 C CA . ARG A 1 353 ? -22.859 21.516 5.883 1 95.88 353 ARG A CA 1
ATOM 2801 C C . ARG A 1 353 ? -22.547 21.672 7.371 1 95.88 353 ARG A C 1
ATOM 2803 O O . ARG A 1 353 ? -21.422 21.438 7.809 1 95.88 353 ARG A O 1
ATOM 2810 N N . ASN A 1 354 ? -23.672 22.016 8.055 1 96.94 354 ASN A N 1
ATOM 2811 C CA . ASN A 1 354 ? -23.5 22.188 9.5 1 96.94 354 ASN A CA 1
ATOM 2812 C C . ASN A 1 354 ? -24.469 21.297 10.273 1 96.94 354 ASN A C 1
ATOM 2814 O O . ASN A 1 354 ? -24.547 21.391 11.5 1 96.94 354 ASN A O 1
ATOM 2818 N N . ASP A 1 355 ? -25.203 20.469 9.625 1 97.88 355 ASP A N 1
ATOM 2819 C CA . ASP A 1 355 ? -26.125 19.562 10.273 1 97.88 355 ASP A CA 1
ATOM 2820 C C . ASP A 1 355 ? -25.516 18.156 10.398 1 97.88 355 ASP A C 1
ATOM 2822 O O . ASP A 1 355 ? -26.109 17.172 9.953 1 97.88 355 ASP A O 1
ATOM 2826 N N . ILE A 1 356 ? -24.422 18.078 10.992 1 97.88 356 ILE A N 1
ATOM 2827 C CA . ILE A 1 356 ? -23.734 16.828 11.258 1 97.88 356 ILE A CA 1
ATOM 2828 C C . ILE A 1 356 ? -23.781 16.516 12.75 1 97.88 356 ILE A C 1
ATOM 2830 O O . ILE A 1 356 ? -23.438 17.359 13.578 1 97.88 356 ILE A O 1
ATOM 2834 N N . ASP A 1 357 ? -24.297 15.375 13.062 1 97.94 357 ASP A N 1
ATOM 2835 C CA . ASP A 1 357 ? -24.203 14.859 14.422 1 97.94 357 ASP A CA 1
ATOM 2836 C C . ASP A 1 357 ? -22.828 14.273 14.695 1 97.94 357 ASP A C 1
ATOM 2838 O O . ASP A 1 357 ? -22.578 13.094 14.445 1 97.94 357 ASP A O 1
ATOM 2842 N N . ILE A 1 358 ? -21.938 15.102 15.18 1 98 358 ILE A N 1
ATOM 2843 C CA . ILE A 1 358 ? -20.547 14.711 15.391 1 98 358 ILE A CA 1
ATOM 2844 C C . ILE A 1 358 ? -20.438 13.828 16.625 1 98 358 ILE A C 1
ATOM 2846 O O . ILE A 1 358 ? -20.922 14.195 17.703 1 98 358 ILE A O 1
ATOM 2850 N N . GLN A 1 359 ? -19.812 12.711 16.453 1 97.94 359 GLN A N 1
ATOM 2851 C CA . GLN A 1 359 ? -19.672 11.742 17.531 1 97.94 359 GLN A CA 1
ATOM 2852 C C . GLN A 1 359 ? -18.297 11.828 18.172 1 97.94 359 GLN A C 1
ATOM 2854 O O . GLN A 1 359 ? -18.109 11.359 19.297 1 97.94 359 GLN A O 1
ATOM 2859 N N . VAL A 1 360 ? -17.328 12.258 17.5 1 97.31 360 VAL A N 1
ATOM 2860 C CA . VAL A 1 360 ? -16 12.539 18.031 1 97.31 360 VAL A CA 1
ATOM 2861 C C . VAL A 1 360 ? -16.031 13.844 18.828 1 97.31 360 VAL A C 1
ATOM 2863 O O . VAL A 1 360 ? -16.031 14.938 18.25 1 97.31 360 VAL A O 1
ATOM 2866 N N . THR A 1 361 ? -16.047 13.711 20.188 1 95.81 361 THR A N 1
ATOM 2867 C CA . THR A 1 361 ? -16.328 14.906 20.969 1 95.81 361 THR A CA 1
ATOM 2868 C C . THR A 1 361 ? -15.375 15.031 22.141 1 95.81 361 THR A C 1
ATOM 2870 O O . THR A 1 361 ? -15.336 16.062 22.812 1 95.81 361 THR A O 1
ATOM 2873 N N . GLN A 1 362 ? -14.633 14.031 22.438 1 95.62 362 GLN A N 1
ATOM 2874 C CA . GLN A 1 362 ? -13.781 14.094 23.625 1 95.62 362 GLN A CA 1
ATOM 2875 C C . GLN A 1 362 ? -12.422 14.711 23.297 1 95.62 362 GLN A C 1
ATOM 2877 O O . GLN A 1 362 ? -11.578 14.062 22.672 1 95.62 362 GLN A O 1
ATOM 2882 N N . GLU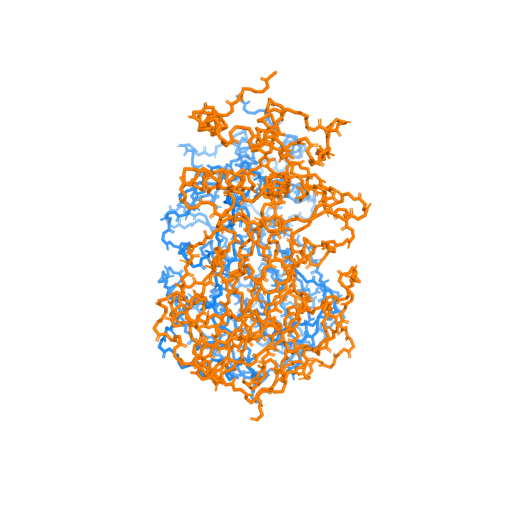 A 1 363 ? -12.258 15.836 23.812 1 93.81 363 GLU A N 1
ATOM 2883 C CA . GLU A 1 363 ? -11.016 16.578 23.547 1 93.81 363 GLU A CA 1
ATOM 2884 C C . GLU A 1 363 ? -9.805 15.82 24.094 1 93.81 363 GLU A C 1
ATOM 2886 O O . GLU A 1 363 ? -9.867 15.227 25.172 1 93.81 363 GLU A O 1
ATOM 2891 N N . ASP A 1 364 ? -8.711 15.781 23.344 1 92.19 364 ASP A N 1
ATOM 2892 C CA . ASP A 1 364 ? -7.398 15.25 23.703 1 92.19 364 ASP A CA 1
ATOM 2893 C C . ASP A 1 364 ? -7.426 13.727 23.781 1 92.19 364 ASP A C 1
ATOM 2895 O O . ASP A 1 364 ? -6.617 13.125 24.5 1 92.19 364 ASP A O 1
ATOM 2899 N N . MET A 1 365 ? -8.453 13.203 23.188 1 93.56 365 MET A N 1
ATOM 2900 C CA . MET A 1 365 ? -8.5 11.75 23.047 1 93.56 365 MET A CA 1
ATOM 2901 C C . MET A 1 365 ? -8.156 11.336 21.609 1 93.56 365 MET A C 1
ATOM 2903 O O . MET A 1 365 ? -8.438 12.07 20.672 1 93.56 365 MET A O 1
ATOM 2907 N N . LEU A 1 366 ? -7.617 10.141 21.562 1 93.06 366 LEU A N 1
ATOM 2908 C CA . LEU A 1 366 ? -7.219 9.578 20.281 1 93.06 366 LEU A CA 1
ATOM 2909 C C . LEU A 1 366 ? -8.375 8.828 19.625 1 93.06 366 LEU A C 1
ATOM 2911 O O . LEU A 1 366 ? -9.07 8.055 20.297 1 93.06 366 LEU A O 1
ATOM 2915 N N . TYR A 1 367 ? -8.68 9.148 18.391 1 94.62 367 TYR A N 1
ATOM 2916 C CA . TYR A 1 367 ? -9.602 8.414 17.547 1 94.62 367 TYR A CA 1
ATOM 2917 C C . TYR A 1 367 ? -8.875 7.801 16.344 1 94.62 367 TYR A C 1
ATOM 2919 O O . TYR A 1 367 ? -7.938 8.398 15.812 1 94.62 367 TYR A O 1
ATOM 2927 N N . LYS A 1 368 ? -9.297 6.668 15.977 1 93.62 368 LYS A N 1
ATOM 2928 C CA . LYS A 1 368 ? -8.594 5.93 14.938 1 93.62 368 LYS A CA 1
ATOM 2929 C C . LYS A 1 368 ? -9.234 6.148 13.57 1 93.62 368 LYS A C 1
ATOM 2931 O O . LYS A 1 368 ? -10.461 6.27 13.469 1 93.62 368 LYS A O 1
ATOM 2936 N N . MET A 1 369 ? -8.383 6.172 12.578 1 95.31 369 MET A N 1
ATOM 2937 C CA . MET A 1 369 ? -8.836 6.273 11.195 1 95.31 369 MET A CA 1
ATOM 2938 C C . MET A 1 369 ? -9.898 5.223 10.891 1 95.31 369 MET A C 1
ATOM 2940 O O . MET A 1 369 ? -9.773 4.07 11.297 1 95.31 369 MET A O 1
ATOM 2944 N N . GLY A 1 370 ? -11.023 5.648 10.211 1 95.5 370 GLY A N 1
ATOM 2945 C CA . GLY A 1 370 ? -12.07 4.727 9.797 1 95.5 370 GLY A CA 1
ATOM 2946 C C . GLY A 1 370 ? -13.258 4.715 10.742 1 95.5 370 GLY A C 1
ATOM 2947 O O . GLY A 1 370 ? -14.367 4.328 10.352 1 95.5 370 GLY A O 1
ATOM 2948 N N . GLN A 1 371 ? -13.07 5.094 12 1 95.94 371 GLN A N 1
ATOM 2949 C CA . GLN A 1 371 ? -14.195 5.195 12.93 1 95.94 371 GLN A CA 1
ATOM 2950 C C . GLN A 1 371 ? -15.203 6.234 12.461 1 95.94 371 GLN A C 1
ATOM 2952 O O . GLN A 1 371 ? -14.859 7.16 11.727 1 95.94 371 GLN A O 1
ATOM 2957 N N . VAL A 1 372 ? -16.406 6.023 12.891 1 98 372 VAL A N 1
ATOM 2958 C CA . VAL A 1 372 ? -17.438 7.016 12.602 1 98 372 VAL A CA 1
ATOM 2959 C C . VAL A 1 372 ? -17.078 8.336 13.289 1 98 372 VAL A C 1
ATOM 2961 O O . VAL A 1 372 ? -16.859 8.375 14.5 1 98 372 VAL A O 1
ATOM 2964 N N . PHE A 1 373 ? -16.922 9.344 12.508 1 98.56 373 PHE A N 1
ATOM 2965 C CA . PHE A 1 373 ? -16.703 10.703 13 1 98.56 373 PHE A CA 1
ATOM 2966 C C . PHE A 1 373 ? -18.031 11.375 13.344 1 98.56 373 PHE A C 1
ATOM 2968 O O . PHE A 1 373 ? -18.125 12.078 14.352 1 98.56 373 PHE A O 1
ATOM 2975 N N . GLY A 1 374 ? -18.953 11.195 12.445 1 98.56 374 GLY A N 1
ATOM 2976 C CA . GLY A 1 374 ? -20.297 11.758 12.586 1 98.56 374 GLY A CA 1
ATOM 2977 C C . GLY A 1 374 ? -21.25 11.312 11.5 1 98.56 374 GLY A C 1
ATOM 2978 O O . GLY A 1 374 ? -20.875 10.562 10.602 1 98.56 374 GLY A O 1
ATOM 2979 N N . LYS A 1 375 ? -22.531 11.766 11.617 1 97.81 375 LYS A N 1
ATOM 2980 C CA . LYS A 1 375 ? -23.578 11.43 10.664 1 97.81 375 LYS A CA 1
ATOM 2981 C C . LYS A 1 375 ? -24.406 12.656 10.305 1 97.81 375 LYS A C 1
ATOM 2983 O O . LYS A 1 375 ? -24.844 13.406 11.188 1 97.81 375 LYS A O 1
ATOM 2988 N N . VAL A 1 376 ? -24.531 12.773 9.062 1 98.12 376 VAL A N 1
ATOM 2989 C CA . VAL A 1 376 ? -25.406 13.852 8.602 1 98.12 376 VAL A CA 1
ATOM 2990 C C . VAL A 1 376 ? -26.844 13.578 9.023 1 98.12 376 VAL A C 1
ATOM 2992 O O . VAL A 1 376 ? -27.328 12.445 8.922 1 98.12 376 VAL A O 1
ATOM 2995 N N . LYS A 1 377 ? -27.484 14.633 9.508 1 93.44 377 LYS A N 1
ATOM 2996 C CA . LYS A 1 377 ? -28.844 14.5 10 1 93.44 377 LYS A CA 1
ATOM 2997 C C . LYS A 1 377 ? -29.844 14.398 8.844 1 93.44 377 LYS A C 1
ATOM 2999 O O . LYS A 1 377 ? -29.609 14.969 7.77 1 93.44 377 LYS A O 1
ATOM 3004 N N . MET B 1 1 ? 36.031 -14.938 -12.828 1 36.56 1 MET B N 1
ATOM 3005 C CA . MET B 1 1 ? 35.406 -16.266 -12.82 1 36.56 1 MET B CA 1
ATOM 3006 C C . MET B 1 1 ? 34.5 -16.438 -11.633 1 36.56 1 MET B C 1
ATOM 3008 O O . MET B 1 1 ? 34.938 -16.375 -10.477 1 36.56 1 MET B O 1
ATOM 3012 N N . THR B 1 2 ? 33.312 -15.984 -11.703 1 48.88 2 THR B N 1
ATOM 3013 C CA . THR B 1 2 ? 32.5 -15.836 -10.508 1 48.88 2 THR B CA 1
ATOM 3014 C C . THR B 1 2 ? 32.406 -17.156 -9.742 1 48.88 2 THR B C 1
ATOM 3016 O O . THR B 1 2 ? 32.406 -18.234 -10.352 1 48.88 2 THR B O 1
ATOM 3019 N N . SER B 1 3 ? 33 -17.062 -8.555 1 61.5 3 SER B N 1
ATOM 3020 C CA . SER B 1 3 ? 33.062 -18.219 -7.668 1 61.5 3 SER B CA 1
ATOM 3021 C C . SER B 1 3 ? 31.672 -18.891 -7.57 1 61.5 3 SER B C 1
ATOM 3023 O O . SER B 1 3 ? 30.656 -18.203 -7.465 1 61.5 3 SER B O 1
ATOM 3025 N N . THR B 1 4 ? 31.75 -20.078 -7.984 1 77.31 4 THR B N 1
ATOM 3026 C CA . THR B 1 4 ? 30.547 -20.891 -7.918 1 77.31 4 THR B CA 1
ATOM 3027 C C . THR B 1 4 ? 29.938 -20.859 -6.52 1 77.31 4 THR B C 1
ATOM 3029 O O . THR B 1 4 ? 30.641 -21.062 -5.523 1 77.31 4 THR B O 1
ATOM 3032 N N . THR B 1 5 ? 28.797 -20.469 -6.473 1 84.75 5 THR B N 1
ATOM 3033 C CA . THR B 1 5 ? 28.078 -20.375 -5.211 1 84.75 5 THR B CA 1
ATOM 3034 C C . THR B 1 5 ? 27.906 -21.75 -4.578 1 84.75 5 THR B C 1
ATOM 3036 O O . THR B 1 5 ? 28 -22.781 -5.266 1 84.75 5 THR B O 1
ATOM 3039 N N . SER B 1 6 ? 27.719 -21.812 -3.322 1 86.81 6 SER B N 1
ATOM 3040 C CA . SER B 1 6 ? 27.547 -23.078 -2.604 1 86.81 6 SER B CA 1
ATOM 3041 C C . SER B 1 6 ? 26.359 -23.859 -3.133 1 86.81 6 SER B C 1
ATOM 3043 O O . SER B 1 6 ? 26.438 -25.078 -3.287 1 86.81 6 SER B O 1
ATOM 3045 N N . ILE B 1 7 ? 25.422 -23.234 -3.523 1 93.06 7 ILE B N 1
ATOM 3046 C CA . ILE B 1 7 ? 24.203 -23.922 -3.963 1 93.06 7 ILE B CA 1
ATOM 3047 C C . ILE B 1 7 ? 24.438 -24.547 -5.34 1 93.06 7 ILE B C 1
ATOM 3049 O O . ILE B 1 7 ? 23.938 -25.641 -5.621 1 93.06 7 ILE B O 1
ATOM 3053 N N . VAL B 1 8 ? 25.141 -23.969 -6.164 1 95.38 8 VAL B N 1
ATOM 3054 C CA . VAL B 1 8 ? 25.438 -24.516 -7.484 1 95.38 8 VAL B CA 1
ATOM 3055 C C . VAL B 1 8 ? 26.453 -25.641 -7.363 1 95.38 8 VAL B C 1
ATOM 3057 O O . VAL B 1 8 ? 26.375 -26.641 -8.086 1 95.38 8 VAL B O 1
ATOM 3060 N N . ARG B 1 9 ? 27.422 -25.547 -6.508 1 92.75 9 ARG B N 1
ATOM 3061 C CA . ARG B 1 9 ? 28.344 -26.641 -6.238 1 92.75 9 ARG B CA 1
ATOM 3062 C C . ARG B 1 9 ? 27.594 -27.891 -5.777 1 92.75 9 ARG B C 1
ATOM 3064 O O . ARG B 1 9 ? 27.938 -29.016 -6.16 1 92.75 9 ARG B O 1
ATOM 3071 N N . ASN B 1 10 ? 26.609 -27.594 -4.996 1 94.31 10 ASN B N 1
ATOM 3072 C CA . ASN B 1 10 ? 25.797 -28.703 -4.547 1 94.31 10 ASN B CA 1
ATOM 3073 C C . ASN B 1 10 ? 25.094 -29.391 -5.719 1 94.31 10 ASN B C 1
ATOM 3075 O O . ASN B 1 10 ? 25.062 -30.625 -5.789 1 94.31 10 ASN B O 1
ATOM 3079 N N . LEU B 1 11 ? 24.562 -28.625 -6.594 1 95.44 11 LEU B N 1
ATOM 3080 C CA . LEU B 1 11 ? 23.953 -29.219 -7.773 1 95.44 11 LEU B CA 1
ATOM 3081 C C . LEU B 1 11 ? 24.969 -30.031 -8.57 1 95.44 11 LEU B C 1
ATOM 3083 O O . LEU B 1 11 ? 24.688 -31.141 -9.008 1 95.44 11 LEU B O 1
ATOM 3087 N N . LYS B 1 12 ? 26.047 -29.438 -8.766 1 94.56 12 LYS B N 1
ATOM 3088 C CA . LYS B 1 12 ? 27.109 -30.125 -9.477 1 94.56 12 LYS B CA 1
ATOM 3089 C C . LYS B 1 12 ? 27.391 -31.484 -8.844 1 94.56 12 LYS B C 1
ATOM 3091 O O . LYS B 1 12 ? 27.531 -32.5 -9.539 1 94.56 12 LYS B O 1
ATOM 3096 N N . HIS B 1 13 ? 27.453 -31.453 -7.637 1 92.5 13 HIS B N 1
ATOM 3097 C CA . HIS B 1 13 ? 27.703 -32.688 -6.934 1 92.5 13 HIS B CA 1
ATOM 3098 C C . HIS B 1 13 ? 26.562 -33.688 -7.156 1 92.5 13 HIS B C 1
ATOM 3100 O O . HIS B 1 13 ? 26.812 -34.875 -7.445 1 92.5 13 HIS B O 1
ATOM 3106 N N . ILE B 1 14 ? 25.438 -33.25 -7.062 1 93.69 14 ILE B N 1
ATOM 3107 C CA . ILE B 1 14 ? 24.266 -34.094 -7.254 1 93.69 14 ILE B CA 1
ATOM 3108 C C . ILE B 1 14 ? 24.281 -34.688 -8.664 1 93.69 14 ILE B C 1
ATOM 3110 O O . ILE B 1 14 ? 24.109 -35.875 -8.836 1 93.69 14 ILE B O 1
ATOM 3114 N N . ILE B 1 15 ? 24.5 -33.844 -9.633 1 94.44 15 ILE B N 1
ATOM 3115 C CA . ILE B 1 15 ? 24.453 -34.25 -11.031 1 94.44 15 ILE B CA 1
ATOM 3116 C C . ILE B 1 15 ? 25.625 -35.188 -11.344 1 94.44 15 ILE B C 1
ATOM 3118 O O . ILE B 1 15 ? 25.453 -36.219 -12.008 1 94.44 15 ILE B O 1
ATOM 3122 N N . GLU B 1 16 ? 26.75 -34.875 -10.867 1 92.94 16 GLU B N 1
ATOM 3123 C CA . GLU B 1 16 ? 27.953 -35.656 -11.164 1 92.94 16 GLU B CA 1
ATOM 3124 C C . GLU B 1 16 ? 27.922 -37 -10.469 1 92.94 16 GLU B C 1
ATOM 3126 O O . GLU B 1 16 ? 28.578 -37.969 -10.898 1 92.94 16 GLU B O 1
ATOM 3131 N N . SER B 1 17 ? 27.172 -37.062 -9.516 1 92.12 17 SER B N 1
ATOM 3132 C CA . SER B 1 17 ? 27.109 -38.312 -8.781 1 92.12 17 SER B CA 1
ATOM 3133 C C . SER B 1 17 ? 26.125 -39.281 -9.414 1 92.12 17 SER B C 1
ATOM 3135 O O . SER B 1 17 ? 26.078 -40.469 -9.047 1 92.12 17 SER B O 1
ATOM 3137 N N . LYS B 1 18 ? 25.391 -38.844 -10.297 1 92.44 18 LYS B N 1
ATOM 3138 C CA . LYS B 1 18 ? 24.391 -39.656 -10.961 1 92.44 18 LYS B CA 1
ATOM 3139 C C . LYS B 1 18 ? 24.531 -39.594 -12.477 1 92.44 18 LYS B C 1
ATOM 3141 O O . LYS B 1 18 ? 23.953 -38.688 -13.109 1 92.44 18 LYS B O 1
ATOM 3146 N N . GLN B 1 19 ? 25.062 -40.625 -12.984 1 92.38 19 GLN B N 1
ATOM 3147 C CA . GLN B 1 19 ? 25.422 -40.625 -14.398 1 92.38 19 GLN B CA 1
ATOM 3148 C C . GLN B 1 19 ? 24.188 -40.438 -15.281 1 92.38 19 GLN B C 1
ATOM 3150 O O . GLN B 1 19 ? 24.234 -39.75 -16.297 1 92.38 19 GLN B O 1
ATOM 3155 N N . GLU B 1 20 ? 23.219 -4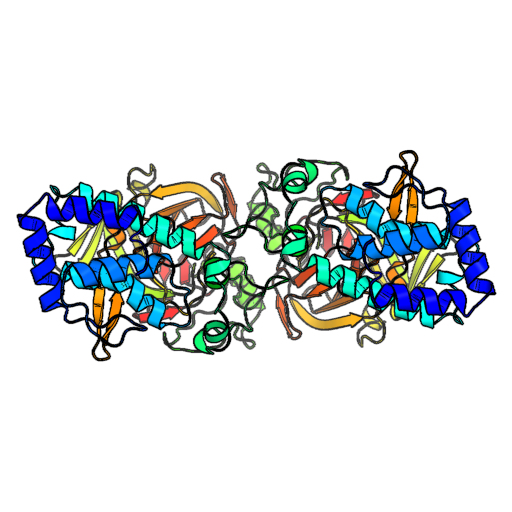1.062 -14.898 1 90.5 20 GLU B N 1
ATOM 3156 C CA . GLU B 1 20 ? 21.984 -41 -15.688 1 90.5 20 GLU B CA 1
ATOM 3157 C C . GLU B 1 20 ? 21.469 -39.562 -15.797 1 90.5 20 GLU B C 1
ATOM 3159 O O . GLU B 1 20 ? 21.078 -39.125 -16.891 1 90.5 20 GLU B O 1
ATOM 3164 N N . TYR B 1 21 ? 21.469 -38.875 -14.758 1 92.94 21 TYR B N 1
ATOM 3165 C CA . TYR B 1 21 ? 20.969 -37.5 -14.758 1 92.94 21 TYR B CA 1
ATOM 3166 C C . TYR B 1 21 ? 21.969 -36.562 -15.398 1 92.94 21 TYR B C 1
ATOM 3168 O O . TYR B 1 21 ? 21.578 -35.562 -16.031 1 92.94 21 TYR B O 1
ATOM 3176 N N . ARG B 1 22 ? 23.234 -36.875 -15.258 1 94.81 22 ARG B N 1
ATOM 3177 C CA . ARG B 1 22 ? 24.25 -36.062 -15.938 1 94.81 22 ARG B CA 1
ATOM 3178 C C . ARG B 1 22 ? 24.047 -36.094 -17.453 1 94.81 22 ARG B C 1
ATOM 3180 O O . ARG B 1 22 ? 24.031 -35.062 -18.109 1 94.81 22 ARG B O 1
ATOM 3187 N N . LEU B 1 23 ? 23.859 -37.281 -17.906 1 93.62 23 LEU B N 1
ATOM 3188 C CA . LEU B 1 23 ? 23.672 -37.469 -19.344 1 93.62 23 LEU B CA 1
ATOM 3189 C C . LEU B 1 23 ? 22.375 -36.812 -19.797 1 93.62 23 LEU B C 1
ATOM 3191 O O . LEU B 1 23 ? 22.312 -36.219 -20.875 1 93.62 23 LEU B O 1
ATOM 3195 N N . GLU B 1 24 ? 21.422 -36.969 -19.016 1 93.88 24 GLU B N 1
ATOM 3196 C CA . GLU B 1 24 ? 20.141 -36.375 -19.344 1 93.88 24 GLU B CA 1
ATOM 3197 C C . GLU B 1 24 ? 20.266 -34.844 -19.406 1 93.88 24 GLU B C 1
ATOM 3199 O O . GLU B 1 24 ? 19.719 -34.188 -20.297 1 93.88 24 GLU B O 1
ATOM 3204 N N . LEU B 1 25 ? 20.922 -34.281 -18.516 1 95.62 25 LEU B N 1
ATOM 3205 C CA . LEU B 1 25 ? 21.094 -32.812 -18.484 1 95.62 25 LEU B CA 1
ATOM 3206 C C . LEU B 1 25 ? 21.859 -32.344 -19.719 1 95.62 25 LEU B C 1
ATOM 3208 O O . LEU B 1 25 ? 21.531 -31.312 -20.297 1 95.62 25 LEU B O 1
ATOM 3212 N N . ILE B 1 26 ? 22.906 -33.062 -20.031 1 96.12 26 ILE B N 1
ATOM 3213 C CA . ILE B 1 26 ? 23.688 -32.75 -21.219 1 96.12 26 ILE B CA 1
ATOM 3214 C C . ILE B 1 26 ? 22.781 -32.719 -22.438 1 96.12 26 ILE B C 1
ATOM 3216 O O . ILE B 1 26 ? 22.828 -31.797 -23.25 1 96.12 26 ILE B O 1
ATOM 3220 N N . LYS B 1 27 ? 21.984 -33.719 -22.484 1 94.94 27 LYS B N 1
ATOM 3221 C CA . LYS B 1 27 ? 21.047 -33.812 -23.594 1 94.94 27 LYS B CA 1
ATOM 3222 C C . LYS B 1 27 ? 20.078 -32.625 -23.594 1 94.94 27 LYS B C 1
ATOM 3224 O O . LYS B 1 27 ? 19.797 -32.031 -24.641 1 94.94 27 LYS B O 1
ATOM 3229 N N . CYS B 1 28 ? 19.609 -32.312 -22.469 1 95.88 28 CYS B N 1
ATOM 3230 C CA . CYS B 1 28 ? 18.703 -31.188 -22.344 1 95.88 28 CYS B CA 1
ATOM 3231 C C . CYS B 1 28 ? 19.375 -29.891 -22.812 1 95.88 28 CYS B C 1
ATOM 3233 O O . CYS B 1 28 ? 18.766 -29.125 -23.562 1 95.88 28 CYS B O 1
ATOM 3235 N N . ILE B 1 29 ? 20.547 -29.656 -22.406 1 96.25 29 ILE B N 1
ATOM 3236 C CA . ILE B 1 29 ? 21.297 -28.453 -22.75 1 96.25 29 ILE B CA 1
ATOM 3237 C C . ILE B 1 29 ? 21.484 -28.375 -24.266 1 96.25 29 ILE B C 1
ATOM 3239 O O . ILE B 1 29 ? 21.234 -27.328 -24.875 1 96.25 29 ILE B O 1
ATOM 3243 N N . GLU B 1 30 ? 21.812 -29.5 -24.844 1 94.94 30 GLU B N 1
ATOM 3244 C C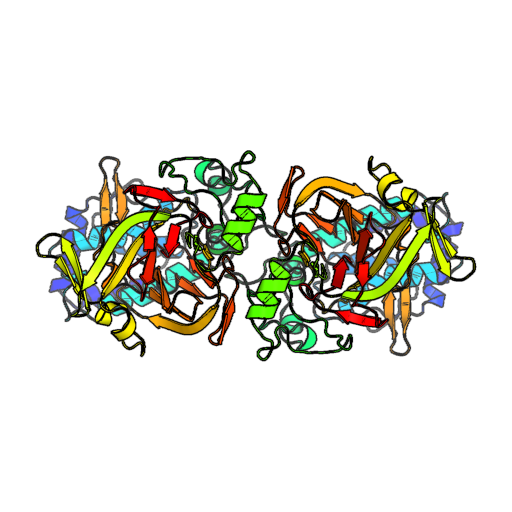A . GLU B 1 30 ? 22.078 -29.547 -26.281 1 94.94 30 GLU B CA 1
ATOM 3245 C C . GLU B 1 30 ? 20.812 -29.266 -27.078 1 94.94 30 GLU B C 1
ATOM 3247 O O . GLU B 1 30 ? 20.844 -28.531 -28.062 1 94.94 30 GLU B O 1
ATOM 3252 N N . LYS B 1 31 ? 19.828 -29.797 -26.594 1 94.62 31 LYS B N 1
ATOM 3253 C CA . LYS B 1 31 ? 18.562 -29.656 -27.312 1 94.62 31 LYS B CA 1
ATOM 3254 C C . LYS B 1 31 ? 17.984 -28.25 -27.141 1 94.62 31 LYS B C 1
ATOM 3256 O O . LYS B 1 31 ? 17.344 -27.719 -28.062 1 94.62 31 LYS B O 1
ATOM 3261 N N . ALA B 1 32 ? 18.203 -27.719 -26.062 1 93.88 32 ALA B N 1
ATOM 3262 C CA . ALA B 1 32 ? 17.625 -26.406 -25.766 1 93.88 32 ALA B CA 1
ATOM 3263 C C . ALA B 1 32 ? 18.188 -25.344 -26.688 1 93.88 32 ALA B C 1
ATOM 3265 O O . ALA B 1 32 ? 17.469 -24.422 -27.094 1 93.88 32 ALA B O 1
ATOM 3266 N N . GLU B 1 33 ? 19.453 -25.375 -26.938 1 93.5 33 GLU B N 1
ATOM 3267 C CA . GLU B 1 33 ? 20.141 -24.344 -27.734 1 93.5 33 GLU B CA 1
ATOM 3268 C C . GLU B 1 33 ? 19.734 -22.953 -27.281 1 93.5 33 GLU B C 1
ATOM 3270 O O . GLU B 1 33 ? 19.375 -22.109 -28.109 1 93.5 33 GLU B O 1
ATOM 3275 N N . TRP B 1 34 ? 19.734 -22.797 -26.094 1 93.81 34 TRP B N 1
ATOM 3276 C CA . TRP B 1 34 ? 19.188 -21.562 -25.547 1 93.81 34 TRP B CA 1
ATOM 3277 C C . TRP B 1 34 ? 20.281 -20.547 -25.266 1 93.81 34 TRP B C 1
ATOM 3279 O O . TRP B 1 34 ? 21.312 -20.891 -24.672 1 93.81 34 TRP B O 1
ATOM 3289 N N . ILE B 1 35 ? 20.031 -19.359 -25.672 1 92.62 35 ILE B N 1
ATOM 3290 C CA . ILE B 1 35 ? 20.891 -18.219 -25.359 1 92.62 35 ILE B CA 1
ATOM 3291 C C . ILE B 1 35 ? 20.219 -17.359 -24.297 1 92.62 35 ILE B C 1
ATOM 3293 O O . ILE B 1 35 ? 19.219 -16.672 -24.562 1 92.62 35 ILE B O 1
ATOM 3297 N N . PRO B 1 36 ? 20.828 -17.406 -23.031 1 91.38 36 PRO B N 1
ATOM 3298 C CA . PRO B 1 36 ? 20.219 -16.609 -21.969 1 91.38 36 PRO B CA 1
ATOM 3299 C C . PRO B 1 36 ? 20.25 -15.109 -22.266 1 91.38 36 PRO B C 1
ATOM 3301 O O . PRO B 1 36 ? 21.156 -14.633 -22.969 1 91.38 36 PRO B O 1
ATOM 3304 N N . PRO B 1 37 ? 19.266 -14.469 -21.734 1 88.19 37 PRO B N 1
ATOM 3305 C CA . PRO B 1 37 ? 19.375 -13.008 -21.781 1 88.19 37 PRO B CA 1
ATOM 3306 C C . PRO B 1 37 ? 20.703 -12.5 -21.234 1 88.19 37 PRO B C 1
ATOM 3308 O O . PRO B 1 37 ? 21.266 -13.094 -20.297 1 88.19 37 PRO B O 1
ATOM 3311 N N . TYR B 1 38 ? 21.25 -11.398 -21.797 1 82.25 38 TYR B N 1
ATOM 3312 C CA . TYR B 1 38 ? 22.484 -10.719 -21.391 1 82.25 38 TYR B CA 1
ATOM 3313 C C . TYR B 1 38 ? 23.703 -11.547 -21.75 1 82.25 38 TYR B C 1
ATOM 3315 O O . TYR B 1 38 ? 24.781 -11.352 -21.188 1 82.25 38 TYR B O 1
ATOM 3323 N N . SER B 1 39 ? 23.469 -12.633 -22.531 1 85.94 39 SER B N 1
ATOM 3324 C CA . SER B 1 39 ? 24.578 -13.422 -23.047 1 85.94 39 SER B CA 1
ATOM 3325 C C . SER B 1 39 ? 24.578 -13.414 -24.578 1 85.94 39 SER B C 1
ATOM 3327 O O . SER B 1 39 ? 23.547 -13.195 -25.203 1 85.94 39 SER B O 1
ATOM 3329 N N . ASP B 1 40 ? 25.688 -13.688 -25.078 1 87.38 40 ASP B N 1
ATOM 3330 C CA . ASP B 1 40 ? 25.828 -13.719 -26.531 1 87.38 40 ASP B CA 1
ATOM 3331 C C . ASP B 1 40 ? 25.859 -15.156 -27.047 1 87.38 40 ASP B C 1
ATOM 3333 O O . ASP B 1 40 ? 25.766 -15.391 -28.266 1 87.38 40 ASP B O 1
ATOM 3337 N N . THR B 1 41 ? 26.078 -16.047 -26.141 1 88.31 41 THR B N 1
ATOM 3338 C CA . THR B 1 41 ? 26.219 -17.422 -26.578 1 88.31 41 THR B CA 1
ATOM 3339 C C . THR B 1 41 ? 25.219 -18.328 -25.859 1 88.31 41 THR B C 1
ATOM 3341 O O . THR B 1 41 ? 24.781 -18.016 -24.75 1 88.31 41 THR B O 1
ATOM 3344 N N . ALA B 1 42 ? 24.953 -19.312 -26.578 1 92.06 42 ALA B N 1
ATOM 3345 C CA . ALA B 1 42 ? 24.078 -20.328 -26.016 1 92.06 42 ALA B CA 1
ATOM 3346 C C . ALA B 1 42 ? 24.797 -21.125 -24.922 1 92.06 42 ALA B C 1
ATOM 3348 O O . ALA B 1 42 ? 26.016 -21.266 -24.953 1 92.06 42 ALA B O 1
ATOM 3349 N N . ILE B 1 43 ? 24.125 -21.656 -24.016 1 94.56 43 ILE B N 1
ATOM 3350 C CA . ILE B 1 43 ? 24.625 -22.656 -23.078 1 94.56 43 ILE B CA 1
ATOM 3351 C C . ILE B 1 43 ? 24.828 -23.984 -23.797 1 94.56 43 ILE B C 1
ATOM 3353 O O . ILE B 1 43 ? 23.891 -24.578 -24.328 1 94.56 43 ILE B O 1
ATOM 3357 N N . SER B 1 44 ? 26.016 -24.453 -23.797 1 94.25 44 SER B N 1
ATOM 3358 C CA . SER B 1 44 ? 26.297 -25.578 -24.656 1 94.25 44 SER B CA 1
ATOM 3359 C C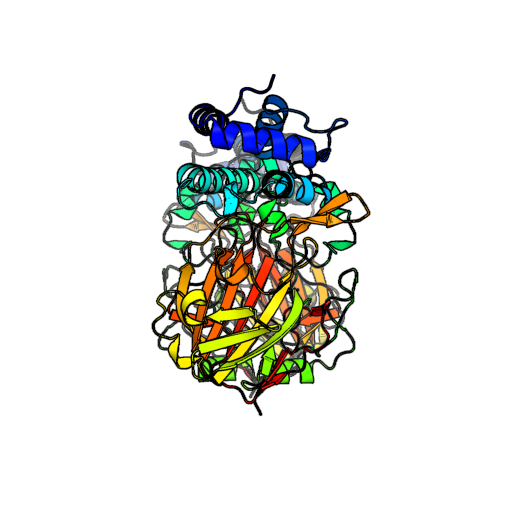 . SER B 1 44 ? 26.828 -26.766 -23.859 1 94.25 44 SER B C 1
ATOM 3361 O O . SER B 1 44 ? 27 -27.859 -24.406 1 94.25 44 SER B O 1
ATOM 3363 N N . ASN B 1 45 ? 27.062 -26.516 -22.641 1 95.62 45 ASN B N 1
ATOM 3364 C CA . ASN B 1 45 ? 27.578 -27.594 -21.812 1 95.62 45 ASN B CA 1
ATOM 3365 C C . ASN B 1 45 ? 27.219 -27.406 -20.344 1 95.62 45 ASN B C 1
ATOM 3367 O O . ASN B 1 45 ? 26.578 -26.422 -19.984 1 95.62 45 ASN B O 1
ATOM 3371 N N . LEU B 1 46 ? 27.688 -28.266 -19.516 1 95.62 46 LEU B N 1
ATOM 3372 C CA . LEU B 1 46 ? 27.344 -28.266 -18.094 1 95.62 46 LEU B CA 1
ATOM 3373 C C . LEU B 1 46 ? 27.953 -27.062 -17.375 1 95.62 46 LEU B C 1
ATOM 3375 O O . LEU B 1 46 ? 27.312 -26.438 -16.531 1 95.62 46 LEU B O 1
ATOM 3379 N N . ASP B 1 47 ? 29.188 -26.766 -17.719 1 94.5 47 ASP B N 1
ATOM 3380 C CA . ASP B 1 47 ? 29.844 -25.625 -17.094 1 94.5 47 ASP B CA 1
ATOM 3381 C C . ASP B 1 47 ? 29.094 -24.328 -17.391 1 94.5 47 ASP B C 1
ATOM 3383 O O . ASP B 1 47 ? 28.922 -23.5 -16.5 1 94.5 47 ASP B O 1
ATOM 3387 N N . GLY B 1 48 ? 28.719 -24.281 -18.547 1 94.62 48 GLY B N 1
ATOM 3388 C CA . GLY B 1 48 ? 27.922 -23.125 -18.906 1 94.62 48 GLY B CA 1
ATOM 3389 C C . GLY B 1 48 ? 26.594 -23.062 -18.172 1 94.62 48 GLY B C 1
ATOM 3390 O O . GLY B 1 48 ? 26.141 -21.984 -17.797 1 94.62 48 GLY B O 1
ATOM 3391 N N . PHE B 1 49 ? 26.062 -24.172 -18.031 1 96.25 49 PHE B N 1
ATOM 3392 C CA . PHE B 1 49 ? 24.797 -24.266 -17.297 1 96.25 49 PHE B CA 1
ATOM 3393 C C . PHE B 1 49 ? 24.984 -23.828 -15.844 1 96.25 49 PHE B C 1
ATOM 3395 O O . PHE B 1 49 ? 24.203 -23.031 -15.328 1 96.25 49 PHE B O 1
ATOM 3402 N N . TYR B 1 50 ? 26.031 -24.297 -15.195 1 95.56 50 TYR B N 1
ATOM 3403 C CA . TYR B 1 50 ? 26.312 -23.922 -13.812 1 95.56 50 TYR B CA 1
ATOM 3404 C C . TYR B 1 50 ? 26.625 -22.438 -13.695 1 95.56 50 TYR B C 1
ATOM 3406 O O . TYR B 1 50 ? 26.219 -21.781 -12.734 1 95.56 50 TYR B O 1
ATOM 3414 N N . GLU B 1 51 ? 27.297 -21.969 -14.664 1 94.19 51 GLU B N 1
ATOM 3415 C CA . GLU B 1 51 ? 27.609 -20.547 -14.68 1 94.19 51 GLU B CA 1
ATOM 3416 C C . GLU B 1 51 ? 26.328 -19.703 -14.781 1 94.19 51 GLU B C 1
ATOM 3418 O O . GLU B 1 51 ? 26.203 -18.672 -14.117 1 94.19 51 GLU B O 1
ATOM 3423 N N . TYR B 1 52 ? 25.547 -20.156 -15.641 1 94.5 52 TYR B N 1
ATOM 3424 C CA . TYR B 1 52 ? 24.25 -19.5 -15.789 1 94.5 52 TYR B CA 1
ATOM 3425 C C . TYR B 1 52 ? 23.5 -19.484 -14.461 1 94.5 52 TYR B C 1
ATOM 3427 O O . TYR B 1 52 ? 22.953 -18.453 -14.07 1 94.5 52 TYR B O 1
ATOM 3435 N N . LEU B 1 53 ? 23.5 -20.562 -13.758 1 94.56 53 LEU B N 1
ATOM 3436 C CA . LEU B 1 53 ? 22.781 -20.672 -12.484 1 94.56 53 LEU B CA 1
ATOM 3437 C C . LEU B 1 53 ? 23.406 -19.734 -11.445 1 94.56 53 LEU B C 1
ATOM 3439 O O . LEU B 1 53 ? 22.688 -19.125 -10.648 1 94.56 53 LEU B O 1
ATOM 3443 N N . ASP B 1 54 ? 24.703 -19.641 -11.492 1 93.88 54 ASP B N 1
ATOM 3444 C CA . ASP B 1 54 ? 25.391 -18.75 -10.586 1 93.88 54 ASP B CA 1
ATOM 3445 C C . ASP B 1 54 ? 25.031 -17.281 -10.875 1 93.88 54 ASP B C 1
ATOM 3447 O O . ASP B 1 54 ? 24.766 -16.516 -9.953 1 93.88 54 ASP B O 1
ATOM 3451 N N . LYS B 1 55 ? 25.016 -17.016 -12.039 1 90.81 55 LYS B N 1
ATOM 3452 C CA . LYS B 1 55 ? 24.719 -15.648 -12.453 1 90.81 55 LYS B CA 1
ATOM 3453 C C . LYS B 1 55 ? 23.297 -15.25 -12.094 1 90.81 55 LYS B C 1
ATOM 3455 O O . LYS B 1 55 ? 23.047 -14.109 -11.703 1 90.81 55 LYS B O 1
ATOM 3460 N N . MET B 1 56 ? 22.5 -16.125 -12.266 1 90.06 56 MET B N 1
ATOM 3461 C CA . MET B 1 56 ? 21.078 -15.883 -12 1 90.06 56 MET B CA 1
ATOM 3462 C C . MET B 1 56 ? 20.875 -15.422 -10.555 1 90.06 56 MET B C 1
ATOM 3464 O O . MET B 1 56 ? 20.016 -14.594 -10.289 1 90.06 56 MET B O 1
ATOM 3468 N N . LEU B 1 57 ? 21.641 -15.859 -9.609 1 90.44 57 LEU B N 1
ATOM 3469 C CA . LEU B 1 57 ? 21.438 -15.617 -8.188 1 90.44 57 LEU B CA 1
ATOM 3470 C C . LEU B 1 57 ? 21.844 -14.195 -7.816 1 90.44 57 LEU B C 1
ATOM 3472 O O . LEU B 1 57 ? 21.531 -13.719 -6.723 1 90.44 57 LEU B O 1
ATOM 3476 N N . VAL B 1 58 ? 22.5 -13.523 -8.852 1 89.69 58 VAL B N 1
ATOM 3477 C CA . VAL B 1 58 ? 23.016 -12.211 -8.477 1 89.69 58 VAL B CA 1
ATOM 3478 C C . VAL B 1 58 ? 22.688 -11.195 -9.57 1 89.69 58 VAL B C 1
ATOM 3480 O O . VAL B 1 58 ? 23.156 -10.062 -9.539 1 89.69 58 VAL B O 1
ATOM 3483 N N . THR B 1 59 ? 22.016 -11.688 -10.492 1 90.88 59 THR B N 1
ATOM 3484 C CA . THR B 1 59 ? 21.703 -10.781 -11.586 1 90.88 59 THR B CA 1
ATOM 3485 C C . THR B 1 59 ? 20.578 -9.836 -11.195 1 90.88 59 THR B C 1
ATOM 3487 O O . THR B 1 59 ? 19.484 -10.273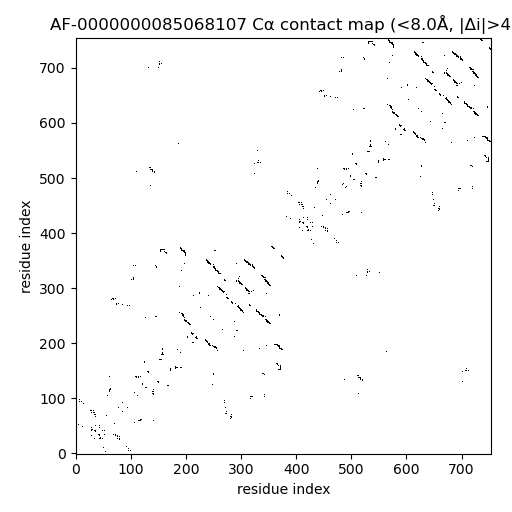 -10.828 1 90.88 59 THR B O 1
ATOM 3490 N N . THR B 1 60 ? 20.844 -8.578 -11.336 1 90.75 60 THR B N 1
ATOM 3491 C CA . THR B 1 60 ? 19.844 -7.547 -11.109 1 90.75 60 THR B CA 1
ATOM 3492 C C . THR B 1 60 ? 18.875 -7.473 -12.289 1 90.75 60 THR B C 1
ATOM 3494 O O . THR B 1 60 ? 19.297 -7.355 -13.445 1 90.75 60 THR B O 1
ATOM 3497 N N . PRO B 1 61 ? 17.578 -7.648 -12.039 1 90.19 61 PRO B N 1
ATOM 3498 C CA . PRO B 1 61 ? 16.641 -7.473 -13.148 1 90.19 61 PRO B CA 1
ATOM 3499 C C . PRO B 1 61 ? 16.75 -6.094 -13.797 1 90.19 61 PRO B C 1
ATOM 3501 O O . PRO B 1 61 ? 16.75 -5.074 -13.102 1 90.19 61 PRO B O 1
ATOM 3504 N N . ALA B 1 62 ? 16.812 -6.062 -15.078 1 86.38 62 ALA B N 1
ATOM 3505 C CA . ALA B 1 62 ? 17.016 -4.797 -15.781 1 86.38 62 ALA B CA 1
ATOM 3506 C C . ALA B 1 62 ? 15.867 -4.535 -16.766 1 86.38 62 ALA B C 1
ATOM 3508 O O . ALA B 1 62 ? 15.617 -3.387 -17.141 1 86.38 62 ALA B O 1
ATOM 3509 N N . ASP B 1 63 ? 15.242 -5.59 -17.188 1 83.69 63 ASP B N 1
ATOM 3510 C CA . ASP B 1 63 ? 14.109 -5.465 -18.109 1 83.69 63 ASP B CA 1
ATOM 3511 C C . ASP B 1 63 ? 13.258 -6.73 -18.109 1 83.69 63 ASP B C 1
ATOM 3513 O O . ASP B 1 63 ? 13.477 -7.629 -17.281 1 83.69 63 ASP B O 1
ATOM 3517 N N . SER B 1 64 ? 12.344 -6.824 -18.984 1 77.44 64 SER B N 1
ATOM 3518 C CA . SER B 1 64 ? 11.359 -7.898 -18.969 1 77.44 64 SER B CA 1
ATOM 3519 C C . SER B 1 64 ? 11.984 -9.227 -19.359 1 77.44 64 SER B C 1
ATOM 3521 O O . SER B 1 64 ? 11.43 -10.297 -19.078 1 77.44 64 SER B O 1
ATOM 3523 N N . THR B 1 65 ? 13.109 -9.227 -20.016 1 82.5 65 THR B N 1
ATOM 3524 C CA . THR B 1 65 ? 13.766 -10.469 -20.406 1 82.5 65 THR B CA 1
ATOM 3525 C C . THR B 1 65 ? 14.328 -11.195 -19.203 1 82.5 65 THR B C 1
ATOM 3527 O O . THR B 1 65 ? 14.703 -12.367 -19.281 1 82.5 65 THR B O 1
ATOM 3530 N N . PHE B 1 66 ? 14.344 -10.461 -18.156 1 86.38 66 PHE B N 1
ATOM 3531 C CA . PHE B 1 66 ? 14.758 -11.102 -16.922 1 86.38 66 PHE B CA 1
ATOM 3532 C C . PHE B 1 66 ? 13.906 -12.328 -16.625 1 86.38 66 PHE B C 1
ATOM 3534 O O . PHE B 1 66 ? 14.406 -13.328 -16.094 1 86.38 66 PHE B O 1
ATOM 3541 N N . SER B 1 67 ? 12.711 -12.273 -16.969 1 84.38 67 SER B N 1
ATOM 3542 C CA . SER B 1 67 ? 11.836 -13.422 -16.781 1 84.38 67 SER B CA 1
ATOM 3543 C C . SER B 1 67 ? 12.328 -14.633 -17.562 1 84.38 67 SER B C 1
ATOM 3545 O O . SER B 1 67 ? 12.227 -15.766 -17.094 1 84.38 67 SER B O 1
ATOM 3547 N N . ASP B 1 68 ? 12.867 -14.438 -18.688 1 87.69 68 ASP B N 1
ATOM 3548 C CA . ASP B 1 68 ? 13.453 -15.516 -19.484 1 87.69 68 ASP B CA 1
ATOM 3549 C C . ASP B 1 68 ? 14.617 -16.172 -18.75 1 87.69 68 ASP B C 1
ATOM 3551 O O . ASP B 1 68 ? 14.781 -17.391 -18.812 1 87.69 68 ASP B O 1
ATOM 3555 N N . LEU B 1 69 ? 15.336 -15.25 -18.234 1 87.88 69 LEU B N 1
ATOM 3556 C CA . LEU B 1 69 ? 16.484 -15.773 -17.5 1 87.88 69 LEU B CA 1
ATOM 3557 C C . LEU B 1 69 ? 16.031 -16.734 -16.391 1 87.88 69 LEU B C 1
ATOM 3559 O O . LEU B 1 69 ? 16.609 -17.812 -16.234 1 87.88 69 LEU B O 1
ATOM 3563 N N . PHE B 1 70 ? 15.078 -16.422 -15.797 1 86 70 PHE B N 1
ATOM 3564 C CA . PHE B 1 70 ? 14.57 -17.234 -14.703 1 86 70 PHE B CA 1
ATOM 3565 C C . PHE B 1 70 ? 13.93 -18.516 -15.227 1 86 70 PHE B C 1
ATOM 3567 O O . PHE B 1 70 ? 14.102 -19.594 -14.648 1 86 70 PHE B O 1
ATOM 3574 N N . HIS B 1 71 ? 13.289 -18.453 -16.328 1 89 71 HIS B N 1
ATOM 3575 C CA . HIS B 1 71 ? 12.602 -19.594 -16.906 1 89 71 HIS B CA 1
ATOM 3576 C C . HIS B 1 71 ? 13.594 -20.562 -17.562 1 89 71 HIS B C 1
ATOM 3578 O O . HIS B 1 71 ? 13.242 -21.703 -17.859 1 89 71 HIS B O 1
ATOM 3584 N N . GLY B 1 72 ? 14.758 -20.078 -17.719 1 91.31 72 GLY B N 1
ATOM 3585 C CA . GLY B 1 72 ? 15.758 -20.844 -18.453 1 91.31 72 GLY B CA 1
ATOM 3586 C C . GLY B 1 72 ? 15.977 -22.234 -17.906 1 91.31 72 GLY B C 1
ATOM 3587 O O . GLY B 1 72 ? 16.047 -23.203 -18.672 1 91.31 72 GLY B O 1
ATOM 3588 N N . ILE B 1 73 ? 16.047 -22.281 -16.656 1 91.31 73 ILE B N 1
ATOM 3589 C CA . ILE B 1 73 ? 16.328 -23.578 -16.062 1 91.31 73 ILE B CA 1
ATOM 3590 C C . ILE B 1 73 ? 15.164 -24.531 -16.344 1 91.31 73 ILE B C 1
ATOM 3592 O O . ILE B 1 73 ? 15.375 -25.688 -16.688 1 91.31 73 ILE B O 1
ATOM 3596 N N . TYR B 1 74 ? 14.062 -24.094 -16.25 1 88.94 74 TYR B N 1
ATOM 3597 C CA . TYR B 1 74 ? 12.883 -24.922 -16.5 1 88.94 74 TYR B CA 1
ATOM 3598 C C . TYR B 1 74 ? 12.805 -25.328 -17.969 1 88.94 74 TYR B C 1
ATOM 3600 O O . TYR B 1 74 ? 12.477 -26.469 -18.281 1 88.94 74 TYR B O 1
ATOM 3608 N N . PHE B 1 75 ? 13.07 -24.422 -18.781 1 91.5 75 PHE B N 1
ATOM 3609 C CA . PHE B 1 75 ? 13.094 -24.703 -20.203 1 91.5 75 PHE B CA 1
ATOM 3610 C C . PHE B 1 75 ? 14.125 -25.781 -20.531 1 91.5 75 PHE B C 1
ATOM 3612 O O . PHE B 1 75 ? 13.812 -26.766 -21.203 1 91.5 75 PHE B O 1
ATOM 3619 N N . ILE B 1 76 ? 15.258 -25.625 -20.016 1 93.88 76 ILE B N 1
ATOM 3620 C CA . ILE B 1 76 ? 16.344 -26.547 -20.344 1 93.88 76 ILE B CA 1
ATOM 3621 C C . ILE B 1 76 ? 16.016 -27.953 -19.844 1 93.88 76 ILE B C 1
ATOM 3623 O O . ILE B 1 76 ? 16.078 -28.906 -20.609 1 93.88 76 ILE B O 1
ATOM 3627 N N . ILE B 1 77 ? 15.586 -28.016 -18.688 1 90.62 77 ILE B N 1
ATOM 3628 C CA . ILE B 1 77 ? 15.414 -29.359 -18.125 1 90.62 77 ILE B CA 1
ATOM 3629 C C . ILE B 1 77 ? 14.188 -30.031 -18.75 1 90.62 77 ILE B C 1
ATOM 3631 O O . ILE B 1 77 ? 14 -31.234 -18.609 1 90.62 77 ILE B O 1
ATOM 3635 N N . SER B 1 78 ? 13.422 -29.328 -19.391 1 88.69 78 SER B N 1
ATOM 3636 C CA . SER B 1 78 ? 12.234 -29.891 -20.016 1 88.69 78 SER B CA 1
ATOM 3637 C C . SER B 1 78 ? 12.547 -30.438 -21.406 1 88.69 78 SER B C 1
ATOM 3639 O O . SER B 1 78 ? 11.695 -31.062 -22.047 1 88.69 78 SER B O 1
ATOM 3641 N N . GLN B 1 79 ? 13.633 -30.203 -21.984 1 90.5 79 GLN B N 1
ATOM 3642 C CA . GLN B 1 79 ? 13.977 -30.562 -23.359 1 90.5 79 GLN B CA 1
ATOM 3643 C C . GLN B 1 79 ? 14.281 -32.062 -23.469 1 90.5 79 GLN B C 1
ATOM 3645 O O . GLN B 1 79 ? 14.469 -32.562 -24.578 1 90.5 79 GLN B O 1
ATOM 3650 N N . GLY B 1 80 ? 14.258 -32.688 -22.438 1 85.62 80 GLY B N 1
ATOM 3651 C CA . GLY B 1 80 ? 14.547 -34.125 -22.453 1 85.62 80 GLY B CA 1
ATOM 3652 C C . GLY B 1 80 ? 13.328 -35 -22.219 1 85.62 80 GLY B C 1
ATOM 3653 O O . GLY B 1 80 ? 12.297 -34.812 -22.875 1 85.62 80 GLY B O 1
ATOM 3654 N N . SER B 1 81 ? 13.531 -35.938 -21.406 1 81.19 81 SER B N 1
ATOM 3655 C CA . SER B 1 81 ? 12.469 -36.906 -21.156 1 81.19 81 SER B CA 1
ATOM 3656 C C . SER B 1 81 ? 11.617 -36.5 -19.969 1 81.19 81 SER B C 1
ATOM 3658 O O . SER B 1 81 ? 10.859 -37.312 -19.422 1 81.19 81 SER B O 1
ATOM 3660 N N . ASN B 1 82 ? 11.875 -35.312 -19.453 1 76.94 82 ASN B N 1
ATOM 3661 C CA . ASN B 1 82 ? 11.188 -34.719 -18.312 1 76.94 82 ASN B CA 1
ATOM 3662 C C . ASN B 1 82 ? 11.508 -35.469 -17.031 1 76.94 82 ASN B C 1
ATOM 3664 O O . ASN B 1 82 ? 10.711 -35.5 -16.094 1 76.94 82 ASN B O 1
ATOM 3668 N N . LYS B 1 83 ? 12.594 -36.094 -16.938 1 78.38 83 LYS B N 1
ATOM 3669 C CA . LYS B 1 83 ? 13.023 -36.844 -15.758 1 78.38 83 LYS B CA 1
ATOM 3670 C C . LYS B 1 83 ? 13.227 -35.938 -14.555 1 78.38 83 LYS B C 1
ATOM 3672 O O . LYS B 1 83 ? 12.914 -36.312 -13.422 1 78.38 83 LYS B O 1
ATOM 3677 N N . PHE B 1 84 ? 13.695 -34.906 -14.836 1 84.38 84 PHE B N 1
ATOM 3678 C CA . PHE B 1 84 ? 13.984 -34 -13.742 1 84.38 84 PHE B CA 1
ATOM 3679 C C . PHE B 1 84 ? 12.695 -33.562 -13.039 1 84.38 84 PHE B C 1
ATOM 3681 O O . PHE B 1 84 ? 12.656 -33.469 -11.812 1 84.38 84 PHE B O 1
ATOM 3688 N N . GLN B 1 85 ? 11.695 -33.438 -13.797 1 77.56 85 GLN B N 1
ATOM 3689 C CA . GLN B 1 85 ? 10.438 -32.938 -13.242 1 77.56 85 GLN B CA 1
ATOM 3690 C C . GLN B 1 85 ? 9.578 -34.094 -12.719 1 77.56 85 GLN B C 1
ATOM 3692 O O . GLN B 1 85 ? 8.812 -33.938 -11.773 1 77.56 85 GLN B O 1
ATOM 3697 N N . LYS B 1 86 ? 9.742 -35.281 -13.203 1 76.62 86 LYS B N 1
ATOM 3698 C CA . LYS B 1 86 ? 8.727 -36.281 -12.977 1 76.62 86 LYS B CA 1
ATOM 3699 C C . LYS B 1 86 ? 9.305 -37.5 -12.227 1 76.62 86 LYS B C 1
ATOM 3701 O O . LYS B 1 86 ? 8.562 -38.312 -11.68 1 76.62 86 LYS B O 1
ATOM 3706 N N . ASP B 1 87 ? 10.609 -37.562 -12.266 1 79.75 87 ASP B N 1
ATOM 3707 C CA . ASP B 1 87 ? 11.18 -38.75 -11.625 1 79.75 87 ASP B CA 1
ATOM 3708 C C . ASP B 1 87 ? 11.125 -38.625 -10.102 1 79.75 87 ASP B C 1
ATOM 3710 O O . ASP B 1 87 ? 11.844 -37.844 -9.508 1 79.75 87 ASP B O 1
ATOM 3714 N N . PRO B 1 88 ? 10.352 -39.375 -9.477 1 76.88 88 PRO B N 1
ATOM 3715 C CA . PRO B 1 88 ? 10.242 -39.312 -8.016 1 76.88 88 PRO B CA 1
ATOM 3716 C C . PRO B 1 88 ? 11.523 -39.75 -7.312 1 76.88 88 PRO B C 1
ATOM 3718 O O . PRO B 1 88 ? 11.727 -39.438 -6.137 1 76.88 88 PRO B O 1
ATOM 3721 N N . ASN B 1 89 ? 12.352 -40.438 -7.988 1 77.38 89 ASN B N 1
ATOM 3722 C CA . ASN B 1 89 ? 13.586 -40.906 -7.379 1 77.38 89 ASN B CA 1
ATOM 3723 C C . ASN B 1 89 ? 14.656 -39.812 -7.359 1 77.38 89 ASN B C 1
ATOM 3725 O O . ASN B 1 89 ? 15.734 -40 -6.785 1 77.38 89 ASN B O 1
ATOM 3729 N N . PHE B 1 90 ? 14.32 -38.75 -7.902 1 82.69 90 PHE B N 1
ATOM 3730 C CA . PHE B 1 90 ? 15.297 -37.656 -7.883 1 82.69 90 PHE B CA 1
ATOM 3731 C C . PHE B 1 90 ? 14.844 -36.562 -6.949 1 82.69 90 PHE B C 1
ATOM 3733 O O . PHE B 1 90 ? 14.797 -35.375 -7.34 1 82.69 90 PHE B O 1
ATOM 3740 N N . ALA B 1 91 ? 14.633 -36.938 -5.812 1 82.69 91 ALA B N 1
ATOM 3741 C CA . ALA B 1 91 ? 14.148 -36.031 -4.773 1 82.69 91 ALA B CA 1
ATOM 3742 C C . ALA B 1 91 ? 15.195 -34.969 -4.453 1 82.69 91 ALA B C 1
ATOM 3744 O O . ALA B 1 91 ? 14.844 -33.844 -4.121 1 82.69 91 ALA B O 1
ATOM 3745 N N . GLU B 1 92 ? 16.422 -35.281 -4.602 1 87.38 92 GLU B N 1
ATOM 3746 C CA . GLU B 1 92 ? 17.516 -34.344 -4.305 1 87.38 92 GLU B CA 1
ATOM 3747 C C . GLU B 1 92 ? 17.438 -33.125 -5.215 1 87.38 92 GLU B C 1
ATOM 3749 O O . GLU B 1 92 ? 17.719 -32 -4.773 1 87.38 92 GLU B O 1
ATOM 3754 N N . PHE B 1 93 ? 17.141 -33.406 -6.457 1 89.31 93 PHE B N 1
ATOM 3755 C CA . PHE B 1 93 ? 17.062 -32.281 -7.391 1 89.31 93 PHE B CA 1
ATOM 3756 C C . PHE B 1 93 ? 15.891 -31.359 -7.043 1 89.31 93 PHE B C 1
ATOM 3758 O O . PHE B 1 93 ? 16.016 -30.141 -7.082 1 89.31 93 PHE B O 1
ATOM 3765 N N . LYS B 1 94 ? 14.844 -31.969 -6.699 1 83.19 94 LYS B N 1
ATOM 3766 C CA . LYS B 1 94 ? 13.68 -31.188 -6.305 1 83.19 94 LYS B CA 1
ATOM 3767 C C . LYS B 1 94 ? 13.992 -30.328 -5.082 1 83.19 94 LYS B C 1
ATOM 3769 O O . LYS B 1 94 ? 13.641 -29.141 -5.051 1 83.19 94 LYS B O 1
ATOM 3774 N N . ASN B 1 95 ? 14.555 -30.906 -4.125 1 83.81 95 ASN B N 1
ATOM 3775 C CA . ASN B 1 95 ? 14.945 -30.172 -2.932 1 83.81 95 ASN B CA 1
ATOM 3776 C C . ASN B 1 95 ? 15.922 -29.047 -3.262 1 83.81 95 ASN B C 1
ATOM 3778 O O . ASN B 1 95 ? 15.836 -27.953 -2.693 1 83.81 95 ASN B O 1
ATOM 3782 N N . TRP B 1 96 ? 16.859 -29.375 -4.145 1 89.5 96 TRP B N 1
ATOM 3783 C CA . TRP B 1 96 ? 17.812 -28.359 -4.582 1 89.5 96 TRP B CA 1
ATOM 3784 C C . TRP B 1 96 ? 17.094 -27.188 -5.258 1 89.5 96 TRP B C 1
ATOM 3786 O O . TRP B 1 96 ? 17.422 -26.031 -5.008 1 89.5 96 TRP B O 1
ATOM 3796 N N . MET B 1 97 ? 16.156 -27.609 -6.074 1 87.88 97 MET B N 1
ATOM 3797 C CA . MET B 1 97 ? 15.398 -26.594 -6.785 1 87.88 97 MET B CA 1
ATOM 3798 C C . MET B 1 97 ? 14.672 -25.672 -5.809 1 87.88 97 MET B C 1
ATOM 3800 O O . MET B 1 97 ? 14.633 -24.453 -6.008 1 87.88 97 MET B O 1
ATOM 3804 N N . VAL B 1 98 ? 14.148 -26.172 -4.801 1 81.81 98 VAL B N 1
ATOM 3805 C CA . VAL B 1 98 ? 13.453 -25.406 -3.775 1 81.81 98 VAL B CA 1
ATOM 3806 C C . VAL B 1 98 ? 14.422 -24.406 -3.133 1 81.81 98 VAL B C 1
ATOM 3808 O O . VAL B 1 98 ? 14.117 -23.219 -3.041 1 81.81 98 VAL B O 1
ATOM 3811 N N . LEU B 1 99 ? 15.562 -24.859 -2.744 1 84 99 LEU B N 1
ATOM 3812 C CA . LEU B 1 99 ? 16.562 -24.016 -2.104 1 84 99 LEU B CA 1
ATOM 3813 C C . LEU B 1 99 ? 17.062 -22.953 -3.072 1 84 99 LEU B C 1
ATOM 3815 O O . LEU B 1 99 ? 17.281 -21.797 -2.682 1 84 99 LEU B O 1
ATOM 3819 N N . TYR B 1 100 ? 17.297 -23.453 -4.297 1 90.25 100 TYR B N 1
ATOM 3820 C CA . TYR B 1 100 ? 17.797 -22.531 -5.316 1 90.25 100 TYR B CA 1
ATOM 3821 C C . TYR B 1 100 ? 16.812 -21.391 -5.551 1 90.25 100 TYR B C 1
ATOM 3823 O O . TYR B 1 100 ? 17.219 -20.219 -5.594 1 90.25 100 TYR B O 1
ATOM 3831 N N . THR B 1 101 ? 15.555 -21.734 -5.637 1 86.69 101 THR B N 1
ATOM 3832 C CA . THR B 1 101 ? 14.547 -20.703 -5.895 1 86.69 101 THR B CA 1
ATOM 3833 C C . THR B 1 101 ? 14.359 -19.812 -4.668 1 86.69 101 THR B C 1
ATOM 3835 O O . THR B 1 101 ? 14.078 -18.625 -4.801 1 86.69 101 THR B O 1
ATOM 3838 N N . GLN B 1 102 ? 14.5 -20.312 -3.529 1 83.19 102 GLN B N 1
ATOM 3839 C CA . GLN B 1 102 ? 14.445 -19.516 -2.312 1 83.19 102 GLN B CA 1
ATOM 3840 C C . GLN B 1 102 ? 15.57 -18.484 -2.283 1 83.19 102 GLN B C 1
ATOM 3842 O O . GLN B 1 102 ? 15.352 -17.328 -1.905 1 83.19 102 GLN B O 1
ATOM 3847 N N . GLN B 1 103 ? 16.766 -18.953 -2.627 1 87.56 103 GLN B N 1
ATOM 3848 C CA . GLN B 1 103 ? 17.906 -18.031 -2.676 1 87.56 103 GLN B CA 1
ATOM 3849 C C . GLN B 1 103 ? 17.688 -16.938 -3.721 1 87.56 103 GLN B C 1
ATOM 3851 O O . GLN B 1 103 ? 18.016 -15.781 -3.488 1 87.56 103 GLN B O 1
ATOM 3856 N N . PHE B 1 104 ? 17.188 -17.438 -4.77 1 89.31 104 PHE B N 1
ATOM 3857 C CA . PHE B 1 104 ? 16.859 -16.5 -5.828 1 89.31 104 PHE B CA 1
ATOM 3858 C C . PHE B 1 104 ? 15.859 -15.461 -5.332 1 89.31 104 PHE B C 1
ATOM 3860 O O . PHE B 1 104 ? 16.062 -14.258 -5.527 1 89.31 104 PHE B O 1
ATOM 3867 N N . GLY B 1 105 ? 14.828 -15.875 -4.746 1 87.56 105 GLY B N 1
ATOM 3868 C CA . GLY B 1 105 ? 13.836 -14.984 -4.172 1 87.56 105 GLY B CA 1
ATOM 3869 C C . GLY B 1 105 ? 14.414 -14.031 -3.145 1 87.56 105 GLY B C 1
ATOM 3870 O O . GLY B 1 105 ? 14.039 -12.859 -3.098 1 87.56 105 GLY B O 1
ATOM 3871 N N . ALA B 1 106 ? 15.32 -14.555 -2.346 1 86.94 106 ALA B N 1
ATOM 3872 C CA . ALA B 1 106 ? 15.969 -13.727 -1.334 1 86.94 106 ALA B CA 1
ATOM 3873 C C . ALA B 1 106 ? 16.766 -12.602 -1.979 1 86.94 106 ALA B C 1
ATOM 3875 O O . ALA B 1 106 ? 16.797 -11.477 -1.469 1 86.94 106 ALA B O 1
ATOM 3876 N N . PHE B 1 107 ? 17.516 -12.883 -3.018 1 90.56 107 PHE B N 1
ATOM 3877 C CA . PHE B 1 107 ? 18.25 -11.852 -3.734 1 90.56 107 PHE B CA 1
ATOM 3878 C C . PHE B 1 107 ? 17.312 -10.758 -4.223 1 90.56 107 PHE B C 1
ATOM 3880 O O . PHE B 1 107 ? 17.625 -9.57 -4.105 1 90.56 107 PHE B O 1
ATOM 3887 N N . LEU B 1 108 ? 16.125 -11.242 -4.719 1 92.12 108 LEU B N 1
ATOM 3888 C CA . LEU B 1 108 ? 15.172 -10.289 -5.273 1 92.12 108 LEU B CA 1
ATOM 3889 C C . LEU B 1 108 ? 14.555 -9.438 -4.172 1 92.12 108 LEU B C 1
ATOM 3891 O O . LEU B 1 108 ? 13.922 -8.414 -4.453 1 92.12 108 LEU B O 1
ATOM 3895 N N . ASN B 1 109 ? 14.781 -9.742 -2.918 1 89.75 109 ASN B N 1
ATOM 3896 C CA . ASN B 1 109 ? 14.336 -8.945 -1.776 1 89.75 109 ASN B CA 1
ATOM 3897 C C . ASN B 1 109 ? 15.453 -8.047 -1.255 1 89.75 109 ASN B C 1
ATOM 3899 O O . ASN B 1 109 ? 15.234 -7.254 -0.332 1 89.75 109 ASN B O 1
ATOM 3903 N N . SER B 1 110 ? 16.578 -8.156 -1.871 1 89.25 110 SER B N 1
ATOM 3904 C CA . SER B 1 110 ? 17.719 -7.391 -1.391 1 89.25 110 SER B CA 1
ATOM 3905 C C . SER B 1 110 ? 17.797 -6.031 -2.076 1 89.25 110 SER B C 1
ATOM 3907 O O . SER B 1 110 ? 17.281 -5.852 -3.178 1 89.25 110 SER B O 1
ATOM 3909 N N . PRO B 1 111 ? 18.5 -5.059 -1.452 1 87.44 111 PRO B N 1
ATOM 3910 C CA . PRO B 1 111 ? 18.672 -3.744 -2.076 1 87.44 111 PRO B CA 1
ATOM 3911 C C . PRO B 1 111 ? 19.438 -3.814 -3.402 1 87.44 111 PRO B C 1
ATOM 3913 O O . PRO B 1 111 ? 19.141 -3.043 -4.32 1 87.44 111 PRO B O 1
ATOM 3916 N N . GLN B 1 112 ? 20.297 -4.727 -3.561 1 89.94 112 GLN B N 1
ATOM 3917 C CA . GLN B 1 112 ? 21.062 -4.871 -4.793 1 89.94 112 GLN B CA 1
ATOM 3918 C C . GLN B 1 112 ? 20.156 -5.199 -5.973 1 89.94 112 GLN B C 1
ATOM 3920 O O . GLN B 1 112 ? 20.469 -4.852 -7.117 1 89.94 112 GLN B O 1
ATOM 3925 N N . SER B 1 113 ? 19.094 -5.824 -5.707 1 92.12 113 SER B N 1
ATOM 3926 C CA . SER B 1 113 ? 18.203 -6.254 -6.773 1 92.12 113 SER B CA 1
ATOM 3927 C C . SER B 1 113 ? 17.469 -5.066 -7.395 1 92.12 113 SER B C 1
ATOM 3929 O O . SER B 1 113 ? 16.844 -5.203 -8.445 1 92.12 113 SER B O 1
ATOM 3931 N N . SER B 1 114 ? 17.531 -3.891 -6.781 1 90.38 114 SER B N 1
ATOM 3932 C CA . SER B 1 114 ? 16.812 -2.725 -7.277 1 90.38 114 SER B CA 1
ATOM 3933 C C . SER B 1 114 ? 17.75 -1.733 -7.953 1 90.38 114 SER B C 1
ATOM 3935 O O . SER B 1 114 ? 17.375 -0.593 -8.227 1 90.38 114 SER B O 1
ATOM 3937 N N . ASN B 1 115 ? 18.891 -2.098 -8.305 1 88.88 115 ASN B N 1
ATOM 3938 C CA . ASN B 1 115 ? 19.891 -1.186 -8.828 1 88.88 115 ASN B CA 1
ATOM 3939 C C . ASN B 1 115 ? 19.578 -0.754 -10.258 1 88.88 115 ASN B C 1
ATOM 3941 O O . ASN B 1 115 ? 20.125 0.233 -10.75 1 88.88 115 ASN B O 1
ATOM 3945 N N . ASP B 1 116 ? 18.703 -1.486 -10.961 1 89.56 116 ASP B N 1
ATOM 3946 C CA . ASP B 1 116 ? 18.422 -1.184 -12.359 1 89.56 116 ASP B CA 1
ATOM 3947 C C . ASP B 1 116 ? 16.922 -1.243 -12.648 1 89.56 116 ASP B C 1
ATOM 3949 O O . ASP B 1 116 ? 16.484 -1.871 -13.617 1 89.56 116 ASP B O 1
ATOM 3953 N N . LEU B 1 117 ? 16.219 -0.555 -11.812 1 90.12 117 LEU B N 1
ATOM 3954 C CA . LEU B 1 117 ? 14.758 -0.584 -11.953 1 90.12 117 LEU B CA 1
ATOM 3955 C C . LEU B 1 117 ? 14.297 0.416 -13.008 1 90.12 117 LEU B C 1
ATOM 3957 O O . LEU B 1 117 ? 13.133 0.412 -13.406 1 90.12 117 LEU B O 1
ATOM 3961 N N . GLN B 1 118 ? 15.172 1.26 -13.492 1 86.94 118 GLN B N 1
ATOM 3962 C CA . GLN B 1 118 ? 14.773 2.383 -14.336 1 86.94 118 GLN B CA 1
ATOM 3963 C C . GLN B 1 118 ? 14.094 1.898 -15.617 1 86.94 118 GLN B C 1
ATOM 3965 O O . GLN B 1 118 ? 13.117 2.494 -16.062 1 86.94 118 GLN B O 1
ATOM 3970 N N . SER B 1 119 ? 14.664 0.828 -16.219 1 84.56 119 SER B N 1
ATOM 3971 C CA . SER B 1 119 ? 14.07 0.301 -17.438 1 84.56 119 SER B CA 1
ATOM 3972 C C . SER B 1 119 ? 12.633 -0.153 -17.203 1 84.56 119 SER B C 1
ATOM 3974 O O . SER B 1 119 ? 11.773 0.001 -18.078 1 84.56 119 SER B O 1
ATOM 3976 N N . PHE B 1 120 ? 12.383 -0.684 -16.062 1 86.12 120 PHE B N 1
ATOM 3977 C CA . PHE B 1 120 ? 11.023 -1.092 -15.734 1 86.12 120 PHE B CA 1
ATOM 3978 C C . PHE B 1 120 ? 10.125 0.124 -15.523 1 86.12 120 PHE B C 1
ATOM 3980 O O . PHE B 1 120 ? 8.984 0.15 -16 1 86.12 120 PHE B O 1
ATOM 3987 N N . ILE B 1 121 ? 10.672 1.041 -14.883 1 85.25 121 ILE B N 1
ATOM 3988 C CA . ILE B 1 121 ? 9.93 2.26 -14.578 1 85.25 121 ILE B CA 1
ATOM 3989 C C . ILE B 1 121 ? 9.586 2.99 -15.875 1 85.25 121 ILE B C 1
ATOM 3991 O O . ILE B 1 121 ? 8.492 3.545 -16.016 1 85.25 121 ILE B O 1
ATOM 3995 N N . ASP B 1 122 ? 10.422 2.879 -16.891 1 85.31 122 ASP B N 1
ATOM 3996 C CA . ASP B 1 122 ? 10.242 3.566 -18.156 1 85.31 122 ASP B CA 1
ATOM 3997 C C . ASP B 1 122 ? 9.336 2.764 -19.094 1 85.31 122 ASP B C 1
ATOM 3999 O O . ASP B 1 122 ? 8.836 3.291 -20.078 1 85.31 122 ASP B O 1
ATOM 4003 N N . ASP B 1 123 ? 9.203 1.569 -18.844 1 82.69 123 ASP B N 1
ATOM 4004 C CA . ASP B 1 123 ? 8.344 0.724 -19.656 1 82.69 123 ASP B CA 1
ATOM 4005 C C . ASP B 1 123 ? 6.875 1.097 -19.469 1 82.69 123 ASP B C 1
ATOM 4007 O O . ASP B 1 123 ? 6.324 0.962 -18.375 1 82.69 123 ASP B O 1
ATOM 4011 N N . LYS B 1 124 ? 6.199 1.467 -20.5 1 80.31 124 LYS B N 1
ATOM 4012 C CA . LYS B 1 124 ? 4.824 1.958 -20.484 1 80.31 124 LYS B CA 1
ATOM 4013 C C . LYS B 1 124 ? 3.85 0.845 -20.109 1 80.31 124 LYS B C 1
ATOM 4015 O O . LYS B 1 124 ? 2.709 1.113 -19.734 1 80.31 124 LYS B O 1
ATOM 4020 N N . GLY B 1 125 ? 4.371 -0.345 -20.234 1 79.75 125 GLY B N 1
ATOM 4021 C CA . GLY B 1 125 ? 3.523 -1.471 -19.859 1 79.75 125 GLY B CA 1
ATOM 4022 C C . GLY B 1 125 ? 3.225 -1.534 -18.375 1 79.75 125 GLY B C 1
ATOM 4023 O O . GLY B 1 125 ? 2.168 -2.027 -17.969 1 79.75 125 GLY B O 1
ATOM 4024 N N . PHE B 1 126 ? 4.062 -1.034 -17.625 1 82.56 126 PHE B N 1
ATOM 4025 C CA . PHE B 1 126 ? 3.895 -1.09 -16.188 1 82.56 126 PHE B CA 1
ATOM 4026 C C . PHE B 1 126 ? 3.037 0.07 -15.695 1 82.56 126 PHE B C 1
ATOM 4028 O O . PHE B 1 126 ? 2.535 0.044 -14.57 1 82.56 126 PHE B O 1
ATOM 4035 N N . VAL B 1 127 ? 2.803 1.116 -16.469 1 82.31 127 VAL B N 1
ATOM 4036 C CA . VAL B 1 127 ? 1.99 2.285 -16.141 1 82.31 127 VAL B CA 1
ATOM 4037 C C . VAL B 1 127 ? 2.297 2.76 -14.727 1 82.31 127 VAL B C 1
ATOM 4039 O O . VAL B 1 127 ? 1.386 2.938 -13.914 1 82.31 127 VAL B O 1
ATOM 4042 N N . ILE B 1 128 ? 3.518 2.992 -14.445 1 85.62 128 ILE B N 1
ATOM 4043 C CA . ILE B 1 128 ? 4.023 3.266 -13.102 1 85.62 128 ILE B CA 1
ATOM 4044 C C . ILE B 1 128 ? 3.309 4.484 -12.516 1 85.62 128 ILE B C 1
ATOM 4046 O O . ILE B 1 128 ? 3.215 4.633 -11.297 1 85.62 128 ILE B O 1
ATOM 4050 N N . GLU B 1 129 ? 2.773 5.371 -13.312 1 84.06 129 GLU B N 1
ATOM 4051 C CA . GLU B 1 129 ? 2.086 6.578 -12.859 1 84.06 129 GLU B CA 1
ATOM 4052 C C . GLU B 1 129 ? 0.864 6.234 -12.016 1 84.06 129 GLU B C 1
ATOM 4054 O O . GLU B 1 129 ? 0.363 7.078 -11.266 1 84.06 129 GLU B O 1
ATOM 4059 N N . ASN B 1 130 ? 0.394 4.98 -12.117 1 86.88 130 ASN B N 1
ATOM 4060 C CA . ASN B 1 130 ? -0.769 4.551 -11.352 1 86.88 130 ASN B CA 1
ATOM 4061 C C . ASN B 1 130 ? -0.36 3.906 -10.031 1 86.88 130 ASN B C 1
ATOM 4063 O O . ASN B 1 130 ? -1.213 3.453 -9.266 1 86.88 130 ASN B O 1
ATOM 4067 N N . PHE B 1 131 ? 0.855 4.012 -9.766 1 89.5 131 PHE B N 1
ATOM 4068 C CA . PHE B 1 131 ? 1.329 3.305 -8.578 1 89.5 131 PHE B CA 1
ATOM 4069 C C . PHE B 1 131 ? 2.059 4.254 -7.637 1 89.5 131 PHE B C 1
ATOM 4071 O O . PHE B 1 131 ? 2.482 5.34 -8.047 1 89.5 131 PHE B O 1
ATOM 4078 N N . ILE B 1 132 ? 2.17 3.803 -6.438 1 87.69 132 ILE B N 1
ATOM 4079 C CA . ILE B 1 132 ? 2.824 4.586 -5.395 1 87.69 132 ILE B CA 1
ATOM 4080 C C . ILE B 1 132 ? 4.309 4.242 -5.348 1 87.69 132 ILE B C 1
ATOM 4082 O O . ILE B 1 132 ? 4.68 3.072 -5.219 1 87.69 132 ILE B O 1
ATOM 4086 N N . VAL B 1 133 ? 5.141 5.258 -5.457 1 86.12 133 VAL B N 1
ATOM 4087 C CA . VAL B 1 133 ? 6.57 5.109 -5.223 1 86.12 133 VAL B CA 1
ATOM 4088 C C . VAL B 1 133 ? 6.914 5.562 -3.807 1 86.12 133 VAL B C 1
ATOM 4090 O O . VAL B 1 133 ? 6.664 6.715 -3.438 1 86.12 133 VAL B O 1
ATOM 4093 N N . PRO B 1 134 ? 7.441 4.637 -2.988 1 85.56 134 PRO B N 1
ATOM 4094 C CA . PRO B 1 134 ? 7.781 5.031 -1.619 1 85.56 134 PRO B CA 1
ATOM 4095 C C . PRO B 1 134 ? 8.875 6.094 -1.564 1 85.56 134 PRO B C 1
ATOM 4097 O O . PRO B 1 134 ? 9.656 6.23 -2.51 1 85.56 134 PRO B O 1
ATOM 4100 N N . PRO B 1 135 ? 8.836 6.824 -0.46 1 82.06 135 PRO B N 1
ATOM 4101 C CA . PRO B 1 135 ? 9.953 7.762 -0.301 1 82.06 135 PRO B CA 1
ATOM 4102 C C . PRO B 1 135 ? 11.312 7.074 -0.353 1 82.06 135 PRO B C 1
ATOM 4104 O O . PRO B 1 135 ? 11.547 6.094 0.362 1 82.06 135 PRO B O 1
ATOM 4107 N N . GLY B 1 136 ? 12.172 7.555 -1.236 1 81.88 136 GLY B N 1
ATOM 4108 C CA . GLY B 1 136 ? 13.484 6.957 -1.423 1 81.88 136 GLY B CA 1
ATOM 4109 C C . GLY B 1 136 ? 13.508 5.887 -2.496 1 81.88 136 GLY B C 1
ATOM 4110 O O . GLY B 1 136 ? 14.562 5.348 -2.824 1 81.88 136 GLY B O 1
ATOM 4111 N N . GLY B 1 137 ? 12.297 5.605 -2.945 1 86.88 137 GLY B N 1
ATOM 4112 C CA . GLY B 1 137 ? 12.219 4.602 -3.998 1 86.88 137 GLY B CA 1
ATOM 4113 C C . GLY B 1 137 ? 12.039 3.193 -3.467 1 86.88 137 GLY B C 1
ATOM 4114 O O . GLY B 1 137 ? 11.789 3 -2.275 1 86.88 1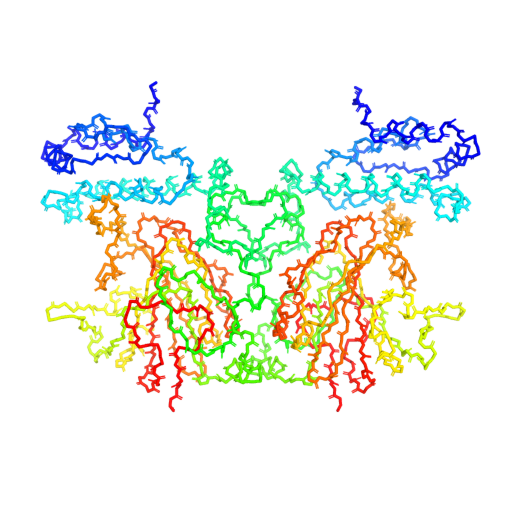37 GLY B O 1
ATOM 4115 N N . PHE B 1 138 ? 12.133 2.254 -4.305 1 89.31 138 PHE B N 1
ATOM 4116 C CA . PHE B 1 138 ? 11.945 0.854 -3.939 1 89.31 138 PHE B CA 1
ATOM 4117 C C . PHE B 1 138 ? 13.258 0.248 -3.441 1 89.31 138 PHE B C 1
ATOM 4119 O O . PHE B 1 138 ? 14.297 0.398 -4.078 1 89.31 138 PHE B O 1
ATOM 4126 N N . ASN B 1 139 ? 13.18 -0.503 -2.375 1 88.5 139 ASN B N 1
ATOM 4127 C CA . ASN B 1 139 ? 14.367 -1.044 -1.729 1 88.5 139 ASN B CA 1
ATOM 4128 C C . ASN B 1 139 ? 14.781 -2.381 -2.338 1 88.5 139 ASN B C 1
ATOM 4130 O O . ASN B 1 139 ? 15.836 -2.922 -2.006 1 88.5 139 ASN B O 1
ATOM 4134 N N . SER B 1 140 ? 14.016 -2.895 -3.193 1 91.88 140 SER B N 1
ATOM 4135 C CA . SER B 1 140 ? 14.273 -4.172 -3.848 1 91.88 140 SER B CA 1
ATOM 4136 C C . SER B 1 140 ? 13.414 -4.34 -5.094 1 91.88 140 SER B C 1
ATOM 4138 O O . SER B 1 140 ? 12.453 -3.598 -5.297 1 91.88 140 SER B O 1
ATOM 4140 N N . PHE B 1 141 ? 13.812 -5.25 -5.914 1 93 141 PHE B N 1
ATOM 4141 C CA . PHE B 1 141 ? 13.008 -5.543 -7.098 1 93 141 PHE B CA 1
ATOM 4142 C C . PHE B 1 141 ? 11.609 -5.996 -6.703 1 93 141 PHE B C 1
ATOM 4144 O O . PHE B 1 141 ? 10.617 -5.555 -7.289 1 93 141 PHE B O 1
ATOM 4151 N N . ASN B 1 142 ? 11.578 -6.91 -5.691 1 93.31 142 ASN B N 1
ATOM 4152 C CA . ASN B 1 142 ? 10.273 -7.418 -5.277 1 93.31 142 ASN B CA 1
ATOM 4153 C C . ASN B 1 142 ? 9.406 -6.312 -4.684 1 93.31 142 ASN B C 1
ATOM 4155 O O . ASN B 1 142 ? 8.18 -6.332 -4.84 1 93.31 142 ASN B O 1
ATOM 4159 N N . ALA B 1 143 ? 10 -5.348 -4.059 1 91.94 143 ALA B N 1
ATOM 4160 C CA . ALA B 1 143 ? 9.234 -4.191 -3.596 1 91.94 143 ALA B CA 1
ATOM 4161 C C . ALA B 1 143 ? 8.625 -3.434 -4.77 1 91.94 143 ALA B C 1
ATOM 4163 O O . ALA B 1 143 ? 7.496 -2.936 -4.676 1 91.94 143 ALA B O 1
ATOM 4164 N N . PHE B 1 144 ? 9.359 -3.352 -5.801 1 92.38 144 PHE B N 1
ATOM 4165 C CA . PHE B 1 144 ? 8.844 -2.746 -7.023 1 92.38 144 PHE B CA 1
ATOM 4166 C C . PHE B 1 144 ? 7.766 -3.619 -7.648 1 92.38 144 PHE B C 1
ATOM 4168 O O . PHE B 1 144 ? 6.711 -3.121 -8.047 1 92.38 144 PHE B O 1
ATOM 4175 N N . PHE B 1 145 ? 8.055 -4.898 -7.727 1 91.94 145 PHE B N 1
ATOM 4176 C CA . PHE B 1 145 ? 7.188 -5.852 -8.414 1 91.94 145 PHE B CA 1
ATOM 4177 C C . PHE B 1 145 ? 5.809 -5.887 -7.766 1 91.94 145 PHE B C 1
ATOM 4179 O O . PHE B 1 145 ? 4.793 -5.953 -8.461 1 91.94 145 PHE B O 1
ATOM 4186 N N . CYS B 1 146 ? 5.754 -5.832 -6.453 1 92.69 146 CYS B N 1
ATOM 4187 C CA . CYS B 1 146 ? 4.477 -5.844 -5.75 1 92.69 146 CYS B CA 1
ATOM 4188 C C . CYS B 1 146 ? 4.082 -4.441 -5.309 1 92.69 146 CYS B C 1
ATOM 4190 O O . CYS B 1 146 ? 3.471 -4.266 -4.254 1 92.69 146 CYS B O 1
ATOM 4192 N N . ARG B 1 147 ? 4.367 -3.51 -6.094 1 91.12 147 ARG B N 1
ATOM 4193 C CA . ARG B 1 147 ? 4.078 -2.105 -5.82 1 91.12 147 ARG B CA 1
ATOM 4194 C C . ARG B 1 147 ? 2.598 -1.896 -5.523 1 91.12 147 ARG B C 1
ATOM 4196 O O . ARG B 1 147 ? 1.748 -2.633 -6.027 1 91.12 147 ARG B O 1
ATOM 4203 N N . ASN B 1 148 ? 2.396 -0.844 -4.68 1 90.31 148 ASN B N 1
ATOM 4204 C CA . ASN B 1 148 ? 1.024 -0.505 -4.312 1 90.31 148 ASN B CA 1
ATOM 4205 C C . ASN B 1 148 ? 0.374 0.401 -5.355 1 90.31 148 ASN B C 1
ATOM 4207 O O . ASN B 1 148 ? 1.017 1.313 -5.879 1 90.31 148 ASN B O 1
ATOM 4211 N N . ILE B 1 149 ? -0.836 0.071 -5.68 1 91 149 ILE B N 1
ATOM 4212 C CA . ILE B 1 149 ? -1.6 0.883 -6.621 1 91 149 ILE B CA 1
ATOM 4213 C C . ILE B 1 149 ? -2.145 2.121 -5.91 1 91 149 ILE B C 1
ATOM 4215 O O . ILE B 1 149 ? -2.494 2.062 -4.73 1 91 149 ILE B O 1
ATOM 4219 N N . LYS B 1 150 ? -2.205 3.258 -6.656 1 88.75 150 LYS B N 1
ATOM 4220 C CA . LYS B 1 150 ? -2.828 4.465 -6.125 1 88.75 150 LYS B CA 1
ATOM 4221 C C . LYS B 1 150 ? -4.324 4.262 -5.898 1 88.75 150 LYS B C 1
ATOM 4223 O O . LYS B 1 150 ? -4.996 3.629 -6.715 1 88.75 150 LYS B O 1
ATOM 4228 N N . PRO B 1 151 ? -4.824 4.836 -4.809 1 87.88 151 PRO B N 1
ATOM 4229 C CA . PRO B 1 151 ? -6.273 4.77 -4.602 1 87.88 151 PRO B CA 1
ATOM 4230 C C . PRO B 1 151 ? -7.062 5.344 -5.777 1 87.88 151 PRO B C 1
ATOM 4232 O O . PRO B 1 151 ? -6.633 6.324 -6.391 1 87.88 151 PRO B O 1
ATOM 4235 N N . GLY B 1 152 ? -8.195 4.711 -6.102 1 85.62 152 GLY B N 1
ATOM 4236 C CA . GLY B 1 152 ? -9.07 5.199 -7.16 1 85.62 152 GLY B CA 1
ATOM 4237 C C . GLY B 1 152 ? -8.75 4.598 -8.516 1 85.62 152 GLY B C 1
ATOM 4238 O O . GLY B 1 152 ? -9.555 4.695 -9.445 1 85.62 152 GLY B O 1
ATOM 4239 N N . LYS B 1 153 ? -7.57 3.973 -8.586 1 89.88 153 LYS B N 1
ATOM 4240 C CA . LYS B 1 153 ? -7.16 3.449 -9.883 1 89.88 153 LYS B CA 1
ATOM 4241 C C . LYS B 1 153 ? -7.758 2.066 -10.133 1 89.88 153 LYS B C 1
ATOM 4243 O O . LYS B 1 153 ? -7.77 1.584 -11.266 1 89.88 153 LYS B O 1
ATOM 4248 N N . ARG B 1 154 ? -8.266 1.477 -9.102 1 90.81 154 ARG B N 1
ATOM 4249 C CA . ARG B 1 154 ? -9.023 0.233 -9.18 1 90.81 154 ARG B CA 1
ATOM 4250 C C . ARG B 1 154 ? -10.305 0.322 -8.352 1 90.81 154 ARG B C 1
ATOM 4252 O O . ARG B 1 154 ? -10.43 -0.324 -7.312 1 90.81 154 ARG B O 1
ATOM 4259 N N . PRO B 1 155 ? -11.297 0.98 -8.867 1 90.88 155 PRO B N 1
ATOM 4260 C CA . PRO B 1 155 ? -12.523 1.104 -8.07 1 90.88 155 PRO B CA 1
ATOM 4261 C C . PRO B 1 155 ? -13.203 -0.24 -7.828 1 90.88 155 PRO B C 1
ATOM 4263 O O . PRO B 1 155 ? -13.391 -1.018 -8.766 1 90.88 155 PRO B O 1
ATOM 4266 N N . ILE B 1 156 ? -13.516 -0.478 -6.566 1 94.25 156 ILE B N 1
ATOM 4267 C CA . ILE B 1 156 ? -14.195 -1.717 -6.195 1 94.25 156 ILE B CA 1
ATOM 4268 C C . ILE B 1 156 ? -15.656 -1.65 -6.609 1 94.25 156 ILE B C 1
ATOM 4270 O O . ILE B 1 156 ? -16.406 -0.798 -6.129 1 94.25 156 ILE B O 1
ATOM 4274 N N . GLY B 1 157 ? -16.078 -2.555 -7.531 1 95.75 157 GLY B N 1
ATOM 4275 C CA . GLY B 1 157 ? -17.422 -2.551 -8.055 1 95.75 157 GLY B CA 1
ATOM 4276 C C . GLY B 1 157 ? -17.531 -1.952 -9.445 1 95.75 157 GLY B C 1
ATOM 4277 O O . GLY B 1 157 ? -18.625 -1.729 -9.953 1 95.75 157 GLY B O 1
ATOM 4278 N N . ALA B 1 158 ? -16.438 -1.576 -10.039 1 94 158 ALA B N 1
ATOM 4279 C CA . ALA B 1 158 ? -16.438 -1.037 -11.398 1 94 158 ALA B CA 1
ATOM 4280 C C . ALA B 1 158 ? -17.047 -2.025 -12.383 1 94 158 ALA B C 1
ATOM 4282 O O . ALA B 1 158 ? -17.078 -3.232 -12.125 1 94 158 ALA B O 1
ATOM 4283 N N . LYS B 1 159 ? -17.406 -1.605 -13.492 1 94.38 159 LYS B N 1
ATOM 4284 C CA . LYS B 1 159 ? -18.016 -2.424 -14.539 1 94.38 159 LYS B CA 1
ATOM 4285 C C . LYS B 1 159 ? -17 -3.412 -15.117 1 94.38 159 LYS B C 1
ATOM 4287 O O . LYS B 1 159 ? -15.82 -3.094 -15.242 1 94.38 159 LYS B O 1
ATOM 4292 N N . THR B 1 160 ? -17.594 -4.48 -15.469 1 94.44 160 THR B N 1
ATOM 4293 C CA . THR B 1 160 ? -16.766 -5.504 -16.094 1 94.44 160 THR B CA 1
ATOM 4294 C C . THR B 1 160 ? -16.344 -5.07 -17.5 1 94.44 160 THR B C 1
ATOM 4296 O O . THR B 1 160 ? -17.188 -4.895 -18.375 1 94.44 160 THR B O 1
ATOM 4299 N N . LEU B 1 161 ? -15.039 -4.949 -17.688 1 92.19 161 LEU B N 1
ATOM 4300 C CA . LEU B 1 161 ? -14.453 -4.613 -18.984 1 92.19 161 LEU B CA 1
ATOM 4301 C C . LEU B 1 161 ? -13.266 -5.516 -19.297 1 92.19 161 LEU B C 1
ATOM 4303 O O . LEU B 1 161 ? -12.375 -5.68 -18.469 1 92.19 161 LEU B O 1
ATOM 4307 N N . ALA B 1 162 ? -13.312 -6.031 -20.375 1 92.12 162 ALA B N 1
ATOM 4308 C CA . ALA B 1 162 ? -12.211 -6.883 -20.828 1 92.12 162 ALA B CA 1
ATOM 4309 C C . ALA B 1 162 ? -11.172 -6.07 -21.578 1 92.12 162 ALA B C 1
ATOM 4311 O O . ALA B 1 162 ? -11.516 -5.227 -22.406 1 92.12 162 ALA B O 1
ATOM 4312 N N . TYR B 1 163 ? -9.977 -6.379 -21.328 1 88.25 163 TYR B N 1
ATOM 4313 C CA . TYR B 1 163 ? -8.867 -5.723 -22.016 1 88.25 163 TYR B CA 1
ATOM 4314 C C . TYR B 1 163 ? -7.973 -6.75 -22.688 1 88.25 163 TYR B C 1
ATOM 4316 O O . TYR B 1 163 ? -7.879 -7.895 -22.25 1 88.25 163 TYR B O 1
ATOM 4324 N N . GLU B 1 164 ? -7.273 -6.219 -23.656 1 83 164 GLU B N 1
ATOM 4325 C CA . GLU B 1 164 ? -6.211 -7.051 -24.219 1 83 164 GLU B CA 1
ATOM 4326 C C . GLU B 1 164 ? -5.031 -7.168 -23.25 1 83 164 GLU B C 1
ATOM 4328 O O . GLU B 1 164 ? -4.703 -6.215 -22.547 1 83 164 GLU B O 1
ATOM 4333 N N . ASN B 1 165 ? -4.52 -8.312 -23.125 1 69.31 165 ASN B N 1
ATOM 4334 C CA . ASN B 1 165 ? -3.418 -8.609 -22.219 1 69.31 165 ASN B CA 1
ATOM 4335 C C . ASN B 1 165 ? -2.287 -7.594 -22.359 1 69.31 165 ASN B C 1
ATOM 4337 O O . ASN B 1 165 ? -1.606 -7.281 -21.391 1 69.31 165 ASN B O 1
ATOM 4341 N N . SER B 1 166 ? -2.088 -7.188 -23.688 1 59.06 166 SER B N 1
ATOM 4342 C CA . SER B 1 166 ? -1.037 -6.207 -23.938 1 59.06 166 SER B CA 1
ATOM 4343 C C . SER B 1 166 ? -1.502 -4.797 -23.578 1 59.06 166 SER B C 1
ATOM 4345 O O . SER B 1 166 ? -0.743 -3.836 -23.719 1 59.06 166 SER B O 1
ATOM 4347 N N . ALA B 1 167 ? -2.873 -4.859 -23.281 1 55.19 167 ALA B N 1
ATOM 4348 C CA . ALA B 1 167 ? -3.523 -3.557 -23.188 1 55.19 167 ALA B CA 1
ATOM 4349 C C . ALA B 1 167 ? -2.912 -2.721 -22.062 1 55.19 167 ALA B C 1
ATOM 4351 O O . ALA B 1 167 ? -2.68 -3.223 -20.969 1 55.19 167 ALA B O 1
ATOM 4352 N N . LYS B 1 168 ? -2.236 -1.878 -22.688 1 49.25 168 LYS B N 1
ATOM 4353 C CA . LYS B 1 168 ? -1.761 -0.696 -21.969 1 49.25 168 LYS B CA 1
ATOM 4354 C C . LYS B 1 168 ? -2.924 0.206 -21.562 1 49.25 168 LYS B C 1
ATOM 4356 O O . LYS B 1 168 ? -3.887 0.362 -22.312 1 49.25 168 LYS B O 1
ATOM 4361 N N . GLY B 1 169 ? -3.525 0.115 -20.578 1 50.75 169 GLY B N 1
ATOM 4362 C CA . GLY B 1 169 ? -4.59 1.105 -20.547 1 50.75 169 GLY B CA 1
ATOM 4363 C C . GLY B 1 169 ? -5.078 1.419 -19.141 1 50.75 169 GLY B C 1
ATOM 4364 O O . GLY B 1 169 ? -4.547 0.896 -18.156 1 50.75 169 GLY B O 1
ATOM 4365 N N . LEU B 1 170 ? -6.586 1.984 -19.219 1 53.75 170 LEU B N 1
ATOM 4366 C CA . LEU B 1 170 ? -7.215 2.922 -18.297 1 53.75 170 LEU B CA 1
ATOM 4367 C C . LEU B 1 170 ? -7.566 2.238 -16.984 1 53.75 170 LEU B C 1
ATOM 4369 O O . LEU B 1 170 ? -8.234 1.203 -16.969 1 53.75 170 LEU B O 1
ATOM 4373 N N . ASP B 1 171 ? -6.801 2.262 -15.922 1 61.72 171 ASP B N 1
ATOM 4374 C CA . ASP B 1 171 ? -7.031 1.77 -14.57 1 61.72 171 ASP B CA 1
ATOM 4375 C C . ASP B 1 171 ? -8.391 2.227 -14.039 1 61.72 171 ASP B C 1
ATOM 4377 O O . ASP B 1 171 ? -9.062 1.487 -13.32 1 61.72 171 ASP B O 1
ATOM 4381 N N . SER B 1 172 ? -8.969 3.371 -14.352 1 65.06 172 SER B N 1
ATOM 4382 C CA . SER B 1 172 ? -10.32 3.756 -13.961 1 65.06 172 SER B CA 1
ATOM 4383 C C . SER B 1 172 ? -11.039 4.496 -15.078 1 65.06 172 SER B C 1
ATOM 4385 O O . SER B 1 172 ? -10.422 5.273 -15.812 1 65.06 172 SER B O 1
ATOM 4387 N N . ASN B 1 173 ? -12.258 3.912 -15.492 1 73.44 173 ASN B N 1
ATOM 4388 C CA . ASN B 1 173 ? -13.117 4.641 -16.422 1 73.44 173 ASN B CA 1
ATOM 4389 C C . ASN B 1 173 ? -13.734 5.871 -15.766 1 73.44 173 ASN B C 1
ATOM 4391 O O . ASN B 1 173 ? -14.633 5.75 -14.93 1 73.44 173 ASN B O 1
ATOM 4395 N N . PRO B 1 174 ? -13.234 6.961 -16.141 1 72.12 174 PRO B N 1
ATOM 4396 C CA . PRO B 1 174 ? -13.734 8.172 -15.484 1 72.12 174 PRO B CA 1
ATOM 4397 C C . PRO B 1 174 ? -15.211 8.43 -15.773 1 72.12 174 PRO B C 1
ATOM 4399 O O . PRO B 1 174 ? -15.867 9.18 -15.039 1 72.12 174 PRO B O 1
ATOM 4402 N N . ASP B 1 175 ? -15.727 7.801 -16.797 1 81.5 175 ASP B N 1
ATOM 4403 C CA . ASP B 1 175 ? -17.094 8.086 -17.219 1 81.5 175 ASP B CA 1
ATOM 4404 C C . ASP B 1 175 ? -18.078 7.137 -16.547 1 81.5 175 ASP B C 1
ATOM 4406 O O . ASP B 1 175 ? -19.297 7.309 -16.672 1 81.5 175 ASP B O 1
ATOM 4410 N N . GLU B 1 176 ? -17.547 6.242 -15.93 1 88.5 176 GLU B N 1
ATOM 4411 C CA . GLU B 1 176 ? -18.453 5.305 -15.266 1 88.5 176 GLU B CA 1
ATOM 4412 C C . GLU B 1 176 ? -19.203 5.98 -14.117 1 88.5 176 GLU B C 1
ATOM 4414 O O . GLU B 1 176 ? -18.641 6.812 -13.406 1 88.5 176 GLU B O 1
ATOM 4419 N N . ASP B 1 177 ? -20.422 5.59 -13.984 1 91.62 177 ASP B N 1
ATOM 4420 C CA . ASP B 1 177 ? -21.266 6.137 -12.93 1 91.62 177 ASP B CA 1
ATOM 4421 C C . ASP B 1 177 ? -20.766 5.727 -11.547 1 91.62 177 ASP B C 1
ATOM 4423 O O . ASP B 1 177 ? -20.844 4.555 -11.172 1 91.62 177 ASP B O 1
ATOM 4427 N N . ARG B 1 178 ? -20.406 6.672 -10.781 1 90.25 178 ARG B N 1
ATOM 4428 C CA . ARG B 1 178 ? -19.797 6.418 -9.477 1 90.25 178 ARG B CA 1
ATOM 4429 C C . ARG B 1 178 ? -20.828 5.855 -8.5 1 90.25 178 ARG B C 1
ATOM 4431 O O . ARG B 1 178 ? -20.484 5.082 -7.605 1 90.25 178 ARG B O 1
ATOM 4438 N N . ASN B 1 179 ? -22.062 6.246 -8.648 1 93.44 179 ASN B N 1
ATOM 4439 C CA . ASN B 1 179 ? -23.125 5.695 -7.801 1 93.44 179 ASN B CA 1
ATOM 4440 C C . ASN B 1 179 ? -23.312 4.199 -8.055 1 93.44 179 ASN B C 1
ATOM 4442 O O . ASN B 1 179 ? -23.578 3.441 -7.121 1 93.44 179 ASN B O 1
ATOM 4446 N N . GLU B 1 180 ? -23.188 3.881 -9.242 1 94.81 180 GLU B N 1
ATOM 4447 C CA . GLU B 1 180 ? -23.297 2.461 -9.57 1 94.81 180 GLU B CA 1
ATOM 4448 C C . GLU B 1 180 ? -22.125 1.671 -9 1 94.81 180 GLU B C 1
ATOM 4450 O O . GLU B 1 180 ? -22.297 0.574 -8.461 1 94.81 180 GLU B O 1
ATOM 4455 N N . ILE B 1 181 ? -20.938 2.221 -9.109 1 94.06 181 ILE B N 1
ATOM 4456 C CA . ILE B 1 181 ? -19.75 1.593 -8.539 1 94.06 181 ILE B CA 1
ATOM 4457 C C . ILE B 1 181 ? -19.938 1.404 -7.039 1 94.06 181 ILE B C 1
ATOM 4459 O O . ILE B 1 181 ? -19.703 0.318 -6.508 1 94.06 181 ILE B O 1
ATOM 4463 N N . HIS B 1 182 ? -20.406 2.404 -6.406 1 94.38 182 HIS B N 1
ATOM 4464 C CA . HIS B 1 182 ? -20.641 2.355 -4.965 1 94.38 182 HIS B CA 1
ATOM 4465 C C . HIS B 1 182 ? -21.688 1.297 -4.609 1 94.38 182 HIS B C 1
ATOM 4467 O O . HIS B 1 182 ? -21.516 0.55 -3.645 1 94.38 182 HIS B O 1
ATOM 4473 N N . LYS B 1 183 ? -22.734 1.329 -5.344 1 96.12 183 LYS B N 1
ATOM 4474 C CA . LYS B 1 183 ? -23.781 0.344 -5.113 1 96.12 183 LYS B CA 1
ATOM 4475 C C . LYS B 1 183 ? -23.234 -1.077 -5.238 1 96.12 183 LYS B C 1
ATOM 4477 O O . LYS B 1 183 ? -23.547 -1.939 -4.414 1 96.12 183 LYS B O 1
ATOM 4482 N N . ASN B 1 184 ? -22.469 -1.339 -6.281 1 97 184 ASN B N 1
ATOM 4483 C CA . ASN B 1 184 ? -21.859 -2.652 -6.484 1 97 184 ASN B CA 1
ATOM 4484 C C . ASN B 1 184 ? -20.938 -3.025 -5.336 1 97 184 ASN B C 1
ATOM 4486 O O . ASN B 1 184 ? -20.938 -4.168 -4.875 1 97 184 ASN B O 1
ATOM 4490 N N . MET B 1 185 ? -20.125 -2.057 -4.895 1 95.38 185 MET B N 1
ATOM 4491 C CA . MET B 1 185 ? -19.203 -2.283 -3.783 1 95.38 185 MET B CA 1
ATOM 4492 C C . MET B 1 185 ? -19.969 -2.648 -2.512 1 95.38 185 MET B C 1
ATOM 4494 O O . MET B 1 185 ? -19.547 -3.547 -1.774 1 95.38 185 MET B O 1
ATOM 4498 N N . ALA B 1 186 ? -21.141 -2.068 -2.332 1 96 186 ALA B N 1
ATOM 4499 C CA . ALA B 1 186 ? -21.906 -2.23 -1.101 1 96 186 ALA B CA 1
ATOM 4500 C C . ALA B 1 186 ? -22.781 -3.48 -1.161 1 96 186 ALA B C 1
ATOM 4502 O O . ALA B 1 186 ? -23.25 -3.975 -0.129 1 96 186 ALA B O 1
ATOM 4503 N N . ASP B 1 187 ? -23.109 -3.973 -2.33 1 97.81 187 ASP B N 1
ATOM 4504 C CA . ASP B 1 187 ? -24.031 -5.098 -2.525 1 97.81 187 ASP B CA 1
ATOM 4505 C C . ASP B 1 187 ? -23.312 -6.426 -2.268 1 97.81 187 ASP B C 1
ATOM 4507 O O . ASP B 1 187 ? -22.438 -6.824 -3.027 1 97.81 187 ASP B O 1
ATOM 4511 N N . ASP B 1 188 ? -23.781 -7.117 -1.319 1 97.56 188 ASP B N 1
ATOM 4512 C CA . ASP B 1 188 ? -23.172 -8.383 -0.93 1 97.56 188 ASP B CA 1
ATOM 4513 C C . ASP B 1 188 ? -23.281 -9.414 -2.053 1 97.56 188 ASP B C 1
ATOM 4515 O O . ASP B 1 188 ? -22.531 -10.398 -2.078 1 97.56 188 ASP B O 1
ATOM 4519 N N . LYS B 1 189 ? -24.172 -9.227 -2.936 1 98.38 189 LYS B N 1
ATOM 4520 C CA . LYS B 1 189 ? -24.391 -10.195 -4.012 1 98.38 189 LYS B CA 1
ATOM 4521 C C . LYS B 1 189 ? -23.344 -10.016 -5.121 1 98.38 189 LYS B C 1
ATOM 4523 O O . LYS B 1 189 ? -23.219 -10.867 -5.996 1 98.38 189 LYS B O 1
ATOM 4528 N N . VAL B 1 190 ? -22.688 -8.914 -5.07 1 98.56 190 VAL B N 1
ATOM 4529 C CA . VAL B 1 190 ? -21.703 -8.625 -6.102 1 98.56 190 VAL B CA 1
ATOM 4530 C C . VAL B 1 190 ? -20.328 -9.172 -5.676 1 98.56 190 VAL B C 1
ATOM 4532 O O . VAL B 1 190 ? -19.891 -8.938 -4.547 1 98.56 190 VAL B O 1
ATOM 4535 N N . ILE B 1 191 ? -19.703 -9.922 -6.57 1 98.69 191 ILE B N 1
ATOM 4536 C CA . ILE B 1 191 ? -18.359 -10.453 -6.414 1 98.69 191 ILE B CA 1
ATOM 4537 C C . ILE B 1 191 ? -17.406 -9.719 -7.348 1 98.69 191 ILE B C 1
ATOM 4539 O O . ILE B 1 191 ? -17.734 -9.438 -8.5 1 98.69 191 ILE B O 1
ATOM 4543 N N . THR B 1 192 ? -16.219 -9.359 -6.859 1 98.56 192 THR B N 1
ATOM 4544 C CA . THR B 1 192 ? -15.297 -8.586 -7.684 1 98.56 192 THR B CA 1
ATOM 4545 C C . THR B 1 192 ? -14.078 -9.414 -8.07 1 98.56 192 THR B C 1
ATOM 4547 O O . THR B 1 192 ? -13.828 -10.469 -7.477 1 98.56 192 THR B O 1
ATOM 4550 N N . VAL B 1 193 ? -13.367 -9.023 -9.133 1 98.19 193 VAL B N 1
ATOM 4551 C CA . VAL B 1 193 ? -12.117 -9.625 -9.586 1 98.19 193 VAL B CA 1
ATOM 4552 C C . VAL B 1 193 ? -11.023 -9.406 -8.539 1 98.19 193 VAL B C 1
ATOM 4554 O O . VAL B 1 193 ? -10.742 -8.266 -8.164 1 98.19 193 VAL B O 1
ATOM 4557 N N . PRO B 1 194 ? -10.367 -10.383 -8.094 1 98.19 194 PRO B N 1
ATOM 4558 C CA . PRO B 1 194 ? -9.469 -10.266 -6.945 1 98.19 194 PRO B CA 1
ATOM 4559 C C . PRO B 1 194 ? -8.094 -9.727 -7.324 1 98.19 194 PRO B C 1
ATOM 4561 O O . PRO B 1 194 ? -7.352 -9.25 -6.461 1 98.19 194 PRO B O 1
ATOM 4564 N N . ALA B 1 195 ? -7.719 -9.891 -8.586 1 96.5 195 ALA B N 1
ATOM 4565 C CA . ALA B 1 195 ? -6.402 -9.453 -9.047 1 96.5 195 ALA B CA 1
ATOM 4566 C C . ALA B 1 195 ? -6.43 -9.109 -10.531 1 96.5 195 ALA B C 1
ATOM 4568 O O . ALA B 1 195 ? -7.215 -9.672 -11.289 1 96.5 195 ALA B O 1
ATOM 4569 N N . ASP B 1 196 ? -5.551 -8.086 -10.945 1 94.06 196 ASP B N 1
ATOM 4570 C CA . ASP B 1 196 ? -5.328 -7.984 -12.391 1 94.06 196 ASP B CA 1
ATOM 4571 C C . ASP B 1 196 ? -4.883 -9.32 -12.969 1 94.06 196 ASP B C 1
ATOM 4573 O O . ASP B 1 196 ? -3.805 -9.82 -12.641 1 94.06 196 ASP B O 1
ATOM 4577 N N . SER B 1 197 ? -5.734 -9.859 -13.82 1 94.06 197 SER B N 1
ATOM 4578 C CA . SER B 1 197 ? -5.406 -11.195 -14.297 1 94.06 197 SER B CA 1
ATOM 4579 C C . SER B 1 197 ? -6.109 -11.5 -15.617 1 94.06 197 SER B C 1
ATOM 4581 O O . SER B 1 197 ? -7.133 -10.891 -15.938 1 94.06 197 SER B O 1
ATOM 4583 N N . VAL B 1 198 ? -5.539 -12.359 -16.328 1 93.38 198 VAL B N 1
ATOM 4584 C CA . VAL B 1 198 ? -6.082 -12.852 -17.578 1 93.38 198 VAL B CA 1
ATOM 4585 C C . VAL B 1 198 ? -6.969 -14.07 -17.328 1 93.38 198 VAL B C 1
ATOM 4587 O O . VAL B 1 198 ? -6.508 -15.078 -16.797 1 93.38 198 VAL B O 1
ATOM 4590 N N . TYR B 1 199 ? -8.172 -13.984 -17.75 1 95.69 199 TYR B N 1
ATOM 4591 C CA . TYR B 1 199 ? -9.164 -15.016 -17.469 1 95.69 199 TYR B CA 1
ATOM 4592 C C . TYR B 1 199 ? -8.914 -16.25 -18.328 1 95.69 199 TYR B C 1
ATOM 4594 O O . TYR B 1 199 ? -8.742 -16.141 -19.547 1 95.69 199 TYR B O 1
ATOM 4602 N N . LYS B 1 200 ? -8.898 -17.375 -17.703 1 94.25 200 LYS B N 1
ATOM 4603 C CA . LYS B 1 200 ? -8.703 -18.625 -18.438 1 94.25 200 LYS B CA 1
ATOM 4604 C C . LYS B 1 200 ? -10.008 -19.406 -18.516 1 94.25 200 LYS B C 1
ATOM 4606 O O . LYS B 1 200 ? -10.32 -19.984 -19.562 1 94.25 200 LYS B O 1
ATOM 4611 N N . GLY B 1 201 ? -10.758 -19.453 -17.328 1 95.44 201 GLY B N 1
ATOM 4612 C CA . GLY B 1 201 ? -11.984 -20.219 -17.438 1 95.44 201 GLY B CA 1
ATOM 4613 C C . GLY B 1 201 ? -12.703 -20.375 -16.109 1 95.44 201 GLY B C 1
ATOM 4614 O O . GLY B 1 201 ? -12.18 -19.984 -15.062 1 95.44 201 GLY B O 1
ATOM 4615 N N . THR B 1 202 ? -13.898 -20.891 -16.234 1 96.62 202 THR B N 1
ATOM 4616 C CA . THR B 1 202 ? -14.781 -21.266 -15.125 1 96.62 202 THR B CA 1
ATOM 4617 C C . THR B 1 202 ? -15.312 -22.672 -15.312 1 96.62 202 THR B C 1
ATOM 4619 O O . THR B 1 202 ? -15.727 -23.047 -16.422 1 96.62 202 THR B O 1
ATOM 4622 N N . TRP B 1 203 ? -15.281 -23.438 -14.312 1 96.06 203 TRP B N 1
ATOM 4623 C CA . TRP B 1 203 ? -15.75 -24.828 -14.359 1 96.06 203 TRP B CA 1
ATOM 4624 C C . TRP B 1 203 ? -16.656 -25.125 -13.18 1 96.06 203 TRP B C 1
ATOM 4626 O O . TRP B 1 203 ? -16.469 -24.594 -12.086 1 96.06 203 TRP B O 1
ATOM 4636 N N . LYS B 1 204 ? -17.547 -25.969 -13.43 1 95.94 204 LYS B N 1
ATOM 4637 C CA . LYS B 1 204 ? -18.344 -26.531 -12.336 1 95.94 204 LYS B CA 1
ATOM 4638 C C . LYS B 1 204 ? -17.562 -27.609 -11.594 1 95.94 204 LYS B C 1
ATOM 4640 O O . LYS B 1 204 ? -16.891 -28.438 -12.219 1 95.94 204 LYS B O 1
ATOM 4645 N N . ILE B 1 205 ? -17.656 -27.5 -10.336 1 95.69 205 ILE B N 1
ATOM 4646 C CA . ILE B 1 205 ? -17.109 -28.578 -9.523 1 95.69 205 ILE B CA 1
ATOM 4647 C C . ILE B 1 205 ? -18.156 -29.688 -9.367 1 95.69 205 ILE B C 1
ATOM 4649 O O . ILE B 1 205 ? -19.297 -29.422 -8.977 1 95.69 205 ILE B O 1
ATOM 4653 N N . SER B 1 206 ? -17.734 -30.859 -9.602 1 94.62 206 SER B N 1
ATOM 4654 C CA . SER B 1 206 ? -18.672 -31.969 -9.562 1 94.62 206 SER B CA 1
ATOM 4655 C C . SER B 1 206 ? -19 -32.344 -8.125 1 94.62 206 SER B C 1
ATOM 4657 O O . SER B 1 206 ? -18.359 -31.891 -7.184 1 94.62 206 SER B O 1
ATOM 4659 N N . GLU B 1 207 ? -19.906 -33.188 -8.031 1 92.75 207 GLU B N 1
ATOM 4660 C CA . GLU B 1 207 ? -20.281 -33.75 -6.734 1 92.75 207 GLU B CA 1
ATOM 4661 C C . GLU B 1 207 ? -19.141 -34.594 -6.145 1 92.75 207 GLU B C 1
ATOM 4663 O O . GLU B 1 207 ? -19.047 -34.719 -4.926 1 92.75 207 GLU B O 1
ATOM 4668 N N . THR B 1 208 ? -18.344 -35.062 -7.027 1 87.31 208 THR B N 1
ATOM 4669 C CA . THR B 1 208 ? -17.234 -35.906 -6.574 1 87.31 208 THR B CA 1
ATOM 4670 C C . THR B 1 208 ? -15.977 -35.062 -6.395 1 87.31 208 THR B C 1
ATOM 4672 O O . THR B 1 208 ? -14.867 -35.594 -6.332 1 87.31 208 THR B O 1
ATOM 4675 N N . ASP B 1 209 ? -16.156 -33.719 -6.473 1 89.94 209 ASP B N 1
ATOM 4676 C CA . ASP B 1 209 ? -15.117 -32.781 -6.082 1 89.94 209 ASP B CA 1
ATOM 4677 C C . ASP B 1 209 ? -14.039 -32.688 -7.156 1 89.94 209 ASP B C 1
ATOM 4679 O O . ASP B 1 209 ? -12.844 -32.656 -6.848 1 89.94 209 ASP B O 1
ATOM 4683 N N . THR B 1 210 ? -14.43 -32.781 -8.375 1 91.19 210 THR B N 1
ATOM 4684 C CA . THR B 1 210 ? -13.469 -32.688 -9.469 1 91.19 210 THR B CA 1
ATOM 4685 C C . THR B 1 210 ? -13.93 -31.656 -10.492 1 91.19 210 THR B C 1
ATOM 4687 O O . THR B 1 210 ? -15.109 -31.312 -10.547 1 91.19 210 THR B O 1
ATOM 4690 N N . ILE B 1 211 ? -12.922 -31.125 -11.172 1 91.81 211 ILE B N 1
ATOM 4691 C CA . ILE B 1 211 ? -13.227 -30.328 -12.359 1 91.81 211 ILE B CA 1
ATOM 4692 C C . ILE B 1 211 ? -12.648 -31.016 -13.594 1 91.81 211 ILE B C 1
ATOM 4694 O O . ILE B 1 211 ? -11.617 -31.672 -13.523 1 91.81 211 ILE B O 1
ATOM 4698 N N . SER B 1 212 ? -13.383 -30.859 -14.719 1 90.12 212 SER B N 1
ATOM 4699 C CA . SER B 1 212 ? -12.922 -31.359 -16.016 1 90.12 212 SER B CA 1
ATOM 4700 C C . SER B 1 212 ? -12.539 -30.203 -16.938 1 90.12 212 SER B C 1
ATOM 4702 O O . SER B 1 212 ? -13.414 -29.5 -17.438 1 90.12 212 SER B O 1
ATOM 4704 N N . VAL B 1 213 ? -11.281 -29.984 -17.141 1 87 213 VAL B N 1
ATOM 4705 C CA . VAL B 1 213 ? -10.789 -28.844 -17.938 1 87 213 VAL B CA 1
ATOM 4706 C C . VAL B 1 213 ? -10.82 -29.203 -19.422 1 87 213 VAL B C 1
ATOM 4708 O O . VAL B 1 213 ? -11.148 -28.359 -20.25 1 87 213 VAL B O 1
ATOM 4711 N N . SER B 1 214 ? -10.438 -30.281 -19.781 1 79.12 214 SER B N 1
ATOM 4712 C CA . SER B 1 214 ? -10.516 -30.844 -21.125 1 79.12 214 SER B CA 1
ATOM 4713 C C . SER B 1 214 ? -10.711 -32.344 -21.078 1 79.12 214 SER B C 1
ATOM 4715 O O . SER B 1 214 ? -10.742 -32.938 -20 1 79.12 214 SER B O 1
ATOM 4717 N N . LYS B 1 215 ? -11.016 -32.844 -22.281 1 71.75 215 LYS B N 1
ATOM 4718 C CA . LYS B 1 215 ? -11.234 -34.281 -22.344 1 71.75 215 LYS B CA 1
ATOM 4719 C C . LYS B 1 215 ? -10.039 -35.031 -21.766 1 71.75 215 LYS B C 1
ATOM 4721 O O . LYS B 1 215 ? -8.906 -34.875 -22.25 1 71.75 215 LYS B O 1
ATOM 4726 N N . GLY B 1 216 ? -10.289 -35.656 -20.734 1 74.44 216 GLY B N 1
ATOM 4727 C CA . GLY B 1 216 ? -9.281 -36.5 -20.125 1 74.44 216 GLY B CA 1
ATOM 4728 C C . GLY B 1 216 ? -8.477 -35.781 -19.062 1 74.44 216 GLY B C 1
ATOM 4729 O O . GLY B 1 216 ? -7.668 -36.406 -18.359 1 74.44 216 GLY B O 1
ATOM 4730 N N . ASN B 1 217 ? -8.656 -34.531 -18.844 1 86.38 217 ASN B N 1
ATOM 4731 C CA . ASN B 1 217 ? -7.938 -33.781 -17.828 1 86.38 217 ASN B CA 1
ATOM 4732 C C . ASN B 1 217 ? -8.859 -33.375 -16.688 1 86.38 217 ASN B C 1
ATOM 4734 O O . ASN B 1 217 ? -9.586 -32.375 -16.797 1 86.38 217 ASN B O 1
ATOM 4738 N N . THR B 1 218 ? -8.836 -34.188 -15.648 1 89.19 218 THR B N 1
ATOM 4739 C CA . THR B 1 218 ? -9.648 -33.969 -14.453 1 89.19 218 THR B CA 1
ATOM 4740 C C . THR B 1 218 ? -8.766 -33.719 -13.242 1 89.19 218 THR B C 1
ATOM 4742 O O . THR B 1 218 ? -7.73 -34.375 -13.062 1 89.19 218 THR B O 1
ATOM 4745 N N . TYR B 1 219 ? -9.219 -32.844 -12.43 1 90.75 219 TYR B N 1
ATOM 4746 C CA . TYR B 1 219 ? -8.43 -32.469 -11.258 1 90.75 219 TYR B CA 1
ATOM 4747 C C . TYR B 1 219 ? -9.305 -32.438 -10.008 1 90.75 219 TYR B C 1
ATOM 4749 O O . TYR B 1 219 ? -10.469 -32.031 -10.07 1 90.75 219 TYR B O 1
ATOM 4757 N N . SER B 1 220 ? -8.703 -32.812 -8.945 1 89.81 220 SER B N 1
ATOM 4758 C CA . SER B 1 220 ? -9.422 -32.906 -7.68 1 89.81 220 SER B CA 1
ATOM 4759 C C . SER B 1 220 ? -9.289 -31.609 -6.875 1 89.81 220 SER B C 1
ATOM 4761 O O . SER B 1 220 ? -8.18 -31.125 -6.652 1 89.81 220 SER B O 1
ATOM 4763 N N . ILE B 1 221 ? -10.398 -31.156 -6.383 1 91.56 221 ILE B N 1
ATOM 4764 C CA . ILE B 1 221 ? -10.414 -29.953 -5.547 1 91.56 221 ILE B CA 1
ATOM 4765 C C . ILE B 1 221 ? -9.82 -30.281 -4.176 1 91.56 221 ILE B C 1
ATOM 4767 O O . ILE B 1 221 ? -9.148 -29.438 -3.57 1 91.56 221 ILE B O 1
ATOM 4771 N N . GLU B 1 222 ? -10.055 -31.391 -3.732 1 87.38 222 GLU B N 1
ATOM 4772 C CA . GLU B 1 222 ? -9.469 -31.812 -2.469 1 87.38 222 GLU B CA 1
ATOM 4773 C C . GLU B 1 222 ? -7.941 -31.766 -2.523 1 87.38 222 GLU B C 1
ATOM 4775 O O . GLU B 1 222 ? -7.297 -31.344 -1.564 1 87.38 222 GLU B O 1
ATOM 4780 N N . GLU B 1 223 ? -7.422 -32.188 -3.639 1 85.12 223 GLU B N 1
ATOM 4781 C CA . GLU B 1 223 ? -5.973 -32.125 -3.801 1 85.12 223 GLU B CA 1
ATOM 4782 C C . GLU B 1 223 ? -5.473 -30.703 -3.842 1 85.12 223 GLU B C 1
ATOM 4784 O O . GLU B 1 223 ? -4.422 -30.375 -3.283 1 85.12 223 GLU B O 1
ATOM 4789 N N . LEU B 1 224 ? -6.254 -29.891 -4.48 1 91.19 224 LEU B N 1
ATOM 4790 C CA . LEU B 1 224 ? -5.91 -28.469 -4.578 1 91.19 224 LEU B CA 1
ATOM 4791 C C . LEU B 1 224 ? -5.898 -27.812 -3.203 1 91.19 224 LEU B C 1
ATOM 4793 O O . LEU B 1 224 ? -5 -27.031 -2.893 1 91.19 224 LEU B O 1
ATOM 4797 N N . LEU B 1 225 ? -6.832 -28.125 -2.404 1 91.12 225 LEU B N 1
ATOM 4798 C CA . LEU B 1 225 ? -7.031 -27.453 -1.12 1 91.12 225 LEU B CA 1
ATOM 4799 C C . LEU B 1 225 ? -6.301 -28.203 -0.006 1 91.12 225 LEU B C 1
ATOM 4801 O O . LEU B 1 225 ? -6.258 -27.734 1.134 1 91.12 225 LEU B O 1
ATOM 4805 N N . LYS B 1 226 ? -5.551 -29.109 -0.319 1 76.69 226 LYS B N 1
ATOM 4806 C CA . LYS B 1 226 ? -4.824 -29.969 0.62 1 76.69 226 LYS B CA 1
ATOM 4807 C C . LYS B 1 226 ? -5.355 -29.797 2.041 1 76.69 226 LYS B C 1
ATOM 4809 O O . LYS B 1 226 ? -5.141 -28.75 2.666 1 76.69 226 LYS B O 1
ATOM 4814 N N . HIS B 1 227 ? -6.039 -30.578 2.664 1 70.44 227 HIS B N 1
ATOM 4815 C CA . HIS B 1 227 ? -6.305 -30.719 4.094 1 70.44 227 HIS B CA 1
ATOM 4816 C C . HIS B 1 227 ? -7.113 -29.531 4.613 1 70.44 227 HIS B C 1
ATOM 4818 O O . HIS B 1 227 ? -6.902 -29.094 5.746 1 70.44 227 HIS B O 1
ATOM 4824 N N . THR B 1 228 ? -7.711 -28.672 3.889 1 80.62 228 THR B N 1
ATOM 4825 C CA . THR B 1 228 ? -8.625 -27.734 4.527 1 80.62 228 THR B CA 1
ATOM 4826 C C . THR B 1 228 ? -9.867 -28.453 5.035 1 80.62 228 THR B C 1
ATOM 4828 O O . THR B 1 228 ? -10.305 -29.453 4.445 1 80.62 228 THR B O 1
ATOM 4831 N N . LYS B 1 229 ? -10.367 -27.984 6.105 1 88.44 229 LYS B N 1
ATOM 4832 C CA . LYS B 1 229 ? -11.578 -28.578 6.66 1 88.44 229 LYS B CA 1
ATOM 4833 C C . LYS B 1 229 ? -12.812 -28.125 5.875 1 88.44 229 LYS B C 1
ATOM 4835 O O . LYS B 1 229 ? -13.914 -28.641 6.086 1 88.44 229 LYS B O 1
ATOM 4840 N N . TYR B 1 230 ? -12.648 -27.328 4.832 1 92.19 230 TYR B N 1
ATOM 4841 C CA . TYR B 1 230 ? -13.797 -26.766 4.137 1 92.19 230 TYR B CA 1
ATOM 4842 C C . TYR B 1 230 ? -13.914 -27.328 2.727 1 92.19 230 TYR B C 1
ATOM 4844 O O . TYR B 1 230 ? -14.758 -26.891 1.943 1 92.19 230 TYR B O 1
ATOM 4852 N N . ALA B 1 231 ? -13.094 -28.281 2.355 1 91.25 231 ALA B N 1
ATOM 4853 C CA . ALA B 1 231 ? -13.031 -28.781 0.987 1 91.25 231 ALA B CA 1
ATOM 4854 C C . ALA B 1 231 ? -14.391 -29.281 0.517 1 91.25 231 ALA B C 1
ATOM 4856 O O . ALA B 1 231 ? -14.812 -28.984 -0.605 1 91.25 231 ALA B O 1
ATOM 4857 N N . ASP B 1 232 ? -15.164 -29.938 1.377 1 92.5 232 ASP B N 1
ATOM 4858 C CA . ASP B 1 232 ? -16.453 -30.547 1.027 1 92.5 232 ASP B CA 1
ATOM 4859 C C . ASP B 1 232 ? -17.484 -29.469 0.713 1 92.5 232 ASP B C 1
ATOM 4861 O O . ASP B 1 232 ? -18.438 -29.719 -0.044 1 92.5 232 ASP B O 1
ATOM 4865 N N . ARG B 1 233 ? -17.266 -28.328 1.197 1 95.31 233 ARG B N 1
ATOM 4866 C CA . ARG B 1 233 ? -18.25 -27.266 1.047 1 95.31 233 ARG B CA 1
ATOM 4867 C C . ARG B 1 233 ? -18.203 -26.672 -0.357 1 95.31 233 ARG B C 1
ATOM 4869 O O . ARG B 1 233 ? -19.109 -25.953 -0.766 1 95.31 233 ARG B O 1
ATOM 4876 N N . PHE B 1 234 ? -17.234 -27.016 -1.124 1 96.25 234 PHE B N 1
ATOM 4877 C CA . PHE B 1 234 ? -17.109 -26.438 -2.455 1 96.25 234 PHE B CA 1
ATOM 4878 C C . PHE B 1 234 ? -17.625 -27.391 -3.518 1 96.25 234 PHE B C 1
ATOM 4880 O O . PHE B 1 234 ? -17.672 -27.047 -4.699 1 96.25 234 PHE B O 1
ATOM 4887 N N . LYS B 1 235 ? -18.031 -28.641 -3.059 1 94.56 235 LYS B N 1
ATOM 4888 C CA . LYS B 1 235 ? -18.672 -29.547 -4.004 1 94.56 235 LYS B CA 1
ATOM 4889 C C . LYS B 1 235 ? -19.906 -28.906 -4.633 1 94.56 235 LYS B C 1
ATOM 4891 O O . LYS B 1 235 ? -20.672 -28.203 -3.957 1 94.56 235 LYS B O 1
ATOM 4896 N N . ASN B 1 236 ? -20.031 -29.188 -5.988 1 96.88 236 ASN B N 1
ATOM 4897 C CA . ASN B 1 236 ? -21.125 -28.641 -6.781 1 96.88 236 ASN B CA 1
ATOM 4898 C C . ASN B 1 236 ? -21.016 -27.125 -6.91 1 96.88 236 ASN B C 1
ATOM 4900 O O . ASN B 1 236 ? -21.984 -26.469 -7.301 1 96.88 236 ASN B O 1
ATOM 4904 N N . GLY B 1 237 ? -19.906 -26.594 -6.496 1 97.88 237 GLY B N 1
ATOM 4905 C CA . GLY B 1 237 ? -19.672 -25.156 -6.629 1 97.88 237 GLY B CA 1
ATOM 4906 C C . GLY B 1 237 ? -19.016 -24.781 -7.938 1 97.88 237 GLY B C 1
ATOM 4907 O O . GLY B 1 237 ? -19.297 -25.391 -8.977 1 97.88 237 GLY B O 1
ATOM 4908 N N . ILE B 1 238 ? -18.281 -23.703 -7.859 1 97.94 238 ILE B N 1
ATOM 4909 C CA . ILE B 1 238 ? -17.656 -23.156 -9.062 1 97.94 238 ILE B CA 1
ATOM 4910 C C . ILE B 1 238 ? -16.156 -23 -8.844 1 97.94 238 ILE B C 1
ATOM 4912 O O . ILE B 1 238 ? -15.711 -22.594 -7.762 1 97.94 238 ILE B O 1
ATOM 4916 N N . PHE B 1 239 ? -15.398 -23.375 -9.82 1 97.25 239 PHE B N 1
ATOM 4917 C CA . PHE B 1 239 ? -13.953 -23.172 -9.922 1 97.25 239 PHE B CA 1
ATOM 4918 C C . PHE B 1 239 ? -13.625 -22.172 -11.023 1 97.25 239 PHE B C 1
ATOM 4920 O O . PHE B 1 239 ? -14.148 -22.266 -12.133 1 97.25 239 PHE B O 1
ATOM 4927 N N . THR B 1 240 ? -12.781 -21.172 -10.672 1 97.56 240 THR B N 1
ATOM 4928 C CA . THR B 1 240 ? -12.312 -20.25 -11.703 1 97.56 240 THR B CA 1
ATOM 4929 C C . THR B 1 240 ? -10.789 -20.141 -11.672 1 97.56 240 THR B C 1
ATOM 4931 O O . THR B 1 240 ? -10.172 -20.328 -10.625 1 97.56 240 THR B O 1
ATOM 4934 N N . HIS B 1 241 ? -10.242 -19.844 -12.836 1 96.31 241 HIS B N 1
ATOM 4935 C CA . HIS B 1 241 ? -8.797 -19.719 -12.977 1 96.31 241 HIS B CA 1
ATOM 4936 C C . HIS B 1 241 ? -8.43 -18.516 -13.844 1 96.31 241 HIS B C 1
ATOM 4938 O O . HIS B 1 241 ? -9.023 -18.312 -14.906 1 96.31 241 HIS B O 1
ATOM 4944 N N . SER B 1 242 ? -7.539 -17.766 -13.344 1 95.38 242 SER B N 1
ATOM 4945 C CA . SER B 1 242 ? -6.902 -16.688 -14.086 1 95.38 242 SER B CA 1
ATOM 4946 C C . SER B 1 242 ? -5.402 -16.641 -13.82 1 95.38 242 SER B C 1
ATOM 4948 O O . SER B 1 242 ? -4.914 -17.266 -12.875 1 95.38 242 SER B O 1
ATOM 4950 N N . TYR B 1 243 ? -4.703 -15.961 -14.727 1 92 243 TYR B N 1
ATOM 4951 C CA . TYR B 1 243 ? -3.26 -15.844 -14.539 1 92 243 TYR B CA 1
ATOM 4952 C C . TYR B 1 243 ? -2.801 -14.406 -14.734 1 92 243 TYR B C 1
ATOM 4954 O O . TYR B 1 243 ? -3.482 -13.609 -15.383 1 92 243 TYR B O 1
ATOM 4962 N N . LEU B 1 244 ? -1.68 -14.117 -14.102 1 89.94 244 LEU B N 1
ATOM 4963 C CA . LEU B 1 244 ? -1.112 -12.773 -14.188 1 89.94 244 LEU B CA 1
ATOM 4964 C C . LEU B 1 244 ? 0.082 -12.742 -15.133 1 89.94 244 LEU B C 1
ATOM 4966 O O . LEU B 1 244 ? 0.762 -13.758 -15.312 1 89.94 244 LEU B O 1
ATOM 4970 N N . THR B 1 245 ? 0.262 -11.656 -15.68 1 84.44 245 THR B N 1
ATOM 4971 C CA . THR B 1 245 ? 1.473 -11.422 -16.453 1 84.44 245 THR B CA 1
ATOM 4972 C C . THR B 1 245 ? 2.453 -10.547 -15.688 1 84.44 245 THR B C 1
ATOM 4974 O O . THR B 1 245 ? 2.094 -9.953 -14.664 1 84.44 245 THR B O 1
ATOM 4977 N N . VAL B 1 246 ? 3.672 -10.414 -16.203 1 81.06 246 VAL B N 1
ATOM 4978 C CA . VAL B 1 246 ? 4.727 -9.68 -15.516 1 81.06 246 VAL B CA 1
ATOM 4979 C C . VAL B 1 246 ? 4.336 -8.203 -15.406 1 81.06 246 VAL B C 1
ATOM 4981 O O . VAL B 1 246 ? 4.742 -7.52 -14.461 1 81.06 246 VAL B O 1
ATOM 4984 N N . LEU B 1 247 ? 3.426 -7.766 -16.203 1 82.5 247 LEU B N 1
ATOM 4985 C CA . LEU B 1 247 ? 3.1 -6.348 -16.281 1 82.5 247 LEU B CA 1
ATOM 4986 C C . LEU B 1 247 ? 1.938 -6.004 -15.352 1 82.5 247 LEU B C 1
ATOM 4988 O O . LEU B 1 247 ? 1.7 -4.832 -15.055 1 82.5 247 LEU B O 1
ATOM 4992 N N . THR B 1 248 ? 1.227 -6.988 -14.93 1 88.5 248 THR B N 1
ATOM 4993 C CA . THR B 1 248 ? 0.004 -6.758 -14.172 1 88.5 248 THR B CA 1
ATOM 4994 C C . THR B 1 248 ? 0.329 -6.328 -12.742 1 88.5 248 THR B C 1
ATOM 4996 O O . THR B 1 248 ? 1.464 -6.48 -12.289 1 88.5 248 THR B O 1
ATOM 4999 N N . TYR B 1 249 ? -0.604 -5.664 -12.109 1 91.44 249 TYR B N 1
ATOM 5000 C CA . TYR B 1 249 ? -0.579 -5.375 -10.68 1 91.44 249 TYR B CA 1
ATOM 5001 C C . TYR B 1 249 ? -0.588 -6.656 -9.859 1 91.44 249 TYR B C 1
ATOM 5003 O O . TYR B 1 249 ? -1.514 -7.465 -9.969 1 91.44 249 TYR B O 1
ATOM 5011 N N . HIS B 1 250 ? 0.459 -6.871 -9 1 93.69 250 HIS B N 1
ATOM 5012 C CA . HIS B 1 250 ? 0.683 -8.172 -8.383 1 93.69 250 HIS B CA 1
ATOM 5013 C C . HIS B 1 250 ? 0.286 -8.172 -6.914 1 93.69 250 HIS B C 1
ATOM 5015 O O . HIS B 1 250 ? 1.01 -8.695 -6.07 1 93.69 250 HIS B O 1
ATOM 5021 N N . ARG B 1 251 ? -0.732 -7.609 -6.656 1 94.56 251 ARG B N 1
ATOM 5022 C CA . ARG B 1 251 ? -1.374 -7.77 -5.355 1 94.56 251 ARG B CA 1
ATOM 5023 C C . ARG B 1 251 ? -2.805 -8.273 -5.508 1 94.56 251 ARG B C 1
ATOM 5025 O O . ARG B 1 251 ? -3.4 -8.148 -6.582 1 94.56 251 ARG B O 1
ATOM 5032 N N . TYR B 1 252 ? -3.305 -8.883 -4.52 1 96.62 252 TYR B N 1
ATOM 5033 C CA . TYR B 1 252 ? -4.652 -9.43 -4.625 1 96.62 252 TYR B CA 1
ATOM 5034 C C . TYR B 1 252 ? -5.52 -8.969 -3.459 1 96.62 252 TYR B C 1
ATOM 5036 O O . TYR B 1 252 ? -5.016 -8.703 -2.365 1 96.62 252 TYR B O 1
ATOM 5044 N N . HIS B 1 253 ? -6.785 -8.883 -3.779 1 97.12 253 HIS B N 1
ATOM 5045 C CA . HIS B 1 253 ? -7.793 -8.266 -2.926 1 97.12 253 HIS B CA 1
ATOM 5046 C C . HIS B 1 253 ? -9.016 -9.164 -2.785 1 97.12 253 HIS B C 1
ATOM 5048 O O . HIS B 1 253 ? -9.32 -9.953 -3.682 1 97.12 253 HIS B O 1
ATOM 5054 N N . THR B 1 254 ? -9.719 -8.977 -1.678 1 98 254 THR B N 1
ATOM 5055 C CA . THR B 1 254 ? -10.859 -9.852 -1.418 1 98 254 THR B CA 1
ATOM 5056 C C . THR B 1 254 ? -11.984 -9.578 -2.406 1 98 254 THR B C 1
ATOM 5058 O O . THR B 1 254 ? -12.414 -8.43 -2.564 1 98 254 THR B O 1
ATOM 5061 N N . PRO B 1 255 ? -12.547 -10.656 -3.014 1 98.69 255 PRO B N 1
ATOM 5062 C CA . PRO B 1 255 ? -13.656 -10.469 -3.953 1 98.69 255 PRO B CA 1
ATOM 5063 C C . PRO B 1 255 ? -14.992 -10.25 -3.25 1 98.69 255 PRO B C 1
ATOM 5065 O O . PRO B 1 255 ? -15.961 -9.82 -3.883 1 98.69 255 PRO B O 1
ATOM 5068 N N . VAL B 1 256 ? -15.078 -10.539 -1.992 1 98.38 256 VAL B N 1
ATOM 5069 C CA . VAL B 1 256 ? -16.234 -10.406 -1.123 1 98.38 256 VAL B CA 1
ATOM 5070 C C . VAL B 1 256 ? -15.797 -9.945 0.265 1 98.38 256 VAL B C 1
ATOM 5072 O O . VAL B 1 256 ? -14.633 -10.094 0.63 1 98.38 256 VAL B O 1
ATOM 5075 N N . ARG B 1 257 ? -16.734 -9.391 0.969 1 96.5 257 ARG B N 1
ATOM 5076 C CA . ARG B 1 257 ? -16.422 -9.125 2.369 1 96.5 257 ARG B CA 1
ATOM 5077 C C . ARG B 1 257 ? -16.609 -10.375 3.221 1 96.5 257 ARG B C 1
ATOM 5079 O O . ARG B 1 257 ? -17.328 -11.305 2.816 1 96.5 257 ARG B O 1
ATOM 5086 N N . GLY B 1 258 ? -15.906 -10.383 4.395 1 96 258 GLY B N 1
ATOM 5087 C CA . GLY B 1 258 ? -16.156 -11.477 5.316 1 96 258 GLY B CA 1
ATOM 5088 C C . GLY B 1 258 ? -15 -11.719 6.273 1 96 258 GLY B C 1
ATOM 5089 O O . GLY B 1 258 ? -14.047 -10.945 6.32 1 96 258 GLY B O 1
ATOM 5090 N N . THR B 1 259 ? -15.195 -12.758 6.988 1 94.25 259 THR B N 1
ATOM 5091 C CA . THR B 1 259 ? -14.203 -13.148 7.977 1 94.25 259 THR B CA 1
ATOM 5092 C C . THR B 1 259 ? -13.336 -14.289 7.449 1 94.25 259 THR B C 1
ATOM 5094 O O . THR B 1 259 ? -13.852 -15.266 6.898 1 94.25 259 THR B O 1
ATOM 5097 N N . ILE B 1 260 ? -12.039 -14.141 7.59 1 96 260 ILE B N 1
ATOM 5098 C CA . ILE B 1 260 ? -11.117 -15.188 7.176 1 96 260 ILE B CA 1
ATOM 5099 C C . ILE B 1 260 ? -11.219 -16.375 8.133 1 96 260 ILE B C 1
ATOM 5101 O O . ILE B 1 260 ? -10.914 -16.25 9.32 1 96 260 ILE B O 1
ATOM 5105 N N . LEU B 1 261 ? -11.617 -17.531 7.613 1 96.75 261 LEU B N 1
ATOM 5106 C CA . LEU B 1 261 ? -11.734 -18.734 8.422 1 96.75 261 LEU B CA 1
ATOM 5107 C C . LEU B 1 261 ? -10.414 -19.5 8.445 1 96.75 261 LEU B C 1
ATOM 5109 O O . LEU B 1 261 ? -10.078 -20.141 9.453 1 96.75 261 LEU B O 1
ATOM 5113 N N . GLU B 1 262 ? -9.758 -19.422 7.352 1 96.25 262 GLU B N 1
ATOM 5114 C CA . GLU B 1 262 ? -8.5 -20.156 7.211 1 96.25 262 GLU B CA 1
ATOM 5115 C C . GLU B 1 262 ? -7.523 -19.422 6.309 1 96.25 262 GLU B C 1
ATOM 5117 O O . GLU B 1 262 ? -7.918 -18.859 5.289 1 96.25 262 GLU B O 1
ATOM 5122 N N . LEU B 1 263 ? -6.379 -19.406 6.703 1 94.75 263 LEU B N 1
ATOM 5123 C CA . LEU B 1 263 ? -5.246 -18.875 5.961 1 94.75 263 LEU B CA 1
ATOM 5124 C C . LEU B 1 263 ? -4.047 -19.812 6.039 1 94.75 263 LEU B C 1
ATOM 5126 O O . LEU B 1 263 ? -3.51 -20.047 7.121 1 94.75 263 LEU B O 1
ATOM 5130 N N . LYS B 1 264 ? -3.613 -20.391 4.816 1 92.5 264 LYS B N 1
ATOM 5131 C CA . LYS B 1 264 ? -2.555 -21.391 4.816 1 92.5 264 LYS B CA 1
ATOM 5132 C C . LYS B 1 264 ? -1.607 -21.188 3.637 1 92.5 264 LYS B C 1
ATOM 5134 O O . LYS B 1 264 ? -2.021 -20.719 2.574 1 92.5 264 LYS B O 1
ATOM 5139 N N . GLN B 1 265 ? -0.432 -21.516 3.939 1 89.44 265 GLN B N 1
ATOM 5140 C CA . GLN B 1 265 ? 0.543 -21.719 2.875 1 89.44 265 GLN B CA 1
ATOM 5141 C C . GLN B 1 265 ? 0.696 -23.203 2.547 1 89.44 265 GLN B C 1
ATOM 5143 O O . GLN B 1 265 ? 1.019 -24 3.424 1 89.44 265 GLN B O 1
ATOM 5148 N N . LEU B 1 266 ? 0.454 -23.516 1.319 1 86.81 266 LEU B N 1
ATOM 5149 C CA . LEU B 1 266 ? 0.534 -24.906 0.896 1 86.81 266 LEU B CA 1
ATOM 5150 C C . LEU B 1 266 ? 1.752 -25.141 0.008 1 86.81 266 LEU B C 1
ATOM 5152 O O . LEU B 1 266 ? 1.856 -24.547 -1.072 1 86.81 266 LEU B O 1
ATOM 5156 N N . SER B 1 267 ? 2.566 -25.969 0.519 1 80.69 267 SER B N 1
ATOM 5157 C CA . SER B 1 267 ? 3.775 -26.281 -0.238 1 80.69 267 SER B CA 1
ATOM 5158 C C . SER B 1 267 ? 3.455 -27.094 -1.48 1 80.69 267 SER B C 1
ATOM 5160 O O . SER B 1 267 ? 2.508 -27.891 -1.481 1 80.69 267 SER B O 1
ATOM 5162 N N . GLY B 1 268 ? 4.125 -26.859 -2.535 1 79.12 268 GLY B N 1
ATOM 5163 C CA . GLY B 1 268 ? 3.98 -27.594 -3.781 1 79.12 268 GLY B CA 1
ATOM 5164 C C . GLY B 1 268 ? 5.27 -27.672 -4.574 1 79.12 268 GLY B C 1
ATOM 5165 O O . GLY B 1 268 ? 6.355 -27.469 -4.031 1 79.12 268 GLY B O 1
ATOM 5166 N N . ASP B 1 269 ? 5.047 -28.141 -5.746 1 75.38 269 ASP B N 1
ATOM 5167 C CA . ASP B 1 269 ? 6.191 -28.297 -6.645 1 75.38 269 ASP B CA 1
ATOM 5168 C C . ASP B 1 269 ? 6.676 -26.938 -7.156 1 75.38 269 ASP B C 1
ATOM 5170 O O . ASP B 1 269 ? 5.934 -25.953 -7.121 1 75.38 269 ASP B O 1
ATOM 5174 N N . VAL B 1 270 ? 7.887 -26.953 -7.48 1 74.88 270 VAL B N 1
ATOM 5175 C CA . VAL B 1 270 ? 8.461 -25.688 -7.953 1 74.88 270 VAL B CA 1
ATOM 5176 C C . VAL B 1 270 ? 8.727 -25.781 -9.453 1 74.88 270 VAL B C 1
ATOM 5178 O O . VAL B 1 270 ? 9.414 -24.922 -10.016 1 74.88 270 VAL B O 1
ATOM 5181 N N . PHE B 1 271 ? 8.156 -26.75 -10.125 1 76.94 271 PHE B N 1
ATOM 5182 C CA . PHE B 1 271 ? 8.461 -26.891 -11.547 1 76.94 271 PHE B CA 1
ATOM 5183 C C . PHE B 1 271 ? 7.426 -26.156 -12.391 1 76.94 271 PHE B C 1
ATOM 5185 O O . PHE B 1 271 ? 6.234 -26.172 -12.078 1 76.94 271 PHE B O 1
ATOM 5192 N N . ALA B 1 272 ? 7.855 -25.531 -13.297 1 75.81 272 ALA B N 1
ATOM 5193 C CA . ALA B 1 272 ? 7.004 -24.844 -14.266 1 75.81 272 ALA B CA 1
ATOM 5194 C C . ALA B 1 272 ? 7.121 -25.469 -15.648 1 75.81 272 ALA B C 1
ATOM 5196 O O . ALA B 1 272 ? 8.18 -26 -16.016 1 75.81 272 ALA B O 1
ATOM 5197 N N . ASN B 1 273 ? 6.027 -25.484 -16.359 1 77.94 273 ASN B N 1
ATOM 5198 C CA . ASN B 1 273 ? 6.062 -25.828 -17.766 1 77.94 273 ASN B CA 1
ATOM 5199 C C . ASN B 1 273 ? 6.348 -24.609 -18.641 1 77.94 273 ASN B C 1
ATOM 5201 O O . ASN B 1 273 ? 5.508 -23.719 -18.766 1 77.94 273 ASN B O 1
ATOM 5205 N N . VAL B 1 274 ? 7.547 -24.641 -19.156 1 83.94 274 VAL B N 1
ATOM 5206 C CA . VAL B 1 274 ? 8.008 -23.469 -19.891 1 83.94 274 VAL B CA 1
ATOM 5207 C C . VAL B 1 274 ? 8.188 -23.828 -21.375 1 83.94 274 VAL B C 1
ATOM 5209 O O . VAL B 1 274 ? 8.719 -24.891 -21.703 1 83.94 274 VAL B O 1
ATOM 5212 N N . THR B 1 275 ? 7.723 -22.953 -22.219 1 84.56 275 THR B N 1
ATOM 5213 C CA . THR B 1 275 ? 7.902 -23.078 -23.656 1 84.56 275 THR B CA 1
ATOM 5214 C C . THR B 1 275 ? 8.578 -21.844 -24.234 1 84.56 275 THR B C 1
ATOM 5216 O O . THR B 1 275 ? 8.688 -20.812 -23.562 1 84.56 275 THR B O 1
ATOM 5219 N N . ARG B 1 276 ? 9.039 -22.031 -25.359 1 89.38 276 ARG B N 1
ATOM 5220 C CA . ARG B 1 276 ? 9.68 -20.953 -26.109 1 89.38 276 ARG B CA 1
ATOM 5221 C C . ARG B 1 276 ? 8.797 -20.5 -27.266 1 89.38 276 ARG B C 1
ATOM 5223 O O . ARG B 1 276 ? 8.297 -21.328 -28.031 1 89.38 276 ARG B O 1
ATOM 5230 N N . ASP B 1 277 ? 8.594 -19.219 -27.344 1 84.44 277 ASP B N 1
ATOM 5231 C CA . ASP B 1 277 ? 7.77 -18.734 -28.438 1 84.44 277 ASP B CA 1
ATOM 5232 C C . ASP B 1 277 ? 8.609 -18.484 -29.688 1 84.44 277 ASP B C 1
ATOM 5234 O O . ASP B 1 277 ? 9.805 -18.781 -29.719 1 84.44 277 ASP B O 1
ATOM 5238 N N . GLU B 1 278 ? 7.914 -17.969 -30.688 1 83.38 278 GLU B N 1
ATOM 5239 C CA . GLU B 1 278 ? 8.555 -17.797 -31.984 1 83.38 278 GLU B CA 1
ATOM 5240 C C . GLU B 1 278 ? 9.672 -16.75 -31.922 1 83.38 278 GLU B C 1
ATOM 5242 O O . GLU B 1 278 ? 10.617 -16.797 -32.688 1 83.38 278 GLU B O 1
ATOM 5247 N N . GLN B 1 279 ? 9.609 -15.914 -30.906 1 81.69 279 GLN B N 1
ATOM 5248 C CA . GLN B 1 279 ? 10.609 -14.859 -30.781 1 81.69 279 GLN B CA 1
ATOM 5249 C C . GLN B 1 279 ? 11.719 -15.273 -29.812 1 81.69 279 GLN B C 1
ATOM 5251 O O . GLN B 1 279 ? 12.656 -14.508 -29.578 1 81.69 279 GLN B O 1
ATOM 5256 N N . GLY B 1 280 ? 11.57 -16.469 -29.312 1 83.44 280 GLY B N 1
ATOM 5257 C CA . GLY B 1 280 ? 12.617 -17 -28.453 1 83.44 280 GLY B CA 1
ATOM 5258 C C . GLY B 1 280 ? 12.391 -16.703 -26.984 1 83.44 280 GLY B C 1
ATOM 5259 O O . GLY B 1 280 ? 13.188 -17.109 -26.125 1 83.44 280 GLY B O 1
ATOM 5260 N N . HIS B 1 281 ? 11.328 -16.094 -26.75 1 86.94 281 HIS B N 1
ATOM 5261 C CA . HIS B 1 281 ? 11.023 -15.789 -25.359 1 86.94 281 HIS B CA 1
ATOM 5262 C C . HIS B 1 281 ? 10.438 -17 -24.641 1 86.94 281 HIS B C 1
ATOM 5264 O O . HIS B 1 281 ? 9.656 -17.75 -25.234 1 86.94 281 HIS B O 1
ATOM 5270 N N . LEU B 1 282 ? 10.914 -17.078 -23.438 1 88.12 282 LEU B N 1
ATOM 5271 C CA . LEU B 1 282 ? 10.422 -18.172 -22.609 1 88.12 282 LEU B CA 1
ATOM 5272 C C . LEU B 1 282 ? 9.227 -17.734 -21.766 1 88.12 282 LEU B C 1
ATOM 5274 O O . LEU B 1 282 ? 9.203 -16.625 -21.25 1 88.12 282 LEU B O 1
ATOM 5278 N N . GLY B 1 283 ? 8.242 -18.641 -21.672 1 82.31 283 GLY B N 1
ATOM 5279 C CA . GLY B 1 283 ? 7.07 -18.359 -20.859 1 82.31 283 GLY B CA 1
ATOM 5280 C C . GLY B 1 283 ? 6.453 -19.609 -20.266 1 82.31 283 GLY B C 1
ATOM 5281 O O . GLY B 1 283 ? 6.457 -20.672 -20.891 1 82.31 283 GLY B O 1
ATOM 5282 N N . ALA B 1 284 ? 5.965 -19.438 -19.078 1 76.81 284 ALA B N 1
ATOM 5283 C CA . ALA B 1 284 ? 5.25 -20.531 -18.438 1 76.81 284 ALA B CA 1
ATOM 5284 C C . ALA B 1 284 ? 3.867 -20.719 -19.062 1 76.81 284 ALA B C 1
ATOM 5286 O O . ALA B 1 284 ? 3.238 -19.75 -19.484 1 76.81 284 ALA B O 1
ATOM 5287 N N . SER B 1 285 ? 3.525 -22.078 -19.125 1 74.12 285 SER B N 1
ATOM 5288 C CA . SER B 1 285 ? 2.188 -22.375 -19.609 1 74.12 285 SER B CA 1
ATOM 5289 C C . SER B 1 285 ? 1.115 -21.734 -18.734 1 74.12 285 SER B C 1
ATOM 5291 O O . SER B 1 285 ? 1.252 -21.688 -17.516 1 74.12 285 SER B O 1
ATOM 5293 N N . ASP B 1 286 ? 0.042 -21.234 -19.422 1 70.38 286 ASP B N 1
ATOM 5294 C CA . ASP B 1 286 ? -1.048 -20.562 -18.719 1 70.38 286 ASP B CA 1
ATOM 5295 C C . ASP B 1 286 ? -2.266 -21.484 -18.594 1 70.38 286 ASP B C 1
ATOM 5297 O O . ASP B 1 286 ? -3.318 -21.062 -18.109 1 70.38 286 ASP B O 1
ATOM 5301 N N . GLY B 1 287 ? -2.059 -22.766 -19.016 1 77 287 GLY B N 1
ATOM 5302 C CA . GLY B 1 287 ? -3.174 -23.703 -18.922 1 77 287 GLY B CA 1
ATOM 5303 C C . GLY B 1 287 ? -3.537 -24.062 -17.5 1 77 287 GLY B C 1
ATOM 5304 O O . GLY B 1 287 ? -2.805 -23.75 -16.562 1 77 287 GLY B O 1
ATOM 5305 N N . THR B 1 288 ? -4.691 -24.594 -17.344 1 78.25 288 THR B N 1
ATOM 5306 C CA . THR B 1 288 ? -5.164 -25.047 -16.047 1 78.25 288 THR B CA 1
ATOM 5307 C C . THR B 1 288 ? -4.715 -26.484 -15.773 1 78.25 288 THR B C 1
ATOM 5309 O O . THR B 1 288 ? -5.34 -27.438 -16.25 1 78.25 288 THR B O 1
ATOM 5312 N N . ASP B 1 289 ? -3.664 -26.672 -15.18 1 80.44 289 ASP B N 1
ATOM 5313 C CA . ASP B 1 289 ? -3.123 -28 -14.93 1 80.44 289 ASP B CA 1
ATOM 5314 C C . ASP B 1 289 ? -2.105 -27.984 -13.789 1 80.44 289 ASP B C 1
ATOM 5316 O O . ASP B 1 289 ? -2.354 -28.531 -12.711 1 80.44 289 ASP B O 1
ATOM 5320 N N . TYR B 1 290 ? -1.149 -27.156 -13.93 1 73.25 290 TYR B N 1
ATOM 5321 C CA . TYR B 1 290 ? -0.003 -27.203 -13.031 1 73.25 290 TYR B CA 1
ATOM 5322 C C . TYR B 1 290 ? -0.327 -26.562 -11.695 1 73.25 290 TYR B C 1
ATOM 5324 O O . TYR B 1 290 ? 0.347 -26.812 -10.695 1 73.25 290 TYR B O 1
ATOM 5332 N N . GLN B 1 291 ? -1.347 -25.797 -11.625 1 78.88 291 GLN B N 1
ATOM 5333 C CA . GLN B 1 291 ? -1.719 -25.078 -10.406 1 78.88 291 GLN B CA 1
ATOM 5334 C C . GLN B 1 291 ? -2.045 -26.047 -9.273 1 78.88 291 GLN B C 1
ATOM 5336 O O . GLN B 1 291 ? -1.874 -25.719 -8.102 1 78.88 291 GLN B O 1
ATOM 5341 N N . PHE B 1 292 ? -2.4 -27.219 -9.625 1 81.94 292 PHE B N 1
ATOM 5342 C CA . PHE B 1 292 ? -2.836 -28.188 -8.633 1 81.94 292 PHE B CA 1
ATOM 5343 C C . PHE B 1 292 ? -1.64 -28.797 -7.898 1 81.94 292 PHE B C 1
ATOM 5345 O O . PHE B 1 292 ? -1.795 -29.391 -6.836 1 81.94 292 PHE B O 1
ATOM 5352 N N . SER B 1 293 ? -0.474 -28.531 -8.453 1 79.94 293 SER B N 1
ATOM 5353 C CA . SER B 1 293 ? 0.704 -29.109 -7.816 1 79.94 293 SER B CA 1
ATOM 5354 C C . SER B 1 293 ? 1.673 -28.031 -7.355 1 79.94 293 SER B C 1
ATOM 5356 O O . SER B 1 293 ? 2.623 -28.312 -6.617 1 79.94 293 SER B O 1
ATOM 5358 N N . GLN B 1 294 ? 1.409 -26.859 -7.621 1 82.38 294 GLN B N 1
ATOM 5359 C CA . GLN B 1 294 ? 2.33 -25.766 -7.316 1 82.38 294 GLN B CA 1
ATOM 5360 C C . GLN B 1 294 ? 2.115 -25.25 -5.898 1 82.38 294 GLN B C 1
ATOM 5362 O O . GLN B 1 294 ? 1.075 -25.5 -5.289 1 82.38 294 GLN B O 1
ATOM 5367 N N . GLU B 1 295 ? 3.203 -24.578 -5.457 1 84.06 295 GLU B N 1
ATOM 5368 C CA . GLU B 1 295 ? 3.027 -23.859 -4.207 1 84.06 295 GLU B CA 1
ATOM 5369 C C . GLU B 1 295 ? 1.902 -22.828 -4.316 1 84.06 295 GLU B C 1
ATOM 5371 O O . GLU B 1 295 ? 1.77 -22.156 -5.34 1 84.06 295 GLU B O 1
ATOM 5376 N N . ARG B 1 296 ? 1.097 -22.781 -3.246 1 89.75 296 ARG B N 1
ATOM 5377 C CA . ARG B 1 296 ? -0.056 -21.891 -3.307 1 89.75 296 ARG B CA 1
ATOM 5378 C C . ARG B 1 296 ? -0.47 -21.438 -1.91 1 89.75 296 ARG B C 1
ATOM 5380 O O . ARG B 1 296 ? -0.114 -22.078 -0.915 1 89.75 296 ARG B O 1
ATOM 5387 N N . GLY B 1 297 ? -1.005 -20.297 -1.914 1 91.75 297 GLY B N 1
ATOM 5388 C CA . GLY B 1 297 ? -1.738 -19.859 -0.737 1 91.75 297 GLY B CA 1
ATOM 5389 C C . GLY B 1 297 ? -3.199 -20.281 -0.756 1 91.75 297 GLY B C 1
ATOM 5390 O O . GLY B 1 297 ? -3.74 -20.609 -1.812 1 91.75 297 GLY B O 1
ATOM 5391 N N . LEU B 1 298 ? -3.838 -20.328 0.459 1 95.19 298 LEU B N 1
ATOM 5392 C CA . LEU B 1 298 ? -5.262 -20.609 0.605 1 95.19 298 LEU B CA 1
ATOM 5393 C C . LEU B 1 298 ? -5.898 -19.656 1.615 1 95.19 298 LEU B C 1
ATOM 5395 O O . LEU B 1 298 ? -5.461 -19.578 2.766 1 95.19 298 LEU B O 1
ATOM 5399 N N . MET B 1 299 ? -6.781 -18.922 1.133 1 96.62 299 MET B N 1
ATOM 5400 C CA . MET B 1 299 ? -7.656 -18.156 2.016 1 96.62 299 MET B CA 1
ATOM 5401 C C . MET B 1 299 ? -9.109 -18.594 1.848 1 96.62 299 MET B C 1
ATOM 5403 O O . MET B 1 299 ? -9.633 -18.609 0.731 1 96.62 299 MET B O 1
ATOM 5407 N N . VAL B 1 300 ? -9.789 -18.984 2.918 1 97.62 300 VAL B N 1
ATOM 5408 C CA . VAL B 1 300 ? -11.219 -19.266 2.93 1 97.62 300 VAL B CA 1
ATOM 5409 C C . VAL B 1 300 ? -11.953 -18.172 3.703 1 97.62 300 VAL B C 1
ATOM 5411 O O . VAL B 1 300 ? -11.656 -17.922 4.875 1 97.62 300 VAL B O 1
ATOM 5414 N N . ILE B 1 301 ? -12.898 -17.609 3.076 1 97.31 301 ILE B N 1
ATOM 5415 C CA . ILE B 1 301 ? -13.656 -16.516 3.66 1 97.31 301 ILE B CA 1
ATOM 5416 C C . ILE B 1 301 ? -15.102 -16.953 3.893 1 97.31 301 ILE B C 1
ATOM 5418 O O . ILE B 1 301 ? -15.734 -17.531 3.004 1 97.31 301 ILE B O 1
ATOM 5422 N N . ASP B 1 302 ? -15.562 -16.688 5.086 1 97.62 302 ASP B N 1
ATOM 5423 C CA . ASP B 1 302 ? -17 -16.75 5.363 1 97.62 302 ASP B CA 1
ATOM 5424 C C . ASP B 1 302 ? -17.688 -15.445 4.988 1 97.62 302 ASP B C 1
ATOM 5426 O O . ASP B 1 302 ? -17.531 -14.438 5.676 1 97.62 302 ASP B O 1
ATOM 5430 N N . SER B 1 303 ? -18.406 -15.477 3.875 1 97.62 303 SER B N 1
ATOM 5431 C CA . SER B 1 303 ? -19.016 -14.266 3.328 1 97.62 303 SER B CA 1
ATOM 5432 C C . SER B 1 303 ? -20.531 -14.367 3.338 1 97.62 303 SER B C 1
ATOM 5434 O O . SER B 1 303 ? -21.094 -15.445 3.547 1 97.62 303 SER B O 1
ATOM 5436 N N . PRO B 1 304 ? -21.297 -13.219 3.104 1 96.81 304 PRO B N 1
ATOM 5437 C CA . PRO B 1 304 ? -22.766 -13.258 3.008 1 96.81 304 PRO B CA 1
ATOM 5438 C C . PRO B 1 304 ? -23.266 -14.125 1.852 1 96.81 304 PRO B C 1
ATOM 5440 O O . PRO B 1 304 ? -24.438 -14.508 1.822 1 96.81 304 PRO B O 1
ATOM 5443 N N . VAL B 1 305 ? -22.391 -14.492 0.941 1 97.62 305 VAL B N 1
ATOM 5444 C CA . VAL B 1 305 ? -22.828 -15.305 -0.19 1 97.62 305 VAL B CA 1
ATOM 5445 C C . VAL B 1 305 ? -22.25 -16.719 -0.06 1 97.62 305 VAL B C 1
ATOM 5447 O O . VAL B 1 305 ? -22.141 -17.438 -1.053 1 97.62 305 VAL B O 1
ATOM 5450 N N . GLY B 1 306 ? -21.844 -17.094 1.074 1 97.81 306 GLY B N 1
ATOM 5451 C CA . GLY B 1 306 ? -21.266 -18.406 1.301 1 97.81 306 GLY B CA 1
ATOM 5452 C C . GLY B 1 306 ? -19.75 -18.375 1.317 1 97.81 306 GLY B C 1
ATOM 5453 O O . GLY B 1 306 ? -19.125 -17.312 1.247 1 97.81 306 GLY B O 1
ATOM 5454 N N . LEU B 1 307 ? -19.188 -19.547 1.402 1 97.94 307 LEU B N 1
ATOM 5455 C CA . LEU B 1 307 ? -17.734 -19.641 1.449 1 97.94 307 LEU B CA 1
ATOM 5456 C C . LEU B 1 307 ? -17.125 -19.297 0.094 1 97.94 307 LEU B C 1
ATOM 5458 O O . LEU B 1 307 ? -17.641 -19.719 -0.947 1 97.94 307 LEU B O 1
ATOM 5462 N N . VAL B 1 308 ? -16.125 -18.609 0.122 1 98.5 308 VAL B N 1
ATOM 5463 C CA . VAL B 1 308 ? -15.297 -18.297 -1.041 1 98.5 308 VAL B CA 1
ATOM 5464 C C . VAL B 1 308 ? -13.828 -18.562 -0.716 1 98.5 308 VAL B C 1
ATOM 5466 O O . VAL B 1 308 ? -13.336 -18.141 0.332 1 98.5 308 VAL B O 1
ATOM 5469 N N . ALA B 1 309 ? -13.195 -19.234 -1.535 1 97.81 309 ALA B N 1
ATOM 5470 C CA . ALA B 1 309 ? -11.758 -19.453 -1.371 1 97.81 309 ALA B CA 1
ATOM 5471 C C . ALA B 1 309 ? -10.961 -18.75 -2.469 1 97.81 309 ALA B C 1
ATOM 5473 O O . ALA B 1 309 ? -11.383 -18.734 -3.629 1 97.81 309 ALA B O 1
ATOM 5474 N N . CYS B 1 310 ? -9.945 -18.188 -2.117 1 97.81 310 CYS B N 1
ATOM 5475 C CA . CYS B 1 310 ? -8.969 -17.625 -3.033 1 97.81 310 CYS B CA 1
ATOM 5476 C C . CYS B 1 310 ? -7.613 -18.297 -2.879 1 97.81 310 CYS B C 1
ATOM 5478 O O . CYS B 1 310 ? -7.078 -18.391 -1.77 1 97.81 310 CYS B O 1
ATOM 5480 N N . LEU B 1 311 ? -7.055 -18.719 -3.973 1 95.81 311 LEU B N 1
ATOM 5481 C CA . LEU B 1 311 ? -5.77 -19.406 -3.973 1 95.81 311 LEU B CA 1
ATOM 5482 C C . LEU B 1 311 ? -4.781 -18.719 -4.914 1 95.81 311 LEU B C 1
ATOM 5484 O O . LEU B 1 311 ? -4.77 -19 -6.117 1 95.81 311 LEU B O 1
ATOM 5488 N N . PRO B 1 312 ? -4.016 -17.828 -4.363 1 95.44 312 PRO B N 1
ATOM 5489 C CA . PRO B 1 312 ? -2.863 -17.406 -5.164 1 95.44 312 PRO B CA 1
ATOM 5490 C C . PRO B 1 312 ? -1.862 -18.547 -5.395 1 95.44 312 PRO B C 1
ATOM 5492 O O . PRO B 1 312 ? -1.479 -19.234 -4.445 1 95.44 312 PRO B O 1
ATOM 5495 N N . ILE B 1 313 ? -1.445 -18.672 -6.629 1 91.19 313 ILE B N 1
ATOM 5496 C CA . ILE B 1 313 ? -0.561 -19.766 -7.004 1 91.19 313 ILE B CA 1
ATOM 5497 C C . ILE B 1 313 ? 0.809 -19.219 -7.395 1 91.19 313 ILE B C 1
ATOM 5499 O O . ILE B 1 313 ? 0.905 -18.297 -8.211 1 91.19 313 ILE B O 1
ATOM 5503 N N . GLY B 1 314 ? 1.773 -19.75 -6.742 1 84.12 314 GLY B N 1
ATOM 5504 C CA . GLY B 1 314 ? 3.141 -19.469 -7.145 1 84.12 314 GLY B CA 1
ATOM 5505 C C . GLY B 1 314 ? 3.684 -20.438 -8.164 1 84.12 314 GLY B C 1
ATOM 5506 O O . GLY B 1 314 ? 3.318 -21.625 -8.156 1 84.12 314 GLY B O 1
ATOM 5507 N N . MET B 1 315 ? 4.355 -20.094 -9.148 1 71.12 315 MET B N 1
ATOM 5508 C CA . MET B 1 315 ? 4.887 -21 -10.156 1 71.12 315 MET B CA 1
ATOM 5509 C C . MET B 1 315 ? 6.27 -21.5 -9.766 1 71.12 315 MET B C 1
ATOM 5511 O O . MET B 1 315 ? 6.488 -22.719 -9.656 1 71.12 315 MET B O 1
ATOM 5515 N N . ASP B 1 316 ? 7.141 -20.641 -9.719 1 67.5 316 ASP B N 1
ATOM 5516 C CA . ASP B 1 316 ? 8.508 -21.156 -9.773 1 67.5 316 ASP B CA 1
ATOM 5517 C C . ASP B 1 316 ? 9.312 -20.703 -8.555 1 67.5 316 ASP B C 1
ATOM 5519 O O . ASP B 1 316 ? 10.391 -21.234 -8.289 1 67.5 316 ASP B O 1
ATOM 5523 N N . VAL B 1 317 ? 8.844 -19.734 -8.016 1 62.44 317 VAL B N 1
ATOM 5524 C CA . VAL B 1 317 ? 9.617 -19.281 -6.859 1 62.44 317 VAL B CA 1
ATOM 5525 C C . VAL B 1 317 ? 8.805 -19.5 -5.582 1 62.44 317 VAL B C 1
ATOM 5527 O O . VAL B 1 317 ? 7.684 -19.016 -5.461 1 62.44 317 VAL B O 1
ATOM 5530 N N . ILE B 1 318 ? 9.477 -20.234 -4.746 1 58.28 318 ILE B N 1
ATOM 5531 C CA . ILE B 1 318 ? 8.859 -20.484 -3.449 1 58.28 318 ILE B CA 1
ATOM 5532 C C . ILE B 1 318 ? 8.656 -19.172 -2.703 1 58.28 318 ILE B C 1
ATOM 5534 O O . ILE B 1 318 ? 9.484 -18.25 -2.812 1 58.28 318 ILE B O 1
ATOM 5538 N N . SER B 1 319 ? 7.621 -19.062 -2.086 1 62.75 319 SER B N 1
ATOM 5539 C CA . SER B 1 319 ? 7.285 -17.953 -1.198 1 62.75 319 SER B CA 1
ATOM 5540 C C . SER B 1 319 ? 6.918 -16.703 -1.99 1 62.75 319 SER B C 1
ATOM 5542 O O . SER B 1 319 ? 7.258 -15.586 -1.59 1 62.75 319 SER B O 1
ATOM 5544 N N . SER B 1 320 ? 6.398 -17.047 -3.137 1 77.62 320 SER B N 1
ATOM 5545 C CA . SER B 1 320 ? 6.023 -15.906 -3.967 1 77.62 320 SER B CA 1
ATOM 5546 C C . SER B 1 320 ? 4.613 -15.43 -3.637 1 77.62 320 SER B C 1
ATOM 5548 O O . SER B 1 320 ? 4.188 -14.375 -4.113 1 77.62 320 SER B O 1
ATOM 5550 N N . CYS B 1 321 ? 3.926 -16.156 -2.816 1 87.44 321 CYS B N 1
ATOM 5551 C CA . CYS B 1 321 ? 2.598 -15.742 -2.373 1 87.44 321 CYS B CA 1
ATOM 5552 C C . CYS B 1 321 ? 2.617 -15.32 -0.908 1 87.44 321 CYS B C 1
ATOM 5554 O O . CYS B 1 321 ? 2.93 -16.125 -0.031 1 87.44 321 CYS B O 1
ATOM 5556 N N . ASN B 1 322 ? 2.285 -14.195 -0.721 1 90.06 322 ASN B N 1
ATOM 5557 C CA . ASN B 1 322 ? 2.33 -13.664 0.638 1 90.06 322 ASN B CA 1
ATOM 5558 C C . ASN B 1 322 ? 0.957 -13.18 1.096 1 90.06 322 ASN B C 1
ATOM 5560 O O . ASN B 1 322 ? 0.113 -12.828 0.271 1 90.06 322 ASN B O 1
ATOM 5564 N N . PHE B 1 323 ? 0.77 -13.242 2.422 1 93.19 323 PHE B N 1
ATOM 5565 C CA . PHE B 1 323 ? -0.46 -12.719 3.004 1 93.19 323 PHE B CA 1
ATOM 5566 C C . PHE B 1 323 ? -0.176 -11.477 3.84 1 93.19 323 PHE B C 1
ATOM 5568 O O . PHE B 1 323 ? 0.83 -11.414 4.551 1 93.19 323 PHE B O 1
ATOM 5575 N N . SER B 1 324 ? -1.021 -10.539 3.703 1 92.38 324 SER B N 1
ATOM 5576 C CA . SER B 1 324 ? -0.933 -9.312 4.492 1 92.38 324 SER B CA 1
ATOM 5577 C C . SER B 1 324 ? -1.979 -9.289 5.602 1 92.38 324 SER B C 1
ATOM 5579 O O . SER B 1 324 ? -2.256 -8.242 6.184 1 92.38 324 SER B O 1
ATOM 5581 N N . VAL B 1 325 ? -2.639 -10.367 5.883 1 93.69 325 VAL B N 1
ATOM 5582 C CA . VAL B 1 325 ? -3.748 -10.484 6.824 1 93.69 325 VAL B CA 1
ATOM 5583 C C . VAL B 1 325 ? -3.545 -11.703 7.719 1 93.69 325 VAL B C 1
ATOM 5585 O O . VAL B 1 325 ? -2.6 -12.469 7.527 1 93.69 325 VAL B O 1
ATOM 5588 N N . ASP B 1 326 ? -4.375 -11.805 8.695 1 89.31 326 ASP B N 1
ATOM 5589 C CA . ASP B 1 326 ? -4.328 -12.922 9.625 1 89.31 326 ASP B CA 1
ATOM 5590 C C . ASP B 1 326 ? -5.66 -13.664 9.672 1 89.31 326 ASP B C 1
ATOM 5592 O O . ASP B 1 326 ? -6.703 -13.094 9.336 1 89.31 326 ASP B O 1
ATOM 5596 N N . GLU B 1 327 ? -5.543 -14.914 10.055 1 92.75 327 GLU B N 1
ATOM 5597 C CA . GLU B 1 327 ? -6.77 -15.664 10.312 1 92.75 327 GLU B CA 1
ATOM 5598 C C . GLU B 1 327 ? -7.633 -14.969 11.359 1 92.75 327 GLU B C 1
ATOM 5600 O O . GLU B 1 327 ? -7.117 -14.461 12.359 1 92.75 327 GLU B O 1
ATOM 5605 N N . GLY B 1 328 ? -8.938 -14.93 11.031 1 91.19 328 GLY B N 1
ATOM 5606 C CA . GLY B 1 328 ? -9.867 -14.297 11.961 1 91.19 328 GLY B CA 1
ATOM 5607 C C . GLY B 1 328 ? -10.172 -12.859 11.609 1 91.19 328 GLY B C 1
ATOM 5608 O O . GLY B 1 328 ? -11.148 -12.289 12.094 1 91.19 328 GLY B O 1
ATOM 5609 N N . ASP B 1 329 ? -9.336 -12.273 10.797 1 89.69 329 ASP B N 1
ATOM 5610 C CA . ASP B 1 329 ? -9.578 -10.891 10.383 1 89.69 329 ASP B CA 1
ATOM 5611 C C . ASP B 1 329 ? -10.883 -10.781 9.602 1 89.69 329 ASP B C 1
ATOM 5613 O O . ASP B 1 329 ? -11.242 -11.688 8.852 1 89.69 329 ASP B O 1
ATOM 5617 N N . TYR B 1 330 ? -11.609 -9.719 9.805 1 90.88 330 TYR B N 1
ATOM 5618 C CA . TYR B 1 330 ? -12.703 -9.336 8.93 1 90.88 330 TYR B CA 1
ATOM 5619 C C . TYR B 1 330 ? -12.227 -8.359 7.859 1 90.88 330 TYR B C 1
ATOM 5621 O O . TYR B 1 330 ? -11.57 -7.359 8.172 1 90.88 330 TYR B O 1
ATOM 5629 N N . LEU B 1 331 ? -12.57 -8.648 6.629 1 94.12 331 LEU B N 1
ATOM 5630 C CA . LEU B 1 331 ? -12.164 -7.809 5.512 1 94.12 331 LEU B CA 1
ATOM 5631 C C . LEU B 1 331 ? -13.375 -7.312 4.73 1 94.12 331 LEU B C 1
ATOM 5633 O O . LEU B 1 331 ? -14.344 -8.055 4.539 1 94.12 331 LEU B O 1
ATOM 5637 N N . ASN B 1 332 ? -13.352 -6.051 4.34 1 92.56 332 ASN B N 1
ATOM 5638 C CA . ASN B 1 332 ? -14.305 -5.539 3.365 1 92.56 332 ASN B CA 1
ATOM 5639 C C . ASN B 1 332 ? -13.992 -6.031 1.957 1 92.56 332 ASN B C 1
ATOM 5641 O O . ASN B 1 332 ? -12.883 -6.492 1.689 1 92.56 332 ASN B O 1
ATOM 5645 N N . LYS B 1 333 ? -15.062 -6.027 1.131 1 95.19 333 LYS B N 1
ATOM 5646 C CA . LYS B 1 333 ? -14.82 -6.285 -0.284 1 95.19 333 LYS B CA 1
ATOM 5647 C C . LYS B 1 333 ? -13.773 -5.328 -0.844 1 95.19 333 LYS B C 1
ATOM 5649 O O . LYS B 1 333 ? -13.875 -4.113 -0.667 1 95.19 333 LYS B O 1
ATOM 5654 N N . GLY B 1 334 ? -12.641 -5.887 -1.434 1 95.56 334 GLY B N 1
ATOM 5655 C CA . GLY B 1 334 ? -11.625 -5.055 -2.049 1 95.56 334 GLY B CA 1
ATOM 5656 C C . GLY B 1 334 ? -10.414 -4.844 -1.16 1 95.56 334 GLY B C 1
ATOM 5657 O O . GLY B 1 334 ? -9.398 -4.301 -1.604 1 95.56 334 GLY B O 1
ATOM 5658 N N . ASP B 1 335 ? -10.492 -5.25 0.057 1 94.06 335 ASP B N 1
ATOM 5659 C CA . ASP B 1 335 ? -9.32 -5.164 0.921 1 94.06 335 ASP B CA 1
ATOM 5660 C C . ASP B 1 335 ? -8.211 -6.086 0.429 1 94.06 335 ASP B C 1
ATOM 5662 O O . ASP B 1 335 ? -8.477 -7.207 -0.015 1 94.06 335 ASP B O 1
ATOM 5666 N N . GLU B 1 336 ? -6.977 -5.539 0.533 1 94.81 336 GLU B N 1
ATOM 5667 C CA . GLU B 1 336 ? -5.824 -6.363 0.176 1 94.81 336 GLU B CA 1
ATOM 5668 C C . GLU B 1 336 ? -5.641 -7.512 1.162 1 94.81 336 GLU B C 1
ATOM 5670 O O . GLU B 1 336 ? -5.766 -7.324 2.375 1 94.81 336 GLU B O 1
ATOM 5675 N N . PHE B 1 337 ? -5.414 -8.773 0.615 1 96.69 337 PHE B N 1
ATOM 5676 C CA . PHE B 1 337 ? -5.105 -9.844 1.55 1 96.69 337 PHE B CA 1
ATOM 5677 C C . PHE B 1 337 ? -3.732 -10.438 1.256 1 96.69 337 PHE B C 1
ATOM 5679 O O . PHE B 1 337 ? -3.287 -11.359 1.946 1 96.69 337 PHE B O 1
ATOM 5686 N N . GLY B 1 338 ? -3.041 -9.82 0.219 1 95.31 338 GLY B N 1
ATOM 5687 C CA . GLY B 1 338 ? -1.669 -10.242 -0.005 1 95.31 338 GLY B CA 1
ATOM 5688 C C . GLY B 1 338 ? -1.1 -9.75 -1.321 1 95.31 338 GLY B C 1
ATOM 5689 O O . GLY B 1 338 ? -1.65 -8.836 -1.938 1 95.31 338 GLY B O 1
ATOM 5690 N N . ASN B 1 339 ? 0.064 -10.367 -1.688 1 94.44 339 ASN B N 1
ATOM 5691 C CA . ASN B 1 339 ? 0.739 -10.008 -2.93 1 94.44 339 ASN B CA 1
ATOM 5692 C C . ASN B 1 339 ? 1.57 -11.164 -3.473 1 94.44 339 ASN B C 1
ATOM 5694 O O . ASN B 1 339 ? 1.825 -12.141 -2.762 1 94.44 339 ASN B O 1
ATOM 5698 N N . PHE B 1 340 ? 1.849 -11.055 -4.727 1 92.94 340 PHE B N 1
ATOM 5699 C CA . PHE B 1 340 ? 2.814 -11.922 -5.391 1 92.94 340 PHE B CA 1
ATOM 5700 C C . PHE B 1 340 ? 4.184 -11.258 -5.457 1 92.94 340 PHE B C 1
ATOM 5702 O O . PHE B 1 340 ? 4.289 -10.07 -5.77 1 92.94 340 PHE B O 1
ATOM 5709 N N . LEU B 1 341 ? 5.113 -11.992 -5.137 1 91.44 341 LEU B N 1
ATOM 5710 C CA . LEU B 1 341 ? 6.469 -11.633 -5.531 1 91.44 341 LEU B CA 1
ATOM 5711 C C . LEU B 1 341 ? 6.844 -12.289 -6.855 1 91.44 341 LEU B C 1
ATOM 5713 O O . LEU B 1 341 ? 6.035 -13.008 -7.449 1 91.44 341 LEU B O 1
ATOM 5717 N N . PHE B 1 342 ? 7.965 -11.922 -7.277 1 86.75 342 PHE B N 1
ATOM 5718 C CA . PHE B 1 342 ? 8.367 -12.492 -8.555 1 86.75 342 PHE B CA 1
ATOM 5719 C C . PHE B 1 342 ? 8.281 -14.016 -8.523 1 86.75 342 PHE B C 1
ATOM 5721 O O . PHE B 1 342 ? 8.766 -14.648 -7.582 1 86.75 342 PHE B O 1
ATOM 5728 N N . GLY B 1 343 ? 7.566 -14.531 -9.539 1 77.38 343 GLY B N 1
ATOM 5729 C CA . GLY B 1 343 ? 7.305 -15.961 -9.602 1 77.38 343 GLY B CA 1
ATOM 5730 C C . GLY B 1 343 ? 5.844 -16.312 -9.391 1 77.38 343 GLY B C 1
ATOM 5731 O O . GLY B 1 343 ? 5.434 -17.453 -9.625 1 77.38 343 GLY B O 1
ATOM 5732 N N . GLY B 1 344 ? 5.098 -15.32 -8.773 1 68.5 344 GLY B N 1
ATOM 5733 C CA . GLY B 1 344 ? 3.668 -15.508 -8.602 1 68.5 344 GLY B CA 1
ATOM 5734 C C . GLY B 1 344 ? 2.877 -15.281 -9.875 1 68.5 344 GLY B C 1
ATOM 5735 O O . GLY B 1 344 ? 3.162 -14.344 -10.625 1 68.5 344 GLY B O 1
ATOM 5736 N N . SER B 1 345 ? 1.733 -16.219 -10.07 1 78.31 345 SER B N 1
ATOM 5737 C CA . SER B 1 345 ? 1.324 -16.234 -11.469 1 78.31 345 SER B CA 1
ATOM 5738 C C . SER B 1 345 ? -0.192 -16.328 -11.602 1 78.31 345 SER B C 1
ATOM 5740 O O . SER B 1 345 ? -0.78 -15.758 -12.516 1 78.31 345 SER B O 1
ATOM 5742 N N . ASP B 1 346 ? -0.801 -17.062 -10.68 1 91.5 346 ASP B N 1
ATOM 5743 C CA . ASP B 1 346 ? -2.188 -17.406 -10.984 1 91.5 346 ASP B CA 1
ATOM 5744 C C . ASP B 1 346 ? -3.1 -17.094 -9.797 1 91.5 346 ASP B C 1
ATOM 5746 O O . ASP B 1 346 ? -2.633 -16.969 -8.664 1 91.5 346 ASP B O 1
ATOM 5750 N N . MET B 1 347 ? -4.324 -16.953 -10.078 1 95.62 347 MET B N 1
ATOM 5751 C CA . MET B 1 347 ? -5.379 -16.797 -9.078 1 95.62 347 MET B CA 1
ATOM 5752 C C . MET B 1 347 ? -6.523 -17.781 -9.352 1 95.62 347 MET B C 1
ATOM 5754 O O . MET B 1 347 ? -7.09 -17.781 -10.445 1 95.62 347 MET B O 1
ATOM 5758 N N . ILE B 1 348 ? -6.82 -18.609 -8.359 1 96.44 348 ILE B N 1
ATOM 5759 C CA . ILE B 1 348 ? -7.98 -19.5 -8.398 1 96.44 348 ILE B CA 1
ATOM 5760 C C . ILE B 1 348 ? -9.008 -19.047 -7.359 1 96.44 348 ILE B C 1
ATOM 5762 O O . ILE B 1 348 ? -8.641 -18.688 -6.238 1 96.44 348 ILE B O 1
ATOM 5766 N N . MET B 1 349 ? -10.211 -19.062 -7.73 1 98.19 349 MET B N 1
ATOM 5767 C CA . MET B 1 349 ? -11.305 -18.875 -6.781 1 98.19 349 MET B CA 1
ATOM 5768 C C . MET B 1 349 ? -12.234 -20.094 -6.766 1 98.19 349 MET B C 1
ATOM 5770 O O . MET B 1 349 ? -12.508 -20.672 -7.812 1 98.19 349 MET B O 1
ATOM 5774 N N . LEU B 1 350 ? -12.695 -20.406 -5.637 1 97.81 350 LEU B N 1
ATOM 5775 C CA . LEU B 1 350 ? -13.742 -21.391 -5.441 1 97.81 350 LEU B CA 1
ATOM 5776 C C . LEU B 1 350 ? -14.961 -20.781 -4.758 1 97.81 350 LEU B C 1
ATOM 5778 O O . LEU B 1 350 ? -14.812 -19.984 -3.82 1 97.81 350 LEU B O 1
ATOM 5782 N N . PHE B 1 351 ? -16.047 -21.156 -5.211 1 98.25 351 PHE B N 1
ATOM 5783 C CA . PHE B 1 351 ? -17.297 -20.703 -4.621 1 98.25 351 PHE B CA 1
ATOM 5784 C C . PHE B 1 351 ? -18.141 -21.891 -4.164 1 98.25 351 PHE B C 1
ATOM 5786 O O . PHE B 1 351 ? -18.297 -22.875 -4.902 1 98.25 351 PHE B O 1
ATOM 5793 N N . GLU B 1 352 ? -18.672 -21.734 -2.994 1 97.38 352 GLU B N 1
ATOM 5794 C CA . GLU B 1 352 ? -19.609 -22.734 -2.488 1 97.38 352 GLU B CA 1
ATOM 5795 C C . GLU B 1 352 ? -20.891 -22.781 -3.326 1 97.38 352 GLU B C 1
ATOM 5797 O O . GLU B 1 352 ? -21.422 -23.844 -3.6 1 97.38 352 GLU B O 1
ATOM 5802 N N . ARG B 1 353 ? -21.25 -21.625 -3.701 1 95.81 353 ARG B N 1
ATOM 5803 C CA . ARG B 1 353 ? -22.484 -21.516 -4.477 1 95.81 353 ARG B CA 1
ATOM 5804 C C . ARG B 1 353 ? -22.203 -21.656 -5.969 1 95.81 353 ARG B C 1
ATOM 5806 O O . ARG B 1 353 ? -21.094 -21.391 -6.43 1 95.81 353 ARG B O 1
ATOM 5813 N N . ASN B 1 354 ? -23.297 -22.078 -6.645 1 96.81 354 ASN B N 1
ATOM 5814 C CA . ASN B 1 354 ? -23.156 -22.234 -8.086 1 96.81 354 ASN B CA 1
ATOM 5815 C C . ASN B 1 354 ? -24.172 -21.359 -8.844 1 96.81 354 ASN B C 1
ATOM 5817 O O . ASN B 1 354 ? -24.281 -21.453 -10.062 1 96.81 354 ASN B O 1
ATOM 5821 N N . ASP B 1 355 ? -24.906 -20.531 -8.172 1 97.88 355 ASP B N 1
ATOM 5822 C CA . ASP B 1 355 ? -25.875 -19.625 -8.789 1 97.88 355 ASP B CA 1
ATOM 5823 C C . ASP B 1 355 ? -25.297 -18.219 -8.922 1 97.88 355 ASP B C 1
ATOM 5825 O O . ASP B 1 355 ? -25.906 -17.25 -8.461 1 97.88 355 ASP B O 1
ATOM 5829 N N . ILE B 1 356 ? -24.188 -18.141 -9.516 1 97.81 356 ILE B N 1
ATOM 5830 C CA . ILE B 1 356 ? -23.531 -16.875 -9.773 1 97.81 356 ILE B CA 1
ATOM 5831 C C . ILE B 1 356 ? -23.609 -16.547 -11.266 1 97.81 356 ILE B C 1
ATOM 5833 O O . ILE B 1 356 ? -23.266 -17.375 -12.109 1 97.81 356 ILE B O 1
ATOM 5837 N N . ASP B 1 357 ? -24.188 -15.406 -11.57 1 97.94 357 ASP B N 1
ATOM 5838 C CA . ASP B 1 357 ? -24.125 -14.875 -12.93 1 97.94 357 ASP B CA 1
ATOM 5839 C C . ASP B 1 357 ? -22.75 -14.258 -13.211 1 97.94 357 ASP B C 1
ATOM 5841 O O . ASP B 1 357 ? -22.531 -13.07 -12.945 1 97.94 357 ASP B O 1
ATOM 5845 N N . ILE B 1 358 ? -21.859 -15.086 -13.719 1 98 358 ILE B N 1
ATOM 5846 C CA . ILE B 1 358 ? -20.469 -14.664 -13.945 1 98 358 ILE B CA 1
ATOM 5847 C C . ILE B 1 358 ? -20.406 -13.766 -15.18 1 98 358 ILE B C 1
ATOM 5849 O O . ILE B 1 358 ? -20.906 -14.133 -16.25 1 98 358 ILE B O 1
ATOM 5853 N N . GLN B 1 359 ? -19.797 -12.617 -14.992 1 97.94 359 GLN B N 1
ATOM 5854 C CA . GLN B 1 359 ? -19.703 -11.633 -16.062 1 97.94 359 GLN B CA 1
ATOM 5855 C C . GLN B 1 359 ? -18.344 -11.68 -16.734 1 97.94 359 GLN B C 1
ATOM 5857 O O . GLN B 1 359 ? -18.172 -11.188 -17.859 1 97.94 359 GLN B O 1
ATOM 5862 N N . VAL B 1 360 ? -17.312 -12.117 -16.094 1 97.31 360 VAL B N 1
ATOM 5863 C CA . VAL B 1 360 ? -15.992 -12.359 -16.672 1 97.31 360 VAL B CA 1
ATOM 5864 C C . VAL B 1 360 ? -16.016 -13.656 -17.469 1 97.31 360 VAL B C 1
ATOM 5866 O O . VAL B 1 360 ? -15.961 -14.75 -16.906 1 97.31 360 VAL B O 1
ATOM 5869 N N . THR B 1 361 ? -16.094 -13.484 -18.812 1 95.88 361 THR B N 1
ATOM 5870 C CA . THR B 1 361 ? -16.375 -14.688 -19.594 1 95.88 361 THR B CA 1
ATOM 5871 C C . THR B 1 361 ? -15.438 -14.773 -20.797 1 95.88 361 THR B C 1
ATOM 5873 O O . THR B 1 361 ? -15.391 -15.805 -21.484 1 95.88 361 THR B O 1
ATOM 5876 N N . GLN B 1 362 ? -14.688 -13.75 -21.094 1 95.69 362 GLN B N 1
ATOM 5877 C CA . GLN B 1 362 ? -13.859 -13.781 -22.297 1 95.69 362 GLN B CA 1
ATOM 5878 C C . GLN B 1 362 ? -12.484 -14.367 -22 1 95.69 362 GLN B C 1
ATOM 5880 O O . GLN B 1 362 ? -11.648 -13.711 -21.375 1 95.69 362 GLN B O 1
ATOM 5885 N N . GLU B 1 363 ? -12.289 -15.484 -22.516 1 94.06 363 GLU B N 1
ATOM 5886 C CA . GLU B 1 363 ? -11.031 -16.188 -22.297 1 94.06 363 GLU B CA 1
ATOM 5887 C C . GLU B 1 363 ? -9.852 -15.398 -22.844 1 94.06 363 GLU B C 1
ATOM 5889 O O . GLU B 1 363 ? -9.945 -14.805 -23.922 1 94.06 363 GLU B O 1
ATOM 5894 N N . ASP B 1 364 ? -8.734 -15.352 -22.125 1 92.06 364 ASP B N 1
ATOM 5895 C CA . ASP B 1 364 ? -7.441 -14.789 -22.5 1 92.06 364 ASP B CA 1
ATOM 5896 C C . ASP B 1 364 ? -7.508 -13.266 -22.562 1 92.06 364 ASP B C 1
ATOM 5898 O O . ASP B 1 364 ? -6.723 -12.633 -23.266 1 92.06 364 ASP B O 1
ATOM 5902 N N . MET B 1 365 ? -8.555 -12.773 -21.938 1 93.5 365 MET B N 1
ATOM 5903 C CA . MET B 1 365 ? -8.633 -11.328 -21.766 1 93.5 365 MET B CA 1
ATOM 5904 C C . MET B 1 365 ? -8.273 -10.922 -20.344 1 93.5 365 MET B C 1
ATOM 5906 O O . MET B 1 365 ? -8.508 -11.68 -19.391 1 93.5 365 MET B O 1
ATOM 5910 N N . LEU B 1 366 ? -7.73 -9.719 -20.281 1 93.19 366 LEU B N 1
ATOM 5911 C CA . LEU B 1 366 ? -7.324 -9.172 -18.984 1 93.19 366 LEU B CA 1
ATOM 5912 C C . LEU B 1 366 ? -8.484 -8.453 -18.312 1 93.19 366 LEU B C 1
ATOM 5914 O O . LEU B 1 366 ? -9.211 -7.688 -18.953 1 93.19 366 LEU B O 1
ATOM 5918 N N . TYR B 1 367 ? -8.773 -8.797 -17.078 1 94.75 367 TYR B N 1
ATOM 5919 C CA . TYR B 1 367 ? -9.703 -8.094 -16.203 1 94.75 367 TYR B CA 1
ATOM 5920 C C . TYR B 1 367 ? -8.969 -7.473 -15.016 1 94.75 367 TYR B C 1
ATOM 5922 O O . TYR B 1 367 ? -8.008 -8.055 -14.5 1 94.75 367 TYR B O 1
ATOM 5930 N N . LYS B 1 368 ? -9.406 -6.371 -14.617 1 93.69 368 LYS B N 1
ATOM 5931 C CA . LYS B 1 368 ? -8.695 -5.621 -13.586 1 93.69 368 LYS B CA 1
ATOM 5932 C C . LYS B 1 368 ? -9.32 -5.863 -12.211 1 93.69 368 LYS B C 1
ATOM 5934 O O . LYS B 1 368 ? -10.539 -6.02 -12.094 1 93.69 368 LYS B O 1
ATOM 5939 N N . MET B 1 369 ? -8.445 -5.879 -11.25 1 95.44 369 MET B N 1
ATOM 5940 C CA . MET B 1 369 ? -8.875 -6.004 -9.859 1 95.44 369 MET B CA 1
ATOM 5941 C C . MET B 1 369 ? -9.953 -4.977 -9.531 1 95.44 369 MET B C 1
ATOM 5943 O O . MET B 1 369 ? -9.859 -3.818 -9.93 1 95.44 369 MET B O 1
ATOM 5947 N N . GLY B 1 370 ? -11.062 -5.441 -8.82 1 95.5 370 GLY B N 1
ATOM 5948 C CA . GLY B 1 370 ? -12.117 -4.543 -8.391 1 95.5 370 GLY B CA 1
ATOM 5949 C C . GLY B 1 370 ? -13.328 -4.555 -9.312 1 95.5 370 GLY B C 1
ATOM 5950 O O . GLY B 1 370 ? -14.43 -4.188 -8.906 1 95.5 370 GLY B O 1
ATOM 5951 N N . GLN B 1 371 ? -13.156 -4.895 -10.578 1 95.94 371 GLN B N 1
ATOM 5952 C CA . GLN B 1 371 ? -14.289 -5.02 -11.492 1 95.94 371 GLN B CA 1
ATOM 5953 C C . GLN B 1 371 ? -15.266 -6.086 -11.016 1 95.94 371 GLN B C 1
ATOM 5955 O O . GLN B 1 371 ? -14.883 -7.008 -10.289 1 95.94 371 GLN B O 1
ATOM 5960 N N . VAL B 1 372 ? -16.469 -5.934 -11.438 1 98 372 VAL B N 1
ATOM 5961 C CA . VAL B 1 372 ? -17.469 -6.953 -11.148 1 98 372 VAL B CA 1
ATOM 5962 C C . VAL B 1 372 ? -17.094 -8.258 -11.844 1 98 372 VAL B C 1
ATOM 5964 O O . VAL B 1 372 ? -16.891 -8.281 -13.055 1 98 372 VAL B O 1
ATOM 5967 N N . PHE B 1 373 ? -16.938 -9.234 -11.039 1 98.56 373 PHE B N 1
ATOM 5968 C CA . PHE B 1 373 ? -16.688 -10.586 -11.547 1 98.56 373 PHE B CA 1
ATOM 5969 C C . PHE B 1 373 ? -18 -11.289 -11.875 1 98.56 373 PHE B C 1
ATOM 5971 O O . PHE B 1 373 ? -18.094 -11.992 -12.883 1 98.56 373 PHE B O 1
ATOM 5978 N N . GLY B 1 374 ? -18.891 -11.125 -11 1 98.56 374 GLY B N 1
ATOM 5979 C CA . GLY B 1 374 ? -20.219 -11.727 -11.133 1 98.56 374 GLY B CA 1
ATOM 5980 C C . GLY B 1 374 ? -21.172 -11.312 -10.023 1 98.56 374 GLY B C 1
ATOM 5981 O O . GLY B 1 374 ? -20.781 -10.57 -9.117 1 98.56 374 GLY B O 1
ATOM 5982 N N . LYS B 1 375 ? -22.469 -11.805 -10.094 1 98 375 LYS B N 1
ATOM 5983 C CA . LYS B 1 375 ? -23.516 -11.492 -9.133 1 98 375 LYS B CA 1
ATOM 5984 C C . LYS B 1 375 ? -24.312 -12.742 -8.766 1 98 375 LYS B C 1
ATOM 5986 O O . LYS B 1 375 ? -24.734 -13.5 -9.641 1 98 375 LYS B O 1
ATOM 5991 N N . VAL B 1 376 ? -24.406 -12.867 -7.543 1 98.06 376 VAL B N 1
ATOM 5992 C CA . VAL B 1 376 ? -25.234 -13.969 -7.074 1 98.06 376 VAL B CA 1
ATOM 5993 C C . VAL B 1 376 ? -26.688 -13.727 -7.469 1 98.06 376 VAL B C 1
ATOM 5995 O O . VAL B 1 376 ? -27.188 -12.609 -7.348 1 98.06 376 VAL B O 1
ATOM 5998 N N . LYS B 1 377 ? -27.328 -14.812 -7.945 1 93 377 LYS B N 1
ATOM 5999 C CA . LYS B 1 377 ? -28.703 -14.703 -8.414 1 93 377 LYS B CA 1
ATOM 6000 C C . LYS B 1 377 ? -29.688 -14.641 -7.238 1 93 377 LYS B C 1
ATOM 6002 O O . LYS B 1 377 ? -29.422 -15.211 -6.18 1 93 377 LYS B O 1
#

InterPro domains:
  IPR003817 Phosphatidylserine decarboxylase-related [PF02666] (185-374)
  IPR003817 Phosphatidylserine decarboxylase-related [PTHR10067] (96-376)

Radius of gyration: 28.87 Å; Cα contacts (8 Å, |Δi|>4): 1710; chains: 2; bounding box: 64×83×65 Å

Organism: Shewanella halifaxensis (strain HAW-EB4) (NCBI:txid458817)

pLDDT: mean 88.78, std 9.17, range [36.09, 98.69]